Protein AF-A0A1E4R8M6-F1 (afdb_monomer_lite)

Organism: NCBI:txid28031

Secondary structure (DSSP, 8-state):
-EE-SS-SEEEEEEEEEE-TTT--EEEEEEEEE-SSSPEEEEEEEEEEE-TTSPBP-SS-SEEEEEEEEEEEEPTT-EEE--S-EE-TT-TT-SEEEEEEEEEEETTS-EEE--SPPPEE----B---HHHHHHHHHHH-TT--B--EE-SSEEE-TTS-EEETT-SB-TTT--BHHHHHHHSSSHHHHHHHHHHHHHHHHHHHHHHHHHHHHHHHHHHHHHHHHHTT-TTSGGGGGGGGGGGGTTHHHHHHHHHHHHHHHTHHHHHHHHHHTT-HHHHHHHHHTT--TT-B-TTS-BHHHHHHHSS-HHHHHHH--TTGGG-EETTTTEEHHHHHHHTT-HHHHHHHHHTT--TT---TTS--HHHHHHHHT-HHHHHIIIIIS----S---TT---HHHHHHHH-TT-HHHHHHHTTS---SS---TTS--HHHHHHHT--HHHHHHHHHTT--TTS-STT---HHHHHHHTT---HHHHHHHHHTT--TT---TTS--HHHHHHHHT-HHHHHHHHTT---TT---TTS--HHHHHHHH-GGGHHHHHTTS--EEEETTTTEEEETTEEEESSHHHHHHHH--GGG--B---TTS---EEEEEEE-TTSPEEEEEEE------S--S-------SS---TTHHHHBPPPB--TT--EEEETTTTEEEEPPPPS--------------SS--

Structure (mmCIF, N/CA/C/O backbone):
data_AF-A0A1E4R8M6-F1
#
_entry.id   AF-A0A1E4R8M6-F1
#
loop_
_atom_site.group_PDB
_atom_site.id
_atom_site.type_symbol
_atom_site.label_atom_id
_atom_site.label_alt_id
_atom_site.label_comp_id
_atom_site.label_asym_id
_atom_site.label_entity_id
_atom_site.label_seq_id
_atom_site.pdbx_PDB_ins_code
_atom_site.Cartn_x
_atom_site.Cartn_y
_atom_site.Cartn_z
_atom_site.occupancy
_atom_site.B_iso_or_equiv
_atom_site.auth_seq_id
_atom_site.auth_comp_id
_atom_site.auth_asym_id
_atom_site.auth_atom_id
_atom_site.pdbx_PDB_model_num
ATOM 1 N N . MET A 1 1 ? 13.749 30.055 -5.101 1.00 57.09 1 MET A N 1
ATOM 2 C CA . MET A 1 1 ? 12.741 30.406 -6.127 1.00 57.09 1 MET A CA 1
ATOM 3 C C . MET A 1 1 ? 13.149 31.745 -6.728 1.00 57.09 1 MET A C 1
ATOM 5 O O . MET A 1 1 ? 13.608 32.588 -5.964 1.00 57.09 1 MET A O 1
ATOM 9 N N . LEU A 1 2 ? 13.064 31.933 -8.049 1.00 61.66 2 LEU A N 1
ATOM 10 C CA . LEU A 1 2 ? 13.142 33.277 -8.635 1.00 61.66 2 LEU A CA 1
ATOM 11 C C . LEU A 1 2 ? 11.783 33.935 -8.415 1.00 61.66 2 LEU A C 1
ATOM 13 O O . LEU A 1 2 ? 10.764 33.372 -8.814 1.00 61.66 2 LEU A O 1
ATOM 17 N N . VAL A 1 3 ? 11.751 35.061 -7.708 1.00 66.06 3 VAL A N 1
ATOM 18 C CA . VAL A 1 3 ? 10.489 35.676 -7.288 1.00 66.06 3 VAL A CA 1
ATOM 19 C C . VAL A 1 3 ? 10.429 37.117 -7.759 1.00 66.06 3 VAL A C 1
ATOM 21 O O . VAL A 1 3 ? 11.184 37.964 -7.293 1.00 66.06 3 VAL A O 1
ATOM 24 N N . ASP A 1 4 ? 9.454 37.409 -8.613 1.00 75.94 4 ASP A N 1
ATOM 25 C CA . ASP A 1 4 ? 9.009 38.778 -8.839 1.00 75.94 4 ASP A CA 1
ATOM 26 C C . ASP A 1 4 ? 7.966 39.150 -7.765 1.00 75.94 4 ASP A C 1
ATOM 28 O O . ASP A 1 4 ? 6.906 38.531 -7.607 1.00 75.94 4 ASP A O 1
ATOM 32 N N . ILE A 1 5 ? 8.289 40.150 -6.949 1.00 76.44 5 ILE A N 1
ATOM 33 C CA . ILE A 1 5 ? 7.465 40.573 -5.804 1.00 76.44 5 ILE A CA 1
ATOM 34 C C . ILE A 1 5 ? 6.275 41.438 -6.258 1.00 76.44 5 ILE A C 1
ATOM 36 O O . ILE A 1 5 ? 5.252 41.550 -5.567 1.00 76.44 5 ILE A O 1
ATOM 40 N N . ASN A 1 6 ? 6.381 42.022 -7.450 1.00 80.81 6 ASN A N 1
ATOM 41 C CA . ASN A 1 6 ? 5.371 42.892 -8.031 1.00 80.81 6 ASN A CA 1
ATOM 42 C C . ASN A 1 6 ? 4.521 42.198 -9.091 1.00 80.81 6 ASN A C 1
ATOM 44 O O . ASN A 1 6 ? 3.450 42.717 -9.404 1.00 80.81 6 ASN A O 1
ATOM 48 N N . CYS A 1 7 ? 4.937 41.022 -9.568 1.00 86.44 7 CYS A N 1
ATOM 49 C CA . CYS A 1 7 ? 4.121 40.217 -10.463 1.00 86.44 7 CYS A CA 1
ATOM 50 C C . CYS A 1 7 ? 2.742 39.921 -9.836 1.00 86.44 7 CYS A C 1
ATOM 52 O O . CYS A 1 7 ? 2.673 39.439 -8.701 1.00 86.44 7 CYS A O 1
ATOM 54 N N . PRO A 1 8 ? 1.632 40.203 -10.545 1.00 89.25 8 PRO A N 1
ATOM 55 C CA . PRO A 1 8 ? 0.274 39.913 -10.085 1.00 89.25 8 PRO A CA 1
ATOM 56 C C . PRO A 1 8 ? -0.071 38.418 -10.150 1.00 89.25 8 PRO A C 1
ATOM 58 O O . PRO A 1 8 ? -1.136 38.018 -9.681 1.00 89.25 8 PRO A O 1
ATOM 61 N N . VAL A 1 9 ? 0.822 37.596 -10.708 1.00 89.31 9 VAL A N 1
ATOM 62 C CA . VAL A 1 9 ? 0.685 36.144 -10.824 1.00 89.31 9 VAL A CA 1
ATOM 63 C C . VAL A 1 9 ? 1.868 35.460 -10.149 1.00 89.31 9 VAL A C 1
ATOM 65 O O . VAL A 1 9 ? 3.023 35.801 -10.390 1.00 89.31 9 VAL A O 1
ATOM 68 N N . GLU A 1 10 ? 1.588 34.456 -9.327 1.00 86.75 10 GLU A N 1
ATOM 69 C CA . GLU A 1 10 ? 2.614 33.627 -8.696 1.00 86.75 10 GLU A CA 1
ATOM 70 C C . GLU A 1 10 ? 2.563 32.202 -9.254 1.00 86.75 10 GLU A C 1
ATOM 72 O O . GLU A 1 10 ? 1.533 31.539 -9.151 1.00 86.75 10 GLU A O 1
ATOM 77 N N . LEU A 1 11 ? 3.667 31.703 -9.818 1.00 85.75 11 LEU A N 1
ATOM 78 C CA . LEU A 1 11 ? 3.772 30.298 -10.218 1.00 85.75 11 LEU A CA 1
ATOM 79 C C . LEU A 1 11 ? 3.844 29.412 -8.966 1.00 85.75 11 LEU A C 1
ATOM 81 O O . LEU A 1 11 ? 4.762 29.546 -8.165 1.00 85.75 11 LEU A O 1
ATOM 85 N N . LEU A 1 12 ? 2.894 28.492 -8.805 1.00 82.69 12 LEU A N 1
ATOM 86 C CA . LEU A 1 12 ? 2.848 27.558 -7.677 1.00 82.69 12 LEU A CA 1
ATOM 87 C C . LEU A 1 12 ? 3.609 26.270 -7.975 1.00 82.69 12 LEU A C 1
ATOM 89 O O . LEU A 1 12 ? 4.331 25.753 -7.127 1.00 82.69 12 LEU A O 1
ATOM 93 N N . LYS A 1 13 ? 3.390 25.717 -9.168 1.00 85.38 13 LYS A N 1
ATOM 94 C CA . LYS A 1 13 ? 3.979 24.459 -9.620 1.00 85.38 13 LYS A CA 1
ATOM 95 C C . LYS A 1 13 ? 3.940 24.411 -11.142 1.00 85.38 13 LYS A C 1
ATOM 97 O O . LYS A 1 13 ? 3.004 24.923 -11.753 1.00 85.38 13 LYS A O 1
ATOM 102 N N . TYR A 1 14 ? 4.907 23.734 -11.741 1.00 88.69 14 TYR A N 1
ATOM 103 C CA . TYR A 1 14 ? 4.790 23.244 -13.107 1.00 88.69 14 TYR A CA 1
ATOM 104 C C . TYR A 1 14 ? 4.956 21.726 -13.132 1.00 88.69 14 TYR A C 1
ATOM 106 O O . TYR A 1 14 ? 5.516 21.129 -12.207 1.00 88.69 14 TYR A O 1
ATOM 114 N N . GLN A 1 15 ? 4.442 21.094 -14.179 1.00 89.12 15 GLN A N 1
ATOM 115 C CA . GLN A 1 15 ? 4.688 19.684 -14.458 1.00 89.12 15 GLN A CA 1
ATOM 116 C C . GLN A 1 15 ? 5.120 19.537 -15.909 1.00 89.12 15 GLN A C 1
ATOM 118 O O . GLN A 1 15 ? 4.542 20.167 -16.791 1.00 89.12 15 GLN A O 1
ATOM 123 N N . LEU A 1 16 ? 6.132 18.705 -16.149 1.00 89.12 16 LEU A N 1
ATOM 124 C CA . LEU A 1 16 ? 6.538 18.307 -17.489 1.00 89.12 16 LEU A CA 1
ATOM 125 C C . LEU A 1 16 ? 5.981 16.918 -17.782 1.00 89.12 16 LEU A C 1
ATOM 127 O O . LEU A 1 16 ? 6.143 15.987 -16.995 1.00 89.12 16 LEU A O 1
ATOM 131 N N . TYR A 1 17 ? 5.341 16.776 -18.932 1.00 86.88 17 TYR A N 1
ATOM 132 C CA . TYR A 1 17 ? 4.840 15.510 -19.441 1.00 86.88 17 TYR A CA 1
ATOM 133 C C . TYR A 1 17 ? 5.599 15.167 -20.704 1.00 86.88 17 TYR A C 1
ATOM 135 O O . TYR A 1 17 ? 5.802 16.020 -21.559 1.00 86.88 17 TYR A O 1
ATOM 143 N N . ARG A 1 18 ? 5.949 13.898 -20.879 1.00 83.75 18 ARG A N 1
ATOM 144 C CA . ARG A 1 18 ? 6.455 13.408 -22.157 1.00 83.75 18 ARG A CA 1
ATOM 145 C C . ARG A 1 18 ? 5.434 12.464 -22.763 1.00 83.75 18 ARG A C 1
ATOM 147 O O . ARG A 1 18 ? 5.027 11.494 -22.126 1.00 83.75 18 ARG A O 1
ATOM 154 N N . SER A 1 19 ? 4.995 12.756 -23.982 1.00 79.38 19 SER A N 1
ATOM 155 C CA . SER A 1 19 ? 4.140 11.845 -24.737 1.00 79.38 19 SER A CA 1
ATOM 156 C C . SER A 1 19 ? 4.926 10.580 -25.054 1.00 79.38 19 SER A C 1
ATOM 158 O O . SER A 1 19 ? 5.920 10.630 -25.778 1.00 79.38 19 SER A O 1
ATOM 160 N N . LYS A 1 20 ? 4.460 9.439 -24.540 1.00 68.75 20 LYS A N 1
ATOM 161 C CA . LYS A 1 20 ? 5.053 8.127 -24.835 1.00 68.75 20 LYS A CA 1
ATOM 162 C C . LYS A 1 20 ? 4.951 7.762 -26.323 1.00 68.75 20 LYS A C 1
ATOM 164 O O . LYS A 1 20 ? 5.792 7.032 -26.818 1.00 68.75 20 LYS A O 1
ATOM 169 N N . LYS A 1 21 ? 3.946 8.292 -27.035 1.00 73.00 21 LYS A N 1
ATOM 170 C CA . LYS A 1 21 ? 3.682 7.988 -28.452 1.00 73.00 21 LYS A CA 1
ATOM 171 C C . LYS A 1 21 ? 4.519 8.827 -29.420 1.00 73.00 21 LYS A C 1
ATOM 173 O O . LYS A 1 21 ? 4.878 8.347 -30.483 1.00 73.00 21 LYS A O 1
ATOM 178 N N . THR A 1 22 ? 4.770 10.093 -29.089 1.00 75.81 22 THR A N 1
ATOM 179 C CA . THR A 1 22 ? 5.405 11.054 -30.014 1.00 75.81 22 THR A CA 1
ATOM 180 C C . THR A 1 22 ? 6.753 11.571 -29.524 1.00 75.81 22 THR A C 1
ATOM 182 O O . THR A 1 22 ? 7.390 12.348 -30.223 1.00 75.81 22 THR A O 1
ATOM 185 N N . GLY A 1 23 ? 7.176 11.228 -28.302 1.00 73.44 23 GLY A N 1
ATOM 186 C CA . GLY A 1 23 ? 8.404 11.738 -27.684 1.00 73.44 23 GLY A CA 1
ATOM 187 C C . GLY A 1 23 ? 8.363 13.223 -27.300 1.00 73.44 23 GLY A C 1
ATOM 188 O O . GLY A 1 23 ? 9.256 13.670 -26.573 1.00 73.44 23 GLY A O 1
ATOM 189 N N . LYS A 1 24 ? 7.326 13.957 -27.735 1.00 81.06 24 LYS A N 1
ATOM 190 C CA . LYS A 1 24 ? 7.102 15.384 -27.477 1.00 81.06 24 LYS A CA 1
ATOM 191 C C . LYS A 1 24 ? 6.972 15.664 -25.986 1.00 81.06 24 LYS A C 1
ATOM 193 O O . LYS A 1 24 ? 6.302 14.920 -25.261 1.00 81.06 24 LYS A O 1
ATOM 198 N N . VAL A 1 25 ? 7.596 16.748 -25.548 1.00 86.00 25 VAL A N 1
ATOM 199 C CA . VAL A 1 25 ? 7.483 17.245 -24.178 1.00 86.00 25 VAL A CA 1
ATOM 200 C C . VAL A 1 25 ? 6.370 18.285 -24.134 1.00 86.00 25 VAL A C 1
ATOM 202 O O . VAL A 1 25 ? 6.163 19.033 -25.083 1.00 86.00 25 VAL A O 1
ATOM 205 N N . TYR A 1 26 ? 5.628 18.302 -23.040 1.00 89.00 26 TYR A N 1
ATOM 206 C CA . TYR A 1 26 ? 4.583 19.265 -22.750 1.00 89.00 26 TYR A CA 1
ATOM 207 C C . TYR A 1 26 ? 4.788 19.806 -21.342 1.00 89.00 26 TYR A C 1
ATOM 209 O O . TYR A 1 26 ? 5.302 19.083 -20.488 1.00 89.00 26 TYR A O 1
ATOM 217 N N . CYS A 1 27 ? 4.321 21.017 -21.060 1.00 89.81 27 CYS A N 1
ATOM 218 C CA . CYS A 1 27 ? 4.232 21.524 -19.697 1.00 89.81 27 CYS A CA 1
ATOM 219 C C . CYS A 1 27 ? 2.798 21.911 -19.317 1.00 89.81 27 CYS A C 1
ATOM 221 O O . CYS A 1 27 ? 1.995 22.301 -20.163 1.00 89.81 27 CYS A O 1
ATOM 223 N N . SER A 1 28 ? 2.466 21.780 -18.034 1.00 89.69 28 SER A N 1
ATOM 224 C CA . SER A 1 28 ? 1.321 22.458 -17.419 1.00 89.69 28 SER A CA 1
ATOM 225 C C . SER A 1 28 ? 1.825 23.405 -16.343 1.00 89.69 28 SER A C 1
ATOM 227 O O . SER A 1 28 ? 2.837 23.149 -15.682 1.00 89.69 28 SER A O 1
ATOM 229 N N . LEU A 1 29 ? 1.109 24.513 -16.180 1.00 89.50 29 LEU A N 1
ATOM 230 C CA . LEU A 1 29 ? 1.419 25.550 -15.209 1.00 89.50 29 LEU A CA 1
ATOM 231 C C . LEU A 1 29 ? 0.241 25.693 -14.252 1.00 89.50 29 LEU A C 1
ATOM 233 O O . LEU A 1 29 ? -0.906 25.849 -14.677 1.00 89.50 29 LEU A O 1
ATOM 237 N N . LYS A 1 30 ? 0.548 25.688 -12.957 1.00 89.88 30 LYS A N 1
ATOM 238 C CA . LYS A 1 30 ? -0.373 26.052 -11.889 1.00 89.88 30 LYS A CA 1
ATOM 239 C C . LYS A 1 30 ? 0.117 27.336 -11.253 1.00 89.88 30 LYS A C 1
ATOM 241 O O . LYS A 1 30 ? 1.240 27.389 -10.753 1.00 89.88 30 LYS A O 1
ATOM 246 N N . PHE A 1 31 ? -0.716 28.361 -11.254 1.00 89.31 31 PHE A N 1
ATOM 247 C CA . PHE A 1 31 ? -0.373 29.679 -10.736 1.00 89.31 31 PHE A CA 1
ATOM 248 C C . PHE A 1 31 ? -1.518 30.268 -9.914 1.00 89.31 31 PHE A C 1
ATOM 250 O O . PHE A 1 31 ? -2.616 29.725 -9.885 1.00 89.31 31 PHE A O 1
ATOM 257 N N . ASN A 1 32 ? -1.251 31.352 -9.197 1.00 88.50 32 ASN A N 1
ATOM 258 C CA . ASN A 1 32 ? -2.211 32.026 -8.332 1.00 88.50 32 ASN A CA 1
ATOM 259 C C . ASN A 1 32 ? -2.353 33.493 -8.735 1.00 88.50 32 ASN A C 1
ATOM 261 O O . ASN A 1 32 ? -1.341 34.158 -8.972 1.00 88.50 32 ASN A O 1
ATOM 265 N N . ASN A 1 33 ? -3.583 34.007 -8.772 1.00 91.62 33 ASN A N 1
ATOM 266 C CA . ASN A 1 33 ? -3.823 35.441 -8.901 1.00 91.62 33 ASN A CA 1
ATOM 267 C C . ASN A 1 33 ? -3.579 36.111 -7.546 1.00 91.62 33 ASN A C 1
ATOM 269 O O . ASN A 1 33 ? -4.397 36.001 -6.644 1.00 91.62 33 ASN A O 1
ATOM 273 N N . ILE A 1 34 ? -2.467 36.822 -7.388 1.00 89.12 34 ILE A N 1
ATOM 274 C CA . ILE A 1 34 ? -2.132 37.525 -6.136 1.00 89.12 34 ILE A CA 1
ATOM 275 C C . ILE A 1 34 ? -2.461 39.021 -6.194 1.00 89.12 34 ILE A C 1
ATOM 277 O O . ILE A 1 34 ? -2.091 39.783 -5.296 1.00 89.12 34 ILE A O 1
ATOM 281 N N . SER A 1 35 ? -3.129 39.456 -7.262 1.00 88.50 35 SER A N 1
ATOM 282 C CA . SER A 1 35 ? -3.624 40.818 -7.409 1.00 88.50 35 SER A CA 1
ATOM 283 C C . SER A 1 35 ? -5.018 40.975 -6.802 1.00 88.50 35 SER A C 1
ATOM 285 O O . SER A 1 35 ? -5.718 40.004 -6.532 1.00 88.50 35 SER A O 1
ATOM 287 N N . GLU A 1 36 ? -5.434 42.221 -6.596 1.00 87.00 36 GLU A N 1
ATOM 288 C CA . GLU A 1 36 ? -6.799 42.553 -6.162 1.00 87.00 36 GLU A CA 1
ATOM 289 C C . GLU A 1 36 ? -7.796 42.577 -7.329 1.00 87.00 36 GLU A C 1
ATOM 291 O O . GLU A 1 36 ? -9.002 42.682 -7.120 1.00 87.00 36 GLU A O 1
ATOM 296 N N . LYS A 1 37 ? -7.298 42.473 -8.566 1.00 91.81 37 LYS A N 1
ATOM 297 C CA . LYS A 1 37 ? -8.093 42.505 -9.791 1.00 91.81 37 LYS A CA 1
ATOM 298 C C . LYS A 1 37 ? -8.277 41.093 -10.333 1.00 91.81 37 LYS A C 1
ATOM 300 O O . LYS A 1 37 ? -7.460 40.206 -10.096 1.00 91.81 37 LYS A O 1
ATOM 305 N N . ARG A 1 38 ? -9.340 40.870 -11.105 1.00 93.12 38 ARG A N 1
ATOM 306 C CA . ARG A 1 38 ? -9.545 39.576 -11.769 1.00 93.12 38 ARG A CA 1
ATOM 307 C C . ARG A 1 38 ? -8.686 39.501 -13.021 1.00 93.12 38 ARG A C 1
ATOM 309 O O . ARG A 1 38 ? -8.623 40.471 -13.776 1.00 93.12 38 ARG A O 1
ATOM 316 N N . ILE A 1 39 ? -8.041 38.365 -13.260 1.00 94.19 39 ILE A N 1
ATOM 317 C CA . ILE A 1 39 ? -7.157 38.175 -14.419 1.00 94.19 39 ILE A CA 1
ATOM 318 C C . ILE A 1 39 ? -7.951 37.577 -15.579 1.00 94.19 39 ILE A C 1
ATOM 320 O O . ILE A 1 39 ? -8.587 36.542 -15.420 1.00 94.19 39 ILE A O 1
ATOM 324 N N . LYS A 1 40 ? -7.897 38.219 -16.749 1.00 92.12 40 LYS A N 1
ATOM 325 C CA . LYS A 1 40 ? -8.573 37.810 -17.995 1.00 92.12 40 LYS A CA 1
ATOM 326 C C . LYS A 1 40 ? -7.607 37.217 -19.029 1.00 92.12 40 LYS A C 1
ATOM 328 O O . LYS A 1 40 ? -8.024 36.555 -19.976 1.00 92.12 40 LYS A O 1
ATOM 333 N N . GLY A 1 41 ? -6.308 37.429 -18.853 1.00 91.12 41 GLY A N 1
ATOM 334 C CA . GLY A 1 41 ? -5.282 36.788 -19.665 1.00 91.12 41 GLY A CA 1
ATOM 335 C C . GLY A 1 41 ? -3.875 37.125 -19.196 1.00 91.12 41 GLY A C 1
ATOM 336 O O . GLY A 1 41 ? -3.677 38.025 -18.380 1.00 91.12 41 GLY A O 1
ATOM 337 N N . LEU A 1 42 ? -2.889 36.407 -19.717 1.00 92.56 42 LEU A N 1
ATOM 338 C CA . LEU A 1 42 ? -1.480 36.652 -19.435 1.00 92.56 42 LEU A CA 1
ATOM 339 C C . LEU A 1 42 ? -0.594 36.308 -20.631 1.00 92.56 42 LEU A C 1
ATOM 341 O O . LEU A 1 42 ? -0.967 35.529 -21.506 1.00 92.56 42 LEU A O 1
ATOM 345 N N . ASN A 1 43 ? 0.588 36.905 -20.650 1.00 92.38 43 ASN A N 1
ATOM 346 C CA . ASN A 1 43 ? 1.682 36.580 -21.547 1.00 92.38 43 ASN A CA 1
ATOM 347 C C . ASN A 1 43 ? 2.907 36.249 -20.697 1.00 92.38 43 ASN A C 1
ATOM 349 O O . ASN A 1 43 ? 3.263 37.036 -19.816 1.00 92.38 43 ASN A O 1
ATOM 353 N N . ALA A 1 44 ? 3.543 35.117 -20.961 1.00 90.06 44 ALA A N 1
ATOM 354 C CA . ALA A 1 44 ? 4.716 34.654 -20.240 1.00 90.06 44 ALA A CA 1
ATOM 355 C C . ALA A 1 44 ? 5.779 34.112 -21.197 1.00 90.06 44 ALA A C 1
ATOM 357 O O . ALA A 1 44 ? 5.451 33.454 -22.176 1.00 90.06 44 ALA A O 1
ATOM 358 N N . THR A 1 45 ? 7.045 34.338 -20.884 1.00 88.50 45 THR A N 1
ATOM 359 C CA . THR A 1 45 ? 8.190 33.713 -21.542 1.00 88.50 45 THR A CA 1
ATOM 360 C C . THR A 1 45 ? 8.556 32.444 -20.778 1.00 88.50 45 THR A C 1
ATOM 362 O O . THR A 1 45 ? 8.773 32.495 -19.566 1.00 88.50 45 THR A O 1
ATOM 365 N N . ILE A 1 46 ? 8.610 31.299 -21.458 1.00 89.19 46 ILE A N 1
ATOM 366 C CA . ILE A 1 46 ? 9.010 30.016 -20.867 1.00 89.19 46 ILE A CA 1
ATOM 367 C C . ILE A 1 46 ? 10.409 29.672 -21.369 1.00 89.19 46 ILE A C 1
ATOM 369 O O . ILE A 1 46 ? 10.593 29.400 -22.555 1.00 89.19 46 ILE A O 1
ATOM 373 N N . TYR A 1 47 ? 11.378 29.679 -20.460 1.00 87.25 47 TYR A N 1
ATOM 374 C CA . TYR A 1 47 ? 12.754 29.249 -20.687 1.00 87.25 47 TYR A CA 1
ATOM 375 C C . TYR A 1 47 ? 12.867 27.757 -20.419 1.00 87.25 47 TYR A C 1
ATOM 377 O O . TYR A 1 47 ? 12.313 27.249 -19.445 1.00 87.25 47 TYR A O 1
ATOM 385 N N . CYS A 1 48 ? 13.570 27.055 -21.295 1.00 86.62 48 CYS A N 1
ATOM 386 C CA . CYS A 1 48 ? 13.691 25.609 -21.256 1.00 86.62 48 CYS A CA 1
ATOM 387 C C . CYS A 1 48 ? 15.135 25.217 -20.967 1.00 86.62 48 CYS A C 1
ATOM 389 O O . CYS A 1 48 ? 16.033 25.686 -21.659 1.00 86.62 48 CYS A O 1
ATOM 391 N N . PHE A 1 49 ? 15.346 24.322 -20.004 1.00 83.56 49 PHE A N 1
ATOM 392 C CA . PHE A 1 49 ? 16.676 23.841 -19.634 1.00 83.56 49 PHE A CA 1
ATOM 393 C C . PHE A 1 49 ? 16.734 22.317 -19.633 1.00 83.56 49 PHE A C 1
ATOM 395 O O . PHE A 1 49 ? 15.715 21.644 -19.438 1.00 83.56 49 PHE A O 1
ATOM 402 N N . ASP A 1 50 ? 17.916 21.764 -19.875 1.00 84.12 50 ASP A N 1
ATOM 403 C CA . ASP A 1 50 ? 18.164 20.330 -19.844 1.00 84.12 50 ASP A CA 1
ATOM 404 C C . ASP A 1 50 ? 18.456 19.840 -18.414 1.00 84.12 50 ASP A C 1
ATOM 406 O O . ASP A 1 50 ? 18.268 20.550 -17.425 1.00 84.12 50 ASP A O 1
ATOM 410 N N . GLN A 1 51 ? 18.869 18.579 -18.277 1.00 77.94 51 GLN A N 1
ATOM 411 C CA . GLN A 1 51 ? 19.162 17.976 -16.969 1.00 77.94 51 GLN A CA 1
ATOM 412 C C . GLN A 1 51 ? 20.391 18.570 -16.267 1.00 77.94 51 GLN A C 1
ATOM 414 O O . GLN A 1 51 ? 20.565 18.333 -15.074 1.00 77.94 51 GLN A O 1
ATOM 419 N N . PHE A 1 52 ? 21.238 19.303 -16.988 1.00 74.88 52 PHE A N 1
ATOM 420 C CA . PHE A 1 52 ? 22.421 19.974 -16.457 1.00 74.88 52 PHE A CA 1
ATOM 421 C C . PHE A 1 52 ? 22.148 21.452 -16.145 1.00 74.88 52 PHE A C 1
ATOM 423 O O . PHE A 1 52 ? 23.005 22.121 -15.575 1.00 74.88 52 PHE A O 1
ATOM 430 N N . GLY A 1 53 ? 20.938 21.941 -16.447 1.00 75.00 53 GLY A N 1
ATOM 431 C CA . GLY A 1 53 ? 20.570 23.346 -16.302 1.00 75.00 53 GLY A CA 1
ATOM 432 C C . GLY A 1 53 ? 21.008 24.208 -17.485 1.00 75.00 53 GLY A C 1
ATOM 433 O O . GLY A 1 53 ? 20.916 25.430 -17.396 1.00 75.00 53 GLY A O 1
ATOM 434 N N . GLU A 1 54 ? 21.455 23.596 -18.585 1.00 77.62 54 GLU A N 1
ATOM 435 C CA . GLU A 1 54 ? 21.853 24.312 -19.793 1.00 77.62 54 GLU A CA 1
ATOM 436 C C . GLU A 1 54 ? 20.621 24.647 -20.648 1.00 77.62 54 GLU A C 1
ATOM 438 O O . GLU A 1 54 ? 19.688 23.836 -20.727 1.00 77.62 54 GLU A O 1
ATOM 443 N N . PRO A 1 55 ? 20.568 25.827 -21.290 1.00 83.00 55 PRO A N 1
ATOM 444 C CA . PRO A 1 55 ? 19.436 26.214 -22.122 1.00 83.00 55 PRO A CA 1
ATOM 445 C C . PRO A 1 55 ? 19.206 25.248 -23.296 1.00 83.00 55 PRO A C 1
ATOM 447 O O . PRO A 1 55 ? 20.131 24.873 -24.011 1.00 83.00 55 PRO A O 1
ATOM 450 N N . VAL A 1 56 ? 17.949 24.875 -23.534 1.00 78.69 56 VAL A N 1
ATOM 451 C CA . VAL A 1 56 ? 17.528 23.957 -24.603 1.00 78.69 56 VAL A CA 1
ATOM 452 C C . VAL A 1 56 ? 16.960 24.757 -25.767 1.00 78.69 56 VAL A C 1
ATOM 454 O O . VAL A 1 56 ? 16.162 25.661 -25.551 1.00 78.69 56 VAL A O 1
ATOM 457 N N . GLY A 1 57 ? 17.312 24.376 -26.996 1.00 68.06 57 GLY A N 1
ATOM 458 C CA . GLY A 1 57 ? 16.773 24.948 -28.234 1.00 68.06 57 GLY A CA 1
ATOM 459 C C . GLY A 1 57 ? 17.882 25.367 -29.199 1.00 68.06 57 GLY A C 1
ATOM 460 O O . GLY A 1 57 ? 18.956 25.778 -28.774 1.00 68.06 57 GLY A O 1
ATOM 461 N N . TRP A 1 58 ? 17.655 25.198 -30.505 1.00 55.03 58 TRP A N 1
ATOM 462 C CA . TRP A 1 58 ? 18.694 25.417 -31.526 1.00 55.03 58 TRP A CA 1
ATOM 463 C C . TRP A 1 58 ? 18.794 26.889 -31.968 1.00 55.03 58 TRP A C 1
ATOM 465 O O . TRP A 1 58 ? 19.889 27.361 -32.251 1.00 55.03 58 TRP A O 1
ATOM 475 N N . GLU A 1 59 ? 17.670 27.620 -31.993 1.00 63.31 59 GLU A N 1
ATOM 476 C CA . GLU A 1 59 ? 17.595 29.036 -32.420 1.00 63.31 59 GLU A CA 1
ATOM 477 C C . GLU A 1 59 ? 17.187 30.002 -31.293 1.00 63.31 59 GLU A C 1
ATOM 479 O O . GLU A 1 59 ? 17.567 31.170 -31.294 1.00 63.31 59 GLU A O 1
ATOM 484 N N . SER A 1 60 ? 16.408 29.526 -30.321 1.00 70.62 60 SER A N 1
ATOM 485 C CA . SER A 1 60 ? 15.979 30.276 -29.139 1.00 70.62 60 SER A CA 1
ATOM 486 C C . SER A 1 60 ? 15.917 29.325 -27.955 1.00 70.62 60 SER A C 1
ATOM 488 O O . SER A 1 60 ? 15.548 28.166 -28.122 1.00 70.62 60 SER A O 1
ATOM 490 N N . THR A 1 61 ? 16.234 29.826 -26.765 1.00 76.81 61 THR A N 1
ATOM 491 C CA . THR A 1 61 ? 16.198 29.080 -25.495 1.00 76.81 61 THR A CA 1
ATOM 492 C C . THR A 1 61 ? 14.865 29.210 -24.755 1.00 76.81 61 THR A C 1
ATOM 494 O O . THR A 1 61 ? 14.664 28.652 -23.673 1.00 76.81 61 THR A O 1
ATOM 497 N N . SER A 1 62 ? 13.940 29.981 -25.331 1.00 83.75 62 SER A N 1
ATOM 498 C CA . SER A 1 62 ? 12.635 30.275 -24.751 1.00 83.75 62 SER A CA 1
ATOM 499 C C . SER A 1 62 ? 11.564 30.510 -25.811 1.00 83.75 62 SER A C 1
ATOM 501 O O . SER A 1 62 ? 11.861 30.738 -26.989 1.00 83.75 62 SER A O 1
ATOM 503 N N . PHE A 1 63 ? 10.302 30.471 -25.394 1.00 84.06 63 PHE A N 1
ATOM 504 C CA . PHE A 1 63 ? 9.169 30.828 -26.243 1.00 84.06 63 PHE A CA 1
ATOM 505 C C . PHE A 1 63 ? 8.104 31.608 -25.470 1.00 84.06 63 PHE A C 1
ATOM 507 O O . PHE A 1 63 ? 7.989 31.509 -24.249 1.00 84.06 63 PHE A O 1
ATOM 514 N N . ASN A 1 64 ? 7.309 32.383 -26.209 1.00 87.88 64 ASN A N 1
ATOM 515 C CA . ASN A 1 64 ? 6.207 33.159 -25.653 1.00 87.88 64 ASN A CA 1
ATOM 516 C C . ASN A 1 64 ? 4.935 32.314 -25.561 1.00 87.88 64 ASN A C 1
ATOM 518 O O . ASN A 1 64 ? 4.466 31.758 -26.554 1.00 87.88 64 ASN A O 1
ATOM 522 N N . TYR A 1 65 ? 4.342 32.295 -24.378 1.00 88.12 65 TYR A N 1
ATOM 523 C CA . TYR A 1 65 ? 3.084 31.653 -24.055 1.00 88.12 65 TYR A CA 1
ATOM 524 C C . TYR A 1 65 ? 2.021 32.708 -23.738 1.00 88.12 65 TYR A C 1
ATOM 526 O O . TYR A 1 65 ? 2.157 33.488 -22.795 1.00 88.12 65 TYR A O 1
ATOM 534 N N . LYS A 1 66 ? 0.936 32.713 -24.518 1.00 90.19 66 LYS A N 1
ATOM 535 C CA . LYS A 1 66 ? -0.210 33.608 -24.328 1.00 90.19 66 LYS A CA 1
ATOM 536 C C . LYS A 1 66 ? -1.422 32.805 -23.893 1.00 90.19 66 LYS A C 1
ATOM 538 O O . LYS A 1 66 ? -1.791 31.841 -24.554 1.00 90.19 66 LYS A O 1
ATOM 543 N N . LEU A 1 67 ? -2.063 33.256 -22.825 1.00 88.12 67 LEU A N 1
ATOM 544 C CA . LEU A 1 67 ? -3.284 32.676 -22.292 1.00 88.12 67 LEU A CA 1
ATOM 545 C C . LEU A 1 67 ? -4.384 33.734 -22.284 1.00 88.12 67 LEU A C 1
ATOM 547 O O . LEU A 1 67 ? -4.229 34.794 -21.676 1.00 88.12 67 LEU A O 1
ATOM 551 N N . HIS A 1 68 ? -5.504 33.418 -22.926 1.00 86.44 68 HIS A N 1
ATOM 552 C CA . HIS A 1 68 ? -6.741 34.189 -22.858 1.00 86.44 68 HIS A CA 1
ATOM 553 C C . HIS A 1 68 ? -7.807 33.339 -22.179 1.00 86.44 68 HIS A C 1
ATOM 555 O O . HIS A 1 68 ? -8.010 32.188 -22.555 1.00 86.44 68 HIS A O 1
ATOM 561 N N . LEU A 1 69 ? -8.467 33.899 -21.170 1.00 85.25 69 LEU A N 1
ATOM 562 C CA . LEU A 1 69 ? -9.411 33.169 -20.335 1.00 85.25 69 LEU A CA 1
ATOM 563 C C . LEU A 1 69 ? -10.848 33.550 -20.694 1.00 85.25 69 LEU A C 1
ATOM 565 O O . LEU A 1 69 ? -11.169 34.735 -20.810 1.00 85.25 69 LEU A O 1
ATOM 569 N N . SER A 1 70 ? -11.713 32.545 -20.844 1.00 79.50 70 SER A N 1
ATOM 570 C CA . SER A 1 70 ? -13.161 32.739 -20.994 1.00 79.50 70 SER A CA 1
ATOM 571 C C . SER A 1 70 ? -13.799 33.241 -19.697 1.00 79.50 70 SER A C 1
ATOM 573 O O . SER A 1 70 ? -14.674 34.102 -19.735 1.00 79.50 70 SER A O 1
ATOM 575 N N . GLU A 1 71 ? -13.315 32.749 -18.554 1.00 84.69 71 GLU A N 1
ATOM 576 C CA . GLU A 1 71 ? -13.706 33.176 -17.211 1.00 84.69 71 GLU A CA 1
ATOM 577 C C . GLU A 1 71 ? -12.507 33.793 -16.491 1.00 84.69 71 GLU A C 1
ATOM 579 O O . GLU A 1 71 ? -11.401 33.257 -16.521 1.00 84.69 71 GLU A O 1
ATOM 584 N N . SER A 1 72 ? -12.706 34.943 -15.850 1.00 89.00 72 SER A N 1
ATOM 585 C CA . SER A 1 72 ? -11.617 35.621 -15.150 1.00 89.00 72 SER A CA 1
ATOM 586 C C . SER A 1 72 ? -11.227 34.889 -13.864 1.00 89.00 72 SER A C 1
ATOM 588 O O . SER A 1 72 ? -12.105 34.470 -13.118 1.00 89.00 72 SER A O 1
ATOM 590 N N . ILE A 1 73 ? -9.933 34.828 -13.550 1.00 90.94 73 ILE A N 1
ATOM 591 C CA . ILE A 1 73 ? -9.435 34.250 -12.292 1.00 90.94 73 ILE A CA 1
ATOM 592 C C . ILE A 1 73 ? -9.625 35.265 -11.164 1.00 90.94 73 ILE A C 1
ATOM 594 O O . ILE A 1 73 ? -9.107 36.384 -11.254 1.00 90.94 73 ILE A O 1
ATOM 598 N N . GLU A 1 74 ? -10.327 34.885 -10.097 1.00 90.62 74 GLU A N 1
ATOM 599 C CA . GLU A 1 74 ? -10.581 35.757 -8.946 1.00 90.62 74 GLU A CA 1
ATOM 600 C C . GLU A 1 74 ? -9.309 36.012 -8.111 1.00 90.62 74 GLU A C 1
ATOM 602 O O . GLU A 1 74 ? -8.352 35.232 -8.168 1.00 90.62 74 GLU A O 1
ATOM 607 N N . PRO A 1 75 ? -9.255 37.102 -7.325 1.00 88.62 75 PRO A N 1
ATOM 608 C CA . PRO A 1 75 ? -8.180 37.347 -6.367 1.00 88.62 75 PRO A CA 1
ATOM 609 C C . PRO A 1 75 ? -7.944 36.170 -5.407 1.00 88.62 75 PRO A C 1
ATOM 611 O O . PRO A 1 75 ? -8.875 35.617 -4.828 1.00 88.62 75 PRO A O 1
ATOM 614 N N . ASN A 1 76 ? -6.675 35.828 -5.195 1.00 84.62 76 ASN A N 1
ATOM 615 C CA . ASN A 1 76 ? -6.164 34.700 -4.402 1.00 84.62 76 ASN A CA 1
ATOM 616 C C . ASN A 1 76 ? -6.670 33.317 -4.837 1.00 84.62 76 ASN A C 1
ATOM 618 O O . ASN A 1 76 ? -6.611 32.365 -4.054 1.00 84.62 76 ASN A O 1
ATOM 622 N N . GLN A 1 77 ? -7.155 33.192 -6.072 1.00 86.38 77 GLN A N 1
ATOM 623 C CA . GLN A 1 77 ? -7.593 31.923 -6.627 1.00 86.38 77 GLN A CA 1
ATOM 624 C C . GLN A 1 77 ? -6.469 31.256 -7.426 1.00 86.38 77 GLN A C 1
ATOM 626 O O . GLN A 1 77 ? -5.898 31.834 -8.358 1.00 86.38 77 GLN A O 1
ATOM 631 N N . ALA A 1 78 ? -6.183 29.999 -7.075 1.00 85.94 78 ALA A N 1
ATOM 632 C CA . ALA A 1 78 ? -5.297 29.157 -7.860 1.00 85.94 78 ALA A CA 1
ATOM 633 C C . ALA A 1 78 ? -5.981 28.756 -9.173 1.00 85.94 78 ALA A C 1
ATOM 635 O O . ALA A 1 78 ? -7.128 28.313 -9.180 1.00 85.94 78 ALA A O 1
ATOM 636 N N . PHE A 1 79 ? -5.239 28.859 -10.266 1.00 88.69 79 PHE A N 1
ATOM 637 C CA . PHE A 1 79 ? -5.633 28.422 -11.591 1.00 88.69 79 PHE A CA 1
ATOM 638 C C . PHE A 1 79 ? -4.634 27.387 -12.098 1.00 88.69 79 PHE A C 1
ATOM 640 O O . PHE A 1 79 ? -3.417 27.544 -11.962 1.00 88.69 79 PHE A O 1
ATOM 647 N N . GLU A 1 80 ? -5.152 26.316 -12.682 1.00 85.12 80 GLU A N 1
ATOM 648 C CA . GLU A 1 80 ? -4.363 25.256 -13.292 1.00 85.12 80 GLU A CA 1
ATOM 649 C C . GLU A 1 80 ? -4.764 25.156 -14.755 1.00 85.12 80 GLU A C 1
ATOM 651 O O . GLU A 1 80 ? -5.934 24.940 -15.072 1.00 85.12 80 GLU A O 1
ATOM 656 N N . ASN A 1 81 ? -3.797 25.364 -15.650 1.00 74.00 81 ASN A N 1
ATOM 657 C CA . ASN A 1 81 ? -4.068 25.193 -17.064 1.00 74.00 81 ASN A CA 1
ATOM 658 C C . ASN A 1 81 ? -4.131 23.696 -17.386 1.00 74.00 81 ASN A C 1
ATOM 660 O O . ASN A 1 81 ? -3.101 23.018 -17.386 1.00 74.00 81 ASN A O 1
ATOM 664 N N . ASN A 1 82 ? -5.333 23.197 -17.671 1.00 68.81 82 ASN A N 1
ATOM 665 C CA . ASN A 1 82 ? -5.547 21.805 -18.073 1.00 68.81 82 ASN A CA 1
ATOM 666 C C . ASN A 1 82 ? -5.011 21.516 -19.487 1.00 68.81 82 ASN A C 1
ATOM 668 O O . ASN A 1 82 ? -4.812 20.353 -19.845 1.00 68.81 82 ASN A O 1
ATOM 672 N N . GLU A 1 83 ? -4.753 22.552 -20.291 1.00 73.25 83 GLU A N 1
ATOM 673 C CA . GLU A 1 83 ? -4.131 22.402 -21.601 1.00 73.25 83 GLU A CA 1
ATOM 674 C C . GLU A 1 83 ? -2.620 22.174 -21.466 1.00 73.25 83 GLU A C 1
ATOM 676 O O . GLU A 1 83 ? -1.878 22.967 -20.884 1.00 73.25 83 GLU A O 1
ATOM 681 N N . LYS A 1 84 ? -2.153 21.058 -22.030 1.00 81.94 84 LYS A N 1
ATOM 682 C CA . LYS A 1 84 ? -0.733 20.708 -22.098 1.00 81.94 84 LYS A CA 1
ATOM 683 C C . LYS A 1 84 ? -0.047 21.571 -23.158 1.00 81.94 84 LYS A C 1
ATOM 685 O O . LYS A 1 84 ? -0.247 21.355 -24.351 1.00 81.94 84 LYS A O 1
ATOM 690 N N . ILE A 1 85 ? 0.790 22.511 -22.726 1.00 88.25 85 ILE A N 1
ATOM 691 C CA . ILE A 1 85 ? 1.560 23.409 -23.595 1.00 88.25 85 ILE A CA 1
ATOM 692 C C . ILE A 1 85 ? 2.664 22.589 -24.268 1.00 88.25 85 ILE A C 1
ATOM 694 O O . ILE A 1 85 ? 3.536 22.065 -23.579 1.00 88.25 85 ILE A O 1
ATOM 698 N N . ALA A 1 86 ? 2.624 22.436 -25.592 1.00 86.25 86 ALA A N 1
ATOM 699 C CA . ALA A 1 86 ? 3.617 21.655 -26.330 1.00 86.25 86 ALA A CA 1
ATOM 700 C C . ALA A 1 86 ? 4.975 22.375 -26.396 1.00 86.25 86 ALA A C 1
ATOM 702 O O . ALA A 1 86 ? 5.051 23.545 -26.761 1.00 86.25 86 ALA A O 1
ATOM 703 N N . LEU A 1 87 ? 6.048 21.649 -26.083 1.00 84.69 87 LEU A N 1
ATOM 704 C CA . LEU A 1 87 ? 7.440 22.103 -26.123 1.00 84.69 87 LEU A CA 1
ATOM 705 C C . LEU A 1 87 ? 8.142 21.547 -27.373 1.00 84.69 87 LEU A C 1
ATOM 707 O O . LEU A 1 87 ? 9.167 20.873 -27.283 1.00 84.69 87 LEU A O 1
ATOM 711 N N . ASP A 1 88 ? 7.546 21.770 -28.546 1.00 77.44 88 ASP A N 1
ATOM 712 C CA . ASP A 1 88 ? 7.914 21.074 -29.789 1.00 77.44 88 ASP A CA 1
ATOM 713 C C . ASP A 1 88 ? 9.384 21.286 -30.200 1.00 77.44 88 ASP A C 1
ATOM 715 O O . ASP A 1 88 ? 10.061 20.319 -30.547 1.00 77.44 88 ASP A O 1
ATOM 719 N N . SER A 1 89 ? 9.905 22.511 -30.074 1.00 76.56 89 SER A N 1
ATOM 720 C CA . SER A 1 89 ? 11.315 22.845 -30.358 1.00 76.56 89 SER A CA 1
ATOM 721 C C . SER A 1 89 ? 12.260 22.618 -29.168 1.00 76.56 89 SER A C 1
ATOM 723 O O . SER A 1 89 ? 13.446 22.930 -29.248 1.00 76.56 89 SER A O 1
ATOM 725 N N . PHE A 1 90 ? 11.743 22.076 -28.060 1.00 81.31 90 PHE A N 1
ATOM 726 C CA . PHE A 1 90 ? 12.441 21.933 -26.782 1.00 81.31 90 PHE A CA 1
ATOM 727 C C . PHE A 1 90 ? 12.290 20.502 -26.224 1.00 81.31 90 PHE A C 1
ATOM 729 O O . PHE A 1 90 ? 11.990 20.265 -25.057 1.00 81.31 90 PHE A O 1
ATOM 736 N N . SER A 1 91 ? 12.492 19.491 -27.073 1.00 79.31 91 SER A N 1
ATOM 737 C CA . SER A 1 91 ? 12.287 18.069 -26.733 1.00 79.31 91 SER A CA 1
ATOM 738 C C . SER A 1 91 ? 13.215 17.532 -25.625 1.00 79.31 91 SER A C 1
ATOM 740 O O . SER A 1 91 ? 12.929 16.499 -25.006 1.00 79.31 91 SER A O 1
ATOM 742 N N . HIS A 1 92 ? 14.312 18.239 -25.341 1.00 83.56 92 HIS A N 1
ATOM 743 C CA . HIS A 1 92 ? 15.272 17.907 -24.286 1.00 83.56 92 HIS A CA 1
ATOM 744 C C . HIS A 1 92 ? 15.002 18.611 -22.951 1.00 83.56 92 HIS A C 1
ATOM 746 O O . HIS A 1 92 ? 15.749 18.382 -22.004 1.00 83.56 92 HIS A O 1
ATOM 752 N N . THR A 1 93 ? 13.923 19.389 -22.826 1.00 85.44 93 THR A N 1
ATOM 753 C CA . THR A 1 93 ? 13.587 20.083 -21.578 1.00 85.44 93 THR A CA 1
ATOM 754 C C . THR A 1 93 ? 13.418 19.112 -20.409 1.00 85.44 93 THR A C 1
ATOM 756 O O . THR A 1 93 ? 12.761 18.069 -20.509 1.00 85.44 93 THR A O 1
ATOM 759 N N . ARG A 1 94 ? 14.040 19.456 -19.284 1.00 86.44 94 ARG A N 1
ATOM 760 C CA . ARG A 1 94 ? 13.987 18.752 -17.995 1.00 86.44 94 ARG A CA 1
ATOM 761 C C . ARG A 1 94 ? 13.566 19.675 -16.860 1.00 86.44 94 ARG A C 1
ATOM 763 O O . ARG A 1 94 ? 12.986 19.195 -15.892 1.00 86.44 94 ARG A O 1
ATOM 770 N N . SER A 1 95 ? 13.763 20.977 -17.018 1.00 87.50 95 SER A N 1
ATOM 771 C CA . SER A 1 95 ? 13.200 22.014 -16.160 1.00 87.50 95 SER A CA 1
ATOM 772 C C . SER A 1 95 ? 12.812 23.231 -16.996 1.00 87.50 95 SER A C 1
ATOM 774 O O . SER A 1 95 ? 13.308 23.427 -18.108 1.00 87.50 95 SER A O 1
ATOM 776 N N . ILE A 1 96 ? 11.878 24.027 -16.479 1.00 86.81 96 ILE A N 1
ATOM 777 C CA . ILE A 1 96 ? 11.490 25.298 -17.092 1.00 86.81 96 ILE A CA 1
ATOM 778 C C . ILE A 1 96 ? 11.527 26.418 -16.065 1.00 86.81 96 ILE A C 1
ATOM 780 O O . ILE A 1 96 ? 11.172 26.198 -14.905 1.00 86.81 96 ILE A O 1
ATOM 784 N N . ASP A 1 97 ? 11.866 27.616 -16.534 1.00 85.06 97 ASP A N 1
ATOM 785 C CA . ASP A 1 97 ? 11.594 28.860 -15.822 1.00 85.06 97 ASP A CA 1
ATOM 786 C C . ASP A 1 97 ? 10.525 29.646 -16.572 1.00 85.06 97 ASP A C 1
ATOM 788 O O . ASP A 1 97 ? 10.520 29.715 -17.800 1.00 85.06 97 ASP A O 1
ATOM 792 N N . VAL A 1 98 ? 9.596 30.240 -15.828 1.00 86.25 98 VAL A N 1
ATOM 793 C CA . VAL A 1 98 ? 8.484 31.001 -16.399 1.00 86.25 98 VAL A CA 1
ATOM 794 C C . VAL A 1 98 ? 8.567 32.433 -15.915 1.00 86.25 98 VAL A C 1
ATOM 796 O O . VAL A 1 98 ? 8.569 32.698 -14.714 1.00 86.25 98 VAL A O 1
ATOM 799 N N . VAL A 1 99 ? 8.587 33.357 -16.865 1.00 85.69 99 VAL A N 1
ATOM 800 C CA . VAL A 1 99 ? 8.611 34.792 -16.615 1.00 85.69 99 VAL A CA 1
ATOM 801 C C . VAL A 1 99 ? 7.322 35.392 -17.148 1.00 85.69 99 VAL A C 1
ATOM 803 O O . VAL A 1 99 ? 7.083 35.385 -18.347 1.00 85.69 99 VAL A O 1
ATOM 806 N N . PHE A 1 100 ? 6.470 35.916 -16.270 1.00 88.19 100 PHE A N 1
ATOM 807 C CA . PHE A 1 100 ? 5.263 36.621 -16.699 1.00 88.19 100 PHE A CA 1
ATOM 808 C C . PHE A 1 100 ? 5.631 38.026 -17.174 1.00 88.19 100 PHE A C 1
ATOM 810 O O . PHE A 1 100 ? 6.150 38.825 -16.401 1.00 88.19 100 PHE A O 1
ATOM 817 N N . GLU A 1 101 ? 5.343 38.323 -18.437 1.00 88.75 101 GLU A N 1
ATOM 818 C CA . GLU A 1 101 ? 5.685 39.595 -19.079 1.00 88.75 101 GLU A CA 1
ATOM 819 C C . GLU A 1 101 ? 4.525 40.584 -19.031 1.00 88.75 101 GLU A C 1
ATOM 821 O O . GLU A 1 101 ? 4.726 41.781 -18.835 1.00 88.75 101 GLU A O 1
ATOM 826 N N . LYS A 1 102 ? 3.295 40.097 -19.242 1.00 92.38 102 LYS A N 1
ATOM 827 C CA . LYS A 1 102 ? 2.085 40.927 -19.228 1.00 92.38 102 LYS A CA 1
ATOM 828 C C . LYS A 1 102 ? 0.916 40.191 -18.599 1.00 92.38 102 LYS A C 1
ATOM 830 O O . LYS A 1 102 ? 0.742 39.000 -18.833 1.00 92.38 102 LYS A O 1
ATOM 835 N N . VAL A 1 103 ? 0.074 40.909 -17.866 1.00 92.88 103 VAL A N 1
ATOM 836 C CA . VAL A 1 103 ? -1.171 40.379 -17.297 1.00 92.88 103 VAL A CA 1
ATOM 837 C C . VAL A 1 103 ? -2.304 41.343 -17.611 1.00 92.88 103 VAL A C 1
ATOM 839 O O . VAL A 1 103 ? -2.217 42.524 -17.286 1.00 92.88 103 VAL A O 1
ATOM 842 N N . LEU A 1 104 ? -3.340 40.834 -18.275 1.00 93.81 104 LEU A N 1
ATOM 843 C CA . LEU A 1 104 ? -4.554 41.562 -18.626 1.00 93.81 104 LEU A CA 1
ATOM 844 C C . LEU A 1 104 ? -5.605 41.323 -17.545 1.00 93.81 104 LEU A C 1
ATOM 846 O O . LEU A 1 104 ? -5.972 40.177 -17.269 1.00 93.81 104 LEU A O 1
ATOM 850 N N . PHE A 1 105 ? -6.122 42.402 -16.974 1.00 94.94 105 PHE A N 1
ATOM 851 C CA . PHE A 1 105 ? -7.189 42.348 -15.986 1.00 94.94 105 PHE A CA 1
ATOM 852 C C . PHE A 1 105 ? -8.573 42.478 -16.632 1.00 94.94 105 PHE A C 1
ATOM 854 O O . PHE A 1 105 ? -8.721 42.892 -17.783 1.00 94.94 105 PHE A O 1
ATOM 861 N N . SER A 1 106 ? -9.613 42.104 -15.888 1.00 91.19 106 SER A N 1
ATOM 862 C CA . SER A 1 106 ? -11.006 42.192 -16.338 1.00 91.19 106 SER A CA 1
ATOM 863 C C . SER A 1 106 ? -11.482 43.625 -16.585 1.00 91.19 106 SER A C 1
ATOM 865 O O . SER A 1 106 ? -12.431 43.815 -17.335 1.00 91.19 106 SER A O 1
ATOM 867 N N . ASP A 1 107 ? -10.829 44.609 -15.963 1.00 90.69 107 ASP A N 1
ATOM 868 C CA . ASP A 1 107 ? -11.066 46.045 -16.146 1.00 90.69 107 ASP A CA 1
ATOM 869 C C . ASP A 1 107 ? -10.250 46.652 -17.304 1.00 90.69 107 ASP A C 1
ATOM 871 O O . ASP A 1 107 ? -10.100 47.867 -17.378 1.00 90.69 107 ASP A O 1
ATOM 875 N N . GLU A 1 108 ? -9.691 45.804 -18.175 1.00 89.31 108 GLU A N 1
ATOM 876 C CA . GLU A 1 108 ? -8.890 46.172 -19.353 1.00 89.31 108 GLU A CA 1
ATOM 877 C C . GLU A 1 108 ? -7.531 46.821 -19.043 1.00 89.31 108 GLU A C 1
ATOM 879 O O . GLU A 1 108 ? -6.768 47.135 -19.958 1.00 89.31 108 GLU A O 1
ATOM 884 N N . THR A 1 109 ? -7.159 46.952 -17.765 1.00 93.62 109 THR A N 1
ATOM 885 C CA . THR A 1 109 ? -5.810 47.393 -17.398 1.00 93.62 109 THR A CA 1
ATOM 886 C C . THR A 1 109 ? -4.781 46.280 -17.611 1.00 93.62 109 THR A C 1
ATOM 888 O O . THR A 1 109 ? -5.087 45.089 -17.510 1.00 93.62 109 THR A O 1
ATOM 891 N N . ILE A 1 110 ? -3.539 46.668 -17.916 1.00 92.19 110 ILE A N 1
ATOM 892 C CA . ILE A 1 110 ? -2.443 45.736 -18.200 1.00 92.19 110 ILE A CA 1
ATOM 893 C C . ILE A 1 110 ? -1.297 46.002 -17.231 1.00 92.19 110 ILE A C 1
ATOM 895 O O . ILE A 1 110 ? -0.759 47.107 -17.179 1.00 92.19 110 ILE A O 1
ATOM 899 N N . TRP A 1 111 ? -0.888 44.974 -16.495 1.00 92.69 111 TRP A N 1
ATOM 900 C CA . TRP A 1 111 ? 0.408 44.969 -15.826 1.00 92.69 111 TRP A CA 1
ATOM 901 C C . TRP A 1 111 ? 1.477 44.497 -16.811 1.00 92.69 111 TRP A C 1
ATOM 903 O O . TRP A 1 111 ? 1.253 43.524 -17.528 1.00 92.69 111 TRP A O 1
ATOM 913 N N . THR A 1 112 ? 2.621 45.178 -16.850 1.00 89.75 112 THR A N 1
ATOM 914 C CA . THR A 1 112 ? 3.797 44.776 -17.637 1.00 89.75 112 THR A CA 1
ATOM 915 C C . THR A 1 112 ? 4.980 44.634 -16.695 1.00 89.75 112 THR A C 1
ATOM 917 O O . THR A 1 112 ? 5.146 45.466 -15.799 1.00 89.75 112 THR A O 1
ATOM 920 N N . LYS A 1 113 ? 5.782 43.589 -16.896 1.00 84.31 113 LYS A N 1
ATOM 921 C CA . LYS A 1 113 ? 6.974 43.329 -16.100 1.00 84.31 113 LYS A CA 1
ATOM 922 C C . LYS A 1 113 ? 7.928 44.537 -16.164 1.00 84.31 113 LYS A C 1
ATOM 924 O O . LYS A 1 113 ? 8.297 44.946 -17.266 1.00 84.31 113 LYS A O 1
ATOM 929 N N . PRO A 1 114 ? 8.302 45.138 -15.020 1.00 76.88 114 PRO A N 1
ATOM 930 C CA . PRO A 1 114 ? 9.312 46.192 -14.983 1.00 76.88 114 PRO A CA 1
ATOM 931 C C . PRO A 1 114 ? 10.712 45.611 -15.251 1.00 76.88 114 PRO A C 1
ATOM 933 O O . PRO A 1 114 ? 10.952 44.439 -14.978 1.00 76.88 114 PRO A O 1
ATOM 936 N N . GLU A 1 115 ? 11.657 46.426 -15.732 1.00 66.88 115 GLU A N 1
ATOM 937 C CA . GLU A 1 115 ? 13.039 46.004 -16.064 1.00 66.88 115 GLU A CA 1
ATOM 938 C C . GLU A 1 115 ? 13.854 45.450 -14.873 1.00 66.88 115 GLU A C 1
ATOM 940 O O . GLU A 1 115 ? 14.961 44.955 -15.062 1.00 66.88 115 GLU A O 1
ATOM 945 N N . SER A 1 116 ? 13.334 45.512 -13.643 1.00 62.41 116 SER A N 1
ATOM 946 C CA . SER A 1 116 ? 14.042 45.069 -12.438 1.00 62.41 116 SER A CA 1
ATOM 947 C C . SER A 1 116 ? 14.326 43.560 -12.418 1.00 62.41 116 SER A C 1
ATOM 949 O O . SER A 1 116 ? 13.459 42.746 -12.744 1.00 62.41 116 SER A O 1
ATOM 951 N N . GLU A 1 117 ? 15.530 43.207 -11.960 1.00 56.78 117 GLU A N 1
ATOM 952 C CA . GLU A 1 117 ? 16.059 41.842 -11.888 1.00 56.78 117 GLU A CA 1
ATOM 953 C C . GLU A 1 117 ? 15.228 40.908 -10.988 1.00 56.78 117 GLU A C 1
ATOM 955 O O . GLU A 1 117 ? 14.710 41.291 -9.937 1.00 56.78 117 GLU A O 1
ATOM 960 N N . LEU A 1 118 ? 15.114 39.644 -11.409 1.00 65.38 118 LEU A N 1
ATOM 961 C CA . LEU A 1 118 ? 14.560 38.565 -10.593 1.00 65.38 118 LEU A CA 1
ATOM 962 C C . LEU A 1 118 ? 15.529 38.249 -9.453 1.00 65.38 118 LEU A C 1
ATOM 964 O O . LEU A 1 118 ? 16.688 37.923 -9.697 1.00 65.38 118 LEU A O 1
ATOM 968 N N . GLU A 1 119 ? 15.047 38.252 -8.214 1.00 66.94 119 GLU A N 1
ATOM 969 C CA . GLU A 1 119 ? 15.878 37.862 -7.077 1.00 66.94 119 GLU A CA 1
ATOM 970 C C . GLU A 1 119 ? 15.704 36.385 -6.726 1.00 66.94 119 GLU A C 1
ATOM 972 O O . GLU A 1 119 ? 14.586 35.866 -6.603 1.00 66.94 119 GLU A O 1
ATOM 977 N N . LYS A 1 120 ? 16.836 35.703 -6.526 1.00 68.88 120 LYS A N 1
ATOM 978 C CA . LYS A 1 120 ? 16.872 34.331 -6.023 1.00 68.88 120 LYS A CA 1
ATOM 979 C C . LYS A 1 120 ? 16.810 34.361 -4.501 1.00 68.88 120 LYS A C 1
ATOM 981 O O . LYS A 1 120 ? 17.776 34.729 -3.843 1.00 68.88 120 LYS A O 1
ATOM 986 N N . VAL A 1 121 ? 15.682 33.921 -3.951 1.00 72.44 121 VAL A N 1
ATOM 987 C CA . VAL A 1 121 ? 15.490 33.803 -2.500 1.00 72.44 121 VAL A CA 1
ATOM 988 C C . VAL A 1 121 ? 15.222 32.348 -2.129 1.00 72.44 121 VAL A C 1
ATOM 990 O O . VAL A 1 121 ? 14.460 31.641 -2.804 1.00 72.44 121 VAL A O 1
ATOM 993 N N . GLU A 1 122 ? 15.878 31.893 -1.064 1.00 76.94 122 GLU A N 1
ATOM 994 C CA . GLU A 1 122 ? 15.679 30.576 -0.466 1.00 76.94 122 GLU A CA 1
ATOM 995 C C . GLU A 1 122 ? 14.725 30.693 0.728 1.00 76.94 122 GLU A C 1
ATOM 997 O O . GLU A 1 122 ? 14.964 31.438 1.680 1.00 76.94 122 GLU A O 1
ATOM 1002 N N . LEU A 1 123 ? 13.598 29.989 0.645 1.00 84.00 123 LEU A N 1
ATOM 1003 C CA . LEU A 1 123 ? 12.567 29.988 1.677 1.00 84.00 123 LEU A CA 1
ATOM 1004 C C . LEU A 1 123 ? 12.792 28.792 2.597 1.00 84.00 123 LEU A C 1
ATOM 1006 O O . LEU A 1 123 ? 12.928 27.668 2.117 1.00 84.00 123 LEU A O 1
ATOM 1010 N N . LYS A 1 124 ? 12.795 29.022 3.912 1.00 88.00 124 LYS A N 1
ATOM 1011 C CA . LYS A 1 124 ? 13.000 27.959 4.901 1.00 88.00 124 LYS A CA 1
ATOM 1012 C C . LYS A 1 124 ? 11.681 27.268 5.221 1.00 88.00 124 LYS A C 1
ATOM 1014 O O . LYS A 1 124 ? 10.766 27.891 5.759 1.00 88.00 124 LYS A O 1
ATOM 1019 N N . GLN A 1 125 ? 11.585 25.992 4.873 1.00 91.31 125 GLN A N 1
ATOM 1020 C CA . GLN A 1 125 ? 10.425 25.161 5.180 1.00 91.31 125 GLN A CA 1
ATOM 1021 C C . GLN A 1 125 ? 10.464 24.695 6.642 1.00 91.31 125 GLN A C 1
ATOM 1023 O O . GLN A 1 125 ? 11.537 24.407 7.169 1.00 91.31 125 GLN A O 1
ATOM 1028 N N . ILE A 1 126 ? 9.295 24.616 7.280 1.00 93.81 126 ILE A N 1
ATOM 1029 C CA . ILE A 1 126 ? 9.144 24.029 8.615 1.00 93.81 126 ILE A CA 1
ATOM 1030 C C . ILE A 1 126 ? 9.161 22.511 8.455 1.00 93.81 126 ILE A C 1
ATOM 1032 O O . ILE A 1 126 ? 8.252 21.939 7.851 1.00 93.81 126 ILE A O 1
ATOM 1036 N N . ASN A 1 127 ? 10.212 21.873 8.967 1.00 91.50 127 ASN A N 1
ATOM 1037 C CA . ASN A 1 127 ? 10.409 20.428 8.843 1.00 91.50 127 ASN A CA 1
ATOM 1038 C C . ASN A 1 127 ? 10.071 19.667 10.131 1.00 91.50 127 ASN A C 1
ATOM 1040 O O . ASN A 1 127 ? 9.792 18.473 10.060 1.00 91.50 127 ASN A O 1
ATOM 1044 N N . ASP A 1 128 ? 10.084 20.335 11.290 1.00 94.62 128 ASP A N 1
ATOM 1045 C CA . ASP A 1 128 ? 9.658 19.721 12.547 1.00 94.62 128 ASP A CA 1
ATOM 1046 C C . ASP A 1 128 ? 8.141 19.443 12.511 1.00 94.62 128 ASP A C 1
ATOM 1048 O O . ASP A 1 128 ? 7.359 20.386 12.336 1.00 94.62 128 ASP A O 1
ATOM 1052 N N . PRO A 1 129 ? 7.692 18.181 12.662 1.00 92.31 129 PRO A N 1
ATOM 1053 C CA . PRO A 1 129 ? 6.278 17.835 12.536 1.00 92.31 129 PRO A CA 1
ATOM 1054 C C . PRO A 1 129 ? 5.379 18.522 13.570 1.00 92.31 129 PRO A C 1
ATOM 1056 O O . PRO A 1 129 ? 4.237 18.854 13.248 1.00 92.31 129 PRO A O 1
ATOM 1059 N N . GLY A 1 130 ? 5.874 18.753 14.791 1.00 90.94 130 GLY A N 1
ATOM 1060 C CA . GLY A 1 130 ? 5.116 19.404 15.861 1.00 90.94 130 GLY A CA 1
ATOM 1061 C C . GLY A 1 130 ? 4.891 20.884 15.569 1.00 90.94 130 GLY A C 1
ATOM 1062 O O . GLY A 1 130 ? 3.754 21.358 15.578 1.00 90.94 130 GLY A O 1
ATOM 1063 N N . GLN A 1 131 ? 5.960 21.596 15.204 1.00 93.81 131 GLN A N 1
ATOM 1064 C CA . GLN A 1 131 ? 5.888 22.992 14.772 1.00 93.81 131 GLN A CA 1
ATOM 1065 C C . GLN A 1 131 ? 5.025 23.145 13.519 1.00 93.81 131 GLN A C 1
ATOM 1067 O O . GLN A 1 131 ? 4.167 24.022 13.472 1.00 93.81 131 GLN A O 1
ATOM 1072 N N . LEU A 1 132 ? 5.204 22.279 12.518 1.00 94.25 132 LEU A N 1
ATOM 1073 C CA . LEU A 1 132 ? 4.417 22.329 11.288 1.00 94.25 132 LEU A CA 1
ATOM 1074 C C . LEU A 1 132 ? 2.926 22.117 11.577 1.00 94.25 132 LEU A C 1
ATOM 1076 O O . LEU A 1 132 ? 2.100 22.882 11.087 1.00 94.25 132 LEU A O 1
ATOM 1080 N N . THR A 1 133 ? 2.579 21.130 12.407 1.00 94.06 133 THR A N 1
ATOM 1081 C CA . THR A 1 133 ? 1.185 20.860 12.802 1.00 94.06 133 THR A CA 1
ATOM 1082 C C . THR A 1 133 ? 0.573 22.050 13.534 1.00 94.06 133 THR A C 1
ATOM 1084 O O . THR A 1 133 ? -0.551 22.451 13.226 1.00 94.06 133 THR A O 1
ATOM 1087 N N . PHE A 1 134 ? 1.316 22.661 14.459 1.00 94.12 134 PHE A N 1
ATOM 1088 C CA . PHE A 1 134 ? 0.873 23.858 15.165 1.00 94.12 134 PHE A CA 1
ATOM 1089 C C . PHE A 1 134 ? 0.594 25.017 14.198 1.00 94.12 134 PHE A C 1
ATOM 1091 O O . PHE A 1 134 ? -0.502 25.580 14.226 1.00 94.12 134 PHE A O 1
ATOM 1098 N N . VAL A 1 135 ? 1.531 25.331 13.295 1.00 93.81 135 VAL A N 1
ATOM 1099 C CA . VAL A 1 135 ? 1.362 26.421 12.319 1.00 93.81 135 VAL A CA 1
ATOM 1100 C C . VAL A 1 135 ? 0.197 26.142 11.364 1.00 93.81 135 VAL A C 1
ATOM 1102 O O . VAL A 1 135 ? -0.613 27.033 11.129 1.00 93.81 135 VAL A O 1
ATOM 1105 N N . LEU A 1 136 ? 0.049 24.912 10.859 1.00 93.69 136 LEU A N 1
ATOM 1106 C CA . LEU A 1 136 ? -1.073 24.532 9.990 1.00 93.69 136 LEU A CA 1
ATOM 1107 C C . LEU A 1 136 ? -2.430 24.671 10.693 1.00 93.69 136 LEU A C 1
ATOM 1109 O O . LEU A 1 136 ? -3.398 25.094 10.066 1.00 93.69 136 LEU A O 1
ATOM 1113 N N . THR A 1 137 ? -2.498 24.340 11.985 1.00 91.69 137 THR A N 1
ATOM 1114 C CA . THR A 1 137 ? -3.737 24.405 12.776 1.00 91.69 137 THR A CA 1
ATOM 1115 C C . THR A 1 137 ? -4.201 25.847 12.998 1.00 91.69 137 THR A C 1
ATOM 1117 O O . THR A 1 137 ? -5.400 26.109 12.965 1.00 91.69 137 THR A O 1
ATOM 1120 N N . HIS A 1 138 ? -3.268 26.783 13.192 1.00 91.12 138 HIS A N 1
ATOM 1121 C CA . HIS A 1 138 ? -3.587 28.184 13.498 1.00 91.12 138 HIS A CA 1
ATOM 1122 C C . HIS A 1 138 ? -3.713 29.047 12.244 1.00 91.12 138 HIS A C 1
ATOM 1124 O O . HIS A 1 138 ? -4.603 29.888 12.149 1.00 91.12 138 HIS A O 1
ATOM 1130 N N . GLU A 1 139 ? -2.843 28.824 11.262 1.00 92.25 139 GLU A N 1
ATOM 1131 C CA . GLU A 1 139 ? -2.803 29.645 10.059 1.00 92.25 139 GLU A CA 1
ATOM 1132 C C . GLU A 1 139 ? -3.614 29.034 8.923 1.00 92.25 139 GLU A C 1
ATOM 1134 O O . GLU A 1 139 ? -4.215 29.770 8.147 1.00 92.25 139 GLU A O 1
ATOM 1139 N N . GLY A 1 140 ? -3.663 27.710 8.811 1.00 89.56 140 GLY A N 1
ATOM 1140 C CA . GLY A 1 140 ? -4.319 26.993 7.722 1.00 89.56 140 GLY A CA 1
ATOM 1141 C C . GLY A 1 140 ? -3.349 26.207 6.838 1.00 89.56 140 GLY A C 1
ATOM 1142 O O . GLY A 1 140 ? -2.129 26.340 6.910 1.00 89.56 140 GLY A O 1
ATOM 1143 N N . ASN A 1 141 ? -3.915 25.376 5.960 1.00 88.12 141 ASN A N 1
ATOM 1144 C CA . ASN A 1 141 ? -3.188 24.317 5.245 1.00 88.12 141 ASN A CA 1
ATOM 1145 C C . ASN A 1 141 ? -2.114 24.798 4.242 1.00 88.12 141 ASN A C 1
ATOM 1147 O O . ASN A 1 141 ? -1.300 24.003 3.761 1.00 88.12 141 ASN A O 1
ATOM 1151 N N . ASP A 1 142 ? -2.120 26.079 3.871 1.00 86.38 142 ASP A N 1
ATOM 1152 C CA . ASP A 1 142 ? -1.110 26.689 3.002 1.00 86.38 142 ASP A CA 1
ATOM 1153 C C . ASP A 1 142 ? 0.162 27.108 3.760 1.00 86.38 142 ASP A C 1
ATOM 1155 O O . ASP A 1 142 ? 1.172 27.388 3.112 1.00 86.38 142 ASP A O 1
ATOM 1159 N N . ALA A 1 143 ? 0.143 27.128 5.097 1.00 92.12 143 ALA A N 1
ATOM 1160 C CA . ALA A 1 143 ? 1.251 27.569 5.935 1.00 92.12 143 ALA A CA 1
ATOM 1161 C C . ALA A 1 143 ? 2.313 26.467 6.120 1.00 92.12 143 ALA A C 1
ATOM 1163 O O . ALA A 1 143 ? 2.096 25.476 6.807 1.00 92.12 143 ALA A O 1
ATOM 1164 N N . LYS A 1 144 ? 3.474 26.623 5.472 1.00 92.50 144 LYS A N 1
ATOM 1165 C CA . LYS A 1 144 ? 4.530 25.589 5.400 1.00 92.50 144 LYS A CA 1
ATOM 1166 C C . LYS A 1 144 ? 5.943 26.113 5.663 1.00 92.50 144 LYS A C 1
ATOM 1168 O O . LYS A 1 144 ? 6.888 25.330 5.707 1.00 92.50 144 LYS A O 1
ATOM 1173 N N . TYR A 1 145 ? 6.107 27.424 5.801 1.00 93.50 145 TYR A N 1
ATOM 1174 C CA . TYR A 1 145 ? 7.410 28.083 5.864 1.00 93.50 145 TYR A CA 1
ATOM 1175 C C . TYR A 1 145 ? 7.551 28.907 7.138 1.00 93.50 145 TYR A C 1
ATOM 1177 O O . TYR A 1 145 ? 6.560 29.419 7.660 1.00 93.50 145 TYR A O 1
ATOM 1185 N N . TYR A 1 146 ? 8.787 29.080 7.604 1.00 93.75 146 TYR A N 1
ATOM 1186 C CA . TYR A 1 146 ? 9.079 30.087 8.618 1.00 93.75 146 TYR A CA 1
ATOM 1187 C C . TYR A 1 146 ? 8.887 31.472 8.007 1.00 93.75 146 TYR A C 1
ATOM 1189 O O . TYR A 1 146 ? 9.312 31.736 6.879 1.00 93.75 146 TYR A O 1
ATOM 1197 N N . SER A 1 147 ? 8.259 32.365 8.763 1.00 93.25 147 SER A N 1
ATOM 1198 C CA . SER A 1 147 ? 8.277 33.782 8.424 1.00 93.25 147 SER A CA 1
ATOM 1199 C C . SER A 1 147 ? 9.652 34.355 8.756 1.00 93.25 147 SER A C 1
ATOM 1201 O O . SER A 1 147 ? 10.260 34.003 9.756 1.00 93.25 147 SER A O 1
ATOM 1203 N N . GLN A 1 148 ? 10.190 35.210 7.905 1.00 90.56 148 GLN A N 1
ATOM 1204 C CA . GLN A 1 148 ? 11.509 35.804 8.124 1.00 90.56 148 GLN A CA 1
ATOM 1205 C C . GLN A 1 148 ? 11.617 37.126 7.384 1.00 90.56 148 GLN A C 1
ATOM 1207 O O . GLN A 1 148 ? 11.055 37.280 6.293 1.00 90.56 148 GLN A O 1
ATOM 1212 N N . LEU A 1 149 ? 12.369 38.051 7.977 1.00 89.81 149 LEU A N 1
ATOM 1213 C CA . LEU A 1 149 ? 12.842 39.259 7.319 1.00 89.81 149 LEU A CA 1
ATOM 1214 C C . LEU A 1 149 ? 14.104 38.916 6.523 1.00 89.81 149 LEU A C 1
ATOM 1216 O O . LEU A 1 149 ? 15.045 38.341 7.068 1.00 89.81 149 LEU A O 1
ATOM 1220 N N . ILE A 1 150 ? 14.121 39.245 5.239 1.00 85.19 150 ILE A N 1
ATOM 1221 C CA . ILE A 1 150 ? 15.260 39.027 4.349 1.00 85.19 150 ILE A CA 1
ATOM 1222 C C . ILE A 1 150 ? 15.510 40.354 3.639 1.00 85.19 150 ILE A C 1
ATOM 1224 O O . ILE A 1 150 ? 14.817 40.677 2.677 1.00 85.19 150 ILE A O 1
ATOM 1228 N N . ASN A 1 151 ? 16.487 41.129 4.115 1.00 82.81 151 ASN A N 1
ATOM 1229 C CA . ASN A 1 151 ? 16.724 42.510 3.667 1.00 82.81 151 ASN A CA 1
ATOM 1230 C C . ASN A 1 151 ? 15.448 43.374 3.838 1.00 82.81 151 ASN A C 1
ATOM 1232 O O . ASN A 1 151 ? 14.748 43.227 4.837 1.00 82.81 151 ASN A O 1
ATOM 1236 N N . ASP A 1 152 ? 15.104 44.228 2.863 1.00 82.94 152 ASP A N 1
ATOM 1237 C CA . ASP A 1 152 ? 13.879 45.054 2.838 1.00 82.94 152 ASP A CA 1
ATOM 1238 C C . ASP A 1 152 ? 12.621 44.264 2.408 1.00 82.94 152 ASP A C 1
ATOM 1240 O O . ASP A 1 152 ? 11.775 44.745 1.635 1.00 82.94 152 ASP A O 1
ATOM 1244 N N . LYS A 1 153 ? 12.503 43.004 2.842 1.00 89.62 153 LYS A N 1
ATOM 1245 C CA . LYS A 1 153 ? 11.439 42.077 2.430 1.00 89.62 153 LYS A CA 1
ATOM 1246 C C . LYS A 1 153 ? 11.094 41.122 3.557 1.00 89.62 153 LYS A C 1
ATOM 1248 O O . LYS A 1 153 ? 11.930 40.791 4.392 1.00 89.62 153 LYS A O 1
ATOM 1253 N N . TRP A 1 154 ? 9.879 40.592 3.527 1.00 91.69 154 TRP A N 1
ATOM 1254 C CA . TRP A 1 154 ? 9.435 39.596 4.494 1.00 91.69 154 TRP A CA 1
ATOM 1255 C C . TRP A 1 154 ? 8.734 38.424 3.825 1.00 91.69 154 TRP A C 1
ATOM 1257 O O . TRP A 1 154 ? 7.993 38.566 2.850 1.00 91.69 154 TRP A O 1
ATOM 1267 N N . THR A 1 155 ? 8.960 37.237 4.365 1.00 91.88 155 THR A N 1
ATOM 1268 C CA . THR A 1 155 ? 8.300 36.010 3.922 1.00 91.88 155 THR A CA 1
ATOM 1269 C C . THR A 1 155 ? 7.131 35.695 4.840 1.00 91.88 155 THR A C 1
ATOM 1271 O O . THR A 1 155 ? 7.225 35.791 6.062 1.00 91.88 155 THR A O 1
ATOM 1274 N N . CYS A 1 156 ? 6.002 35.347 4.238 1.00 93.00 156 CYS A N 1
ATOM 1275 C CA . CYS A 1 156 ? 4.837 34.870 4.961 1.00 93.00 156 CYS A CA 1
ATOM 1276 C C . CYS A 1 156 ? 4.908 33.347 5.128 1.00 93.00 156 CYS A C 1
ATOM 1278 O O . CYS A 1 156 ? 5.510 32.663 4.303 1.00 93.00 156 CYS A O 1
ATOM 1280 N N . VAL A 1 157 ? 4.206 32.8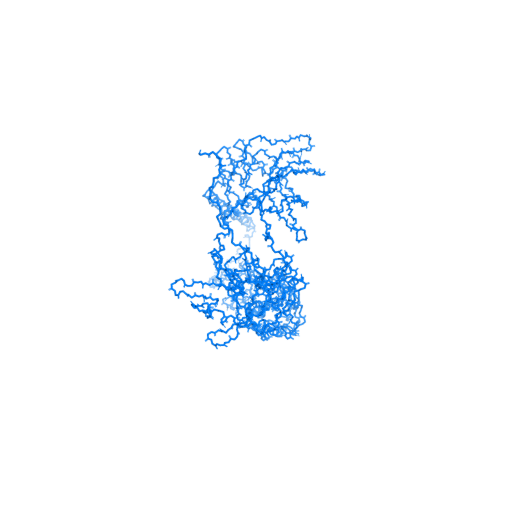05 6.124 1.00 94.19 157 VAL A N 1
ATOM 1281 C CA . VAL A 1 157 ? 4.115 31.357 6.375 1.00 94.19 157 VAL A CA 1
ATOM 1282 C C . VAL A 1 157 ? 3.567 30.554 5.187 1.00 94.19 157 VAL A C 1
ATOM 1284 O O . VAL A 1 157 ? 3.903 29.384 5.028 1.00 94.19 157 VAL A O 1
ATOM 1287 N N . CYS A 1 158 ? 2.804 31.185 4.284 1.00 90.94 158 CYS A N 1
ATOM 1288 C CA . CYS A 1 158 ? 2.365 30.576 3.018 1.00 90.94 158 CYS A CA 1
ATOM 1289 C C . CYS A 1 158 ? 3.479 30.410 1.963 1.00 90.94 158 CYS A C 1
ATOM 1291 O O . CYS A 1 158 ? 3.230 29.899 0.872 1.00 90.94 158 CYS A O 1
ATOM 1293 N N . GLY A 1 159 ? 4.689 30.899 2.252 1.00 88.50 159 GLY A N 1
ATOM 1294 C CA . GLY A 1 159 ? 5.845 30.894 1.355 1.00 88.50 159 GLY A CA 1
ATOM 1295 C C . GLY A 1 159 ? 5.989 32.148 0.487 1.00 88.50 159 GLY A C 1
ATOM 1296 O O . GLY A 1 159 ? 7.015 32.327 -0.160 1.00 88.50 159 GLY A O 1
ATOM 1297 N N . ARG A 1 160 ? 5.017 33.069 0.468 1.00 87.50 160 ARG A N 1
ATOM 1298 C CA . ARG A 1 160 ? 5.125 34.289 -0.353 1.00 87.50 160 ARG A CA 1
ATOM 1299 C C . ARG A 1 160 ? 6.137 35.273 0.238 1.00 87.50 160 ARG A C 1
ATOM 1301 O O . ARG A 1 160 ? 5.986 35.697 1.382 1.00 87.50 160 ARG A O 1
ATOM 1308 N N . LEU A 1 161 ? 7.083 35.723 -0.585 1.00 88.94 161 LEU A N 1
ATOM 1309 C CA . LEU A 1 161 ? 7.932 36.891 -0.319 1.00 88.94 161 LEU A CA 1
ATOM 1310 C C . LEU A 1 161 ? 7.179 38.198 -0.633 1.00 88.94 161 LEU A C 1
ATOM 1312 O O . LEU A 1 161 ? 6.598 38.323 -1.707 1.00 88.94 161 LEU A O 1
ATOM 1316 N N . ASN A 1 162 ? 7.195 39.169 0.275 1.00 88.56 162 ASN A N 1
ATOM 1317 C CA . ASN A 1 162 ? 6.512 40.461 0.169 1.00 88.56 162 ASN A CA 1
ATOM 1318 C C . ASN A 1 162 ? 7.514 41.599 0.427 1.00 88.56 162 ASN A C 1
ATOM 1320 O O . ASN A 1 162 ? 8.525 41.392 1.096 1.00 88.56 162 ASN A O 1
ATOM 1324 N N . LEU A 1 163 ? 7.234 42.803 -0.082 1.00 87.75 163 LEU A N 1
ATOM 1325 C CA . LEU A 1 163 ? 8.052 43.983 0.227 1.00 87.75 163 LEU A CA 1
ATOM 1326 C C . LEU A 1 163 ? 7.843 44.417 1.679 1.00 87.75 163 LEU A C 1
ATOM 1328 O O . LEU A 1 163 ? 6.748 44.269 2.225 1.00 87.75 163 LEU A O 1
ATOM 1332 N N . GLU A 1 164 ? 8.870 45.012 2.280 1.00 84.94 164 GLU A N 1
ATOM 1333 C CA . GLU A 1 164 ? 8.853 45.445 3.681 1.00 84.94 164 GLU A CA 1
ATOM 1334 C C . GLU A 1 164 ? 7.686 46.366 4.036 1.00 84.94 164 GLU A C 1
ATOM 1336 O O . GLU A 1 164 ? 7.106 46.254 5.119 1.00 84.94 164 GLU A O 1
ATOM 1341 N N . ASN A 1 165 ? 7.314 47.247 3.107 1.00 86.56 165 ASN A N 1
ATOM 1342 C CA . ASN A 1 165 ? 6.225 48.208 3.263 1.00 86.56 165 ASN A CA 1
ATOM 1343 C C . ASN A 1 165 ? 4.822 47.573 3.211 1.00 86.56 165 ASN A C 1
ATOM 1345 O O . ASN A 1 165 ? 3.839 48.226 3.569 1.00 86.56 165 ASN A O 1
ATOM 1349 N N . MET A 1 166 ? 4.700 46.314 2.783 1.00 89.25 166 MET A N 1
ATOM 1350 C CA . MET A 1 166 ? 3.420 45.615 2.732 1.00 89.25 166 MET A CA 1
ATOM 1351 C C . MET A 1 166 ? 3.046 45.123 4.127 1.00 89.25 166 MET A C 1
ATOM 1353 O O . MET A 1 166 ? 3.655 44.193 4.652 1.00 89.25 166 MET A O 1
ATOM 1357 N N . LYS A 1 167 ? 1.999 45.719 4.707 1.00 93.50 167 LYS A N 1
ATOM 1358 C CA . LYS A 1 167 ? 1.456 45.321 6.020 1.00 93.50 167 LYS A CA 1
ATOM 1359 C C . LYS A 1 167 ? 0.810 43.937 6.012 1.00 93.50 167 LYS A C 1
ATOM 1361 O O . LYS A 1 167 ? 0.689 43.312 7.058 1.00 93.50 167 LYS A O 1
ATOM 1366 N N . ILE A 1 168 ? 0.381 43.479 4.842 1.00 92.94 168 ILE A N 1
ATOM 1367 C CA . ILE A 1 168 ? -0.392 42.258 4.650 1.00 92.94 168 ILE A CA 1
ATOM 1368 C C . ILE A 1 168 ? 0.235 41.450 3.512 1.00 92.94 168 ILE A C 1
ATOM 1370 O O . ILE A 1 168 ? 0.674 42.017 2.509 1.00 92.94 168 ILE A O 1
ATOM 1374 N N . CYS A 1 169 ? 0.271 40.123 3.649 1.00 91.06 169 CYS A N 1
ATOM 1375 C CA . CYS A 1 169 ? 0.747 39.240 2.594 1.00 91.06 169 CYS A CA 1
ATOM 1376 C C . CYS A 1 169 ? -0.171 39.339 1.374 1.00 91.06 169 CYS A C 1
ATOM 1378 O O . CYS A 1 169 ? -1.374 39.101 1.479 1.00 91.06 169 CYS A O 1
ATOM 1380 N N . LYS A 1 170 ? 0.394 39.594 0.188 1.00 86.44 170 LYS A N 1
ATOM 1381 C CA . LYS A 1 170 ? -0.399 39.716 -1.046 1.00 86.44 170 LYS A CA 1
ATOM 1382 C C . LYS A 1 170 ? -1.237 38.475 -1.357 1.00 86.44 170 LYS A C 1
ATOM 1384 O O . LYS A 1 170 ? -2.343 38.637 -1.860 1.00 86.44 170 LYS A O 1
ATOM 1389 N N . ARG A 1 171 ? -0.726 37.283 -1.027 1.00 87.38 171 ARG A N 1
ATOM 1390 C CA . ARG A 1 171 ? -1.337 35.985 -1.345 1.00 87.38 171 ARG A CA 1
ATOM 1391 C C . ARG A 1 171 ? -2.403 35.545 -0.344 1.00 87.38 171 ARG A C 1
ATOM 1393 O O . ARG A 1 171 ? -3.521 35.245 -0.728 1.00 87.38 171 ARG A O 1
ATOM 1400 N N . CYS A 1 172 ? -2.038 35.436 0.930 1.00 89.50 172 CYS A N 1
ATOM 1401 C CA . CYS A 1 172 ? -2.911 34.839 1.949 1.00 89.50 172 CYS A CA 1
ATOM 1402 C C . CYS A 1 172 ? -3.570 35.869 2.869 1.00 89.50 172 CYS A C 1
ATOM 1404 O O . CYS A 1 172 ? -4.293 35.502 3.784 1.00 89.50 172 CYS A O 1
ATOM 1406 N N . LYS A 1 173 ? -3.285 37.157 2.658 1.00 91.50 173 LYS A N 1
ATOM 1407 C CA . LYS A 1 173 ? -3.835 38.278 3.424 1.00 91.50 173 LYS A CA 1
ATOM 1408 C C . LYS A 1 173 ? -3.539 38.269 4.937 1.00 91.50 173 LYS A C 1
ATOM 1410 O O . LYS A 1 173 ? -4.123 39.060 5.668 1.00 91.50 173 LYS A O 1
ATOM 1415 N N . ARG A 1 174 ? -2.571 37.468 5.399 1.00 93.94 174 ARG A N 1
ATOM 1416 C CA . ARG A 1 174 ? -2.061 37.503 6.783 1.00 93.94 174 ARG A CA 1
ATOM 1417 C C . ARG A 1 174 ? -1.262 38.772 7.066 1.00 93.94 174 ARG A C 1
ATOM 1419 O O . ARG A 1 174 ? -0.498 39.222 6.207 1.00 93.94 174 ARG A O 1
ATOM 1426 N N . GLU A 1 175 ? -1.401 39.320 8.269 1.00 95.75 175 GLU A N 1
ATOM 1427 C CA . GLU A 1 175 ? -0.651 40.501 8.704 1.00 95.75 175 GLU A CA 1
ATOM 1428 C C . GLU A 1 175 ? 0.824 40.190 8.959 1.00 95.75 175 GLU A C 1
ATOM 1430 O O . GLU A 1 175 ? 1.170 39.223 9.636 1.00 95.75 175 GLU A O 1
ATOM 1435 N N . LYS A 1 176 ? 1.696 41.068 8.455 1.00 94.62 176 LYS A N 1
ATOM 1436 C CA . LYS A 1 176 ? 3.154 40.978 8.570 1.00 94.62 176 LYS A CA 1
ATOM 1437 C C . LYS A 1 176 ? 3.609 40.838 10.020 1.00 94.62 176 LYS A C 1
ATOM 1439 O O . LYS A 1 176 ? 4.364 39.927 10.342 1.00 94.62 176 LYS A O 1
ATOM 1444 N N . ASN A 1 177 ? 3.166 41.758 10.877 1.00 94.69 177 ASN A N 1
ATOM 1445 C CA . ASN A 1 177 ? 3.644 41.832 12.257 1.00 94.69 177 ASN A CA 1
ATOM 1446 C C . ASN A 1 177 ? 3.231 40.593 13.049 1.00 94.69 177 ASN A C 1
ATOM 1448 O O . ASN A 1 177 ? 4.050 40.048 13.776 1.00 94.69 177 ASN A O 1
ATOM 1452 N N . TYR A 1 178 ? 1.998 40.129 12.845 1.00 94.25 178 TYR A N 1
ATOM 1453 C CA . TYR A 1 178 ? 1.466 38.936 13.488 1.00 94.25 178 TYR A CA 1
ATOM 1454 C C . TYR A 1 178 ? 2.267 37.684 13.113 1.00 94.25 178 TYR A C 1
ATOM 1456 O O . TYR A 1 178 ? 2.755 36.969 13.991 1.00 94.25 178 TYR A O 1
ATOM 1464 N N . VAL A 1 179 ? 2.488 37.450 11.812 1.00 94.00 179 VAL A N 1
ATOM 1465 C CA . VAL A 1 179 ? 3.217 36.243 11.404 1.00 94.00 179 VAL A CA 1
ATOM 1466 C C . VAL A 1 179 ? 4.682 36.293 11.826 1.00 94.00 179 VAL A C 1
ATOM 1468 O O . VAL A 1 179 ? 5.187 35.298 12.337 1.00 94.00 179 VAL A O 1
ATOM 1471 N N . LEU A 1 180 ? 5.339 37.453 11.699 1.00 93.19 180 LEU A N 1
ATOM 1472 C CA . LEU A 1 180 ? 6.730 37.631 12.118 1.00 93.19 180 LEU A CA 1
ATOM 1473 C C . LEU A 1 180 ? 6.905 37.599 13.639 1.00 93.19 180 LEU A C 1
ATOM 1475 O O . LEU A 1 180 ? 8.013 37.354 14.094 1.00 93.19 180 LEU A O 1
ATOM 1479 N N . SER A 1 181 ? 5.867 37.836 14.445 1.00 91.88 181 SER A N 1
ATOM 1480 C CA . SER A 1 181 ? 5.990 37.712 15.902 1.00 91.88 181 SER A CA 1
ATOM 1481 C C . SER A 1 181 ? 5.863 36.277 16.400 1.00 91.88 181 SER A C 1
ATOM 1483 O O . SER A 1 181 ? 6.424 35.955 17.441 1.00 91.88 181 SER A O 1
ATOM 1485 N N . ILE A 1 182 ? 5.134 35.418 15.682 1.00 92.81 182 ILE A N 1
ATOM 1486 C CA . ILE A 1 182 ? 4.776 34.075 16.167 1.00 92.81 182 ILE A CA 1
ATOM 1487 C C . ILE A 1 182 ? 5.573 32.990 15.437 1.00 92.81 182 ILE A C 1
ATOM 1489 O O . ILE A 1 182 ? 6.019 32.021 16.048 1.00 92.81 182 ILE A O 1
ATOM 1493 N N . TYR A 1 183 ? 5.819 33.172 14.139 1.00 94.81 183 TYR A N 1
ATOM 1494 C CA . TYR A 1 183 ? 6.336 32.125 13.257 1.00 94.81 183 TYR A CA 1
ATOM 1495 C C . TYR A 1 183 ? 7.724 32.442 12.694 1.00 94.81 183 TYR A C 1
ATOM 1497 O O . TYR A 1 183 ? 8.066 31.996 11.597 1.00 94.81 183 TYR A O 1
ATOM 1505 N N . MET A 1 184 ? 8.513 33.272 13.385 1.00 90.69 184 MET A N 1
ATOM 1506 C CA . MET A 1 184 ? 9.782 33.796 12.856 1.00 90.69 184 MET A CA 1
ATOM 1507 C C . MET A 1 184 ? 10.891 32.744 12.756 1.00 90.69 184 MET A C 1
ATOM 1509 O O . MET A 1 184 ? 11.776 32.796 11.907 1.00 90.69 184 MET A O 1
ATOM 1513 N N . ASN A 1 185 ? 10.907 31.831 13.720 1.00 90.94 185 ASN A N 1
ATOM 1514 C CA . ASN A 1 185 ? 11.928 30.808 13.871 1.00 90.94 185 ASN A CA 1
ATOM 1515 C C . ASN A 1 185 ? 11.408 29.700 14.798 1.00 90.94 185 ASN A C 1
ATOM 1517 O O . ASN A 1 185 ? 10.386 29.855 15.469 1.00 90.94 185 ASN A O 1
ATOM 1521 N N . GLU A 1 186 ? 12.153 28.600 14.856 1.00 90.31 186 GLU A N 1
ATOM 1522 C CA . GLU A 1 186 ? 11.844 27.420 15.671 1.00 90.31 186 GLU A CA 1
ATOM 1523 C C . GLU A 1 186 ? 11.619 27.733 17.152 1.00 90.31 186 GLU A C 1
ATOM 1525 O O . GLU A 1 186 ? 10.674 27.227 17.760 1.00 90.31 186 GLU A O 1
ATOM 1530 N N . LYS A 1 187 ? 12.473 28.579 17.740 1.00 92.56 187 LYS A N 1
ATOM 1531 C CA . LYS A 1 187 ? 12.390 28.936 19.158 1.00 92.56 187 LYS A CA 1
ATOM 1532 C C . LYS A 1 187 ? 11.084 29.668 19.456 1.00 92.56 187 LYS A C 1
ATOM 1534 O O . LYS A 1 187 ? 10.360 29.259 20.355 1.00 92.56 187 LYS A O 1
ATOM 1539 N N . THR A 1 188 ? 10.757 30.690 18.669 1.00 91.44 188 THR A N 1
ATOM 1540 C CA . THR A 1 188 ? 9.533 31.479 18.840 1.00 91.44 188 THR A CA 1
ATOM 1541 C C . THR A 1 188 ? 8.277 30.626 18.649 1.00 91.44 188 THR A C 1
ATOM 1543 O O . THR A 1 188 ? 7.339 30.743 19.432 1.00 91.44 188 THR A O 1
ATOM 1546 N N . ILE A 1 189 ? 8.261 29.714 17.672 1.00 92.50 189 ILE A N 1
ATOM 1547 C CA . ILE A 1 189 ? 7.124 28.798 17.480 1.00 92.50 189 ILE A CA 1
ATOM 1548 C C . ILE A 1 189 ? 6.979 27.865 18.683 1.00 92.50 189 ILE A C 1
ATOM 1550 O O . ILE A 1 189 ? 5.880 27.689 19.198 1.00 92.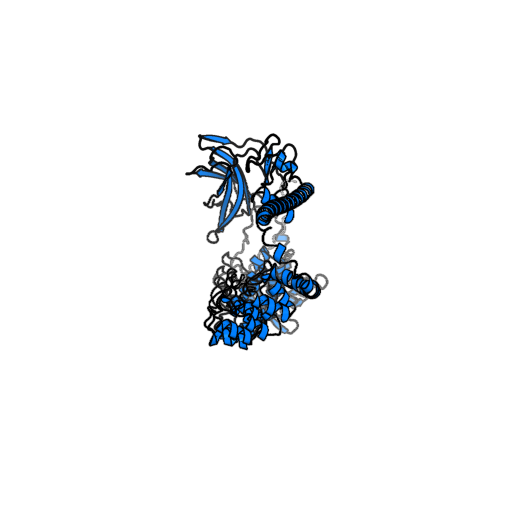50 189 ILE A O 1
ATOM 1554 N N . SER A 1 190 ? 8.089 27.314 19.172 1.00 92.31 190 SER A N 1
ATOM 1555 C CA . SER A 1 190 ? 8.085 26.385 20.309 1.00 92.31 190 SER A CA 1
ATOM 1556 C C . SER A 1 190 ? 7.666 27.060 21.621 1.00 92.31 190 SER A C 1
ATOM 1558 O O . SER A 1 190 ? 7.020 26.436 22.457 1.00 92.31 190 SER A O 1
ATOM 1560 N N . GLU A 1 191 ? 8.020 28.332 21.814 1.00 93.06 191 GLU A N 1
ATOM 1561 C CA . GLU A 1 191 ? 7.560 29.147 22.946 1.00 93.06 191 GLU A CA 1
ATOM 1562 C C . GLU A 1 191 ? 6.052 29.417 22.871 1.00 93.06 191 GLU A C 1
ATOM 1564 O O . GLU A 1 191 ? 5.360 29.281 23.878 1.00 93.06 191 GLU A O 1
ATOM 1569 N N . ASN A 1 192 ? 5.526 29.726 21.682 1.00 90.19 192 ASN A N 1
ATOM 1570 C CA . ASN A 1 192 ? 4.089 29.925 21.501 1.00 90.19 192 ASN A CA 1
ATOM 1571 C C . ASN A 1 192 ? 3.297 28.628 21.703 1.00 90.19 192 ASN A C 1
ATOM 1573 O O . ASN A 1 192 ? 2.269 28.675 22.367 1.00 90.19 192 ASN A O 1
ATOM 1577 N N . ILE A 1 193 ? 3.785 27.479 21.218 1.00 92.38 193 ILE A N 1
ATOM 1578 C CA . ILE A 1 193 ? 3.153 26.169 21.472 1.00 92.38 193 ILE A CA 1
ATOM 1579 C C . ILE A 1 193 ? 2.909 25.973 22.971 1.00 92.38 193 ILE A C 1
ATOM 1581 O O . ILE A 1 193 ? 1.779 25.710 23.374 1.00 92.38 193 ILE A O 1
ATOM 1585 N N . LYS A 1 194 ? 3.938 26.194 23.797 1.00 92.12 194 LYS A N 1
ATOM 1586 C CA . LYS A 1 194 ? 3.826 26.061 25.257 1.00 92.12 194 LYS A CA 1
ATOM 1587 C C . LYS A 1 194 ? 2.798 27.019 25.850 1.00 92.12 194 LYS A C 1
ATOM 1589 O O . LYS A 1 194 ? 1.988 26.608 26.669 1.00 92.12 194 LYS A O 1
ATOM 1594 N N . LEU A 1 195 ? 2.803 28.278 25.412 1.00 90.50 195 LEU A N 1
ATOM 1595 C CA . LEU A 1 195 ? 1.857 29.280 25.902 1.00 90.50 195 LEU A CA 1
ATOM 1596 C C . LEU A 1 195 ? 0.400 28.902 25.579 1.00 90.50 195 LEU A C 1
ATOM 1598 O O . LEU A 1 195 ? -0.480 29.076 26.418 1.00 90.50 195 LEU A O 1
ATOM 1602 N N . TYR A 1 196 ? 0.142 28.361 24.383 1.00 87.31 196 TYR A N 1
ATOM 1603 C CA . TYR A 1 196 ? -1.190 27.878 24.003 1.00 87.31 196 TYR A CA 1
ATOM 1604 C C . TYR A 1 196 ? -1.603 26.632 24.796 1.00 87.31 196 TYR A C 1
ATOM 1606 O O . TYR A 1 196 ? -2.757 26.527 25.208 1.00 87.31 196 TYR A O 1
ATOM 1614 N N . GLU A 1 197 ? -0.680 25.702 25.044 1.00 88.44 197 GLU A N 1
ATOM 1615 C CA . GLU A 1 197 ? -0.942 24.527 25.885 1.00 88.44 197 GLU A CA 1
ATOM 1616 C C . GLU A 1 197 ? -1.307 24.933 27.322 1.00 88.44 197 GLU A C 1
ATOM 1618 O O . GLU A 1 197 ? -2.305 24.447 27.859 1.00 88.44 197 GLU A O 1
ATOM 1623 N N . GLU A 1 198 ? -0.573 25.884 27.909 1.00 90.69 198 GLU A N 1
ATOM 1624 C CA . GLU A 1 198 ? -0.854 26.439 29.240 1.00 90.69 198 GLU A CA 1
ATOM 1625 C C . GLU A 1 198 ? -2.233 27.121 29.301 1.00 90.69 198 GLU A C 1
ATOM 1627 O O . GLU A 1 198 ? -3.000 26.889 30.238 1.00 90.69 198 GLU A O 1
ATOM 1632 N N . GLN A 1 199 ? -2.601 27.905 28.281 1.00 88.06 199 GLN A N 1
ATOM 1633 C CA . GLN A 1 199 ? -3.923 28.543 28.204 1.00 88.06 199 GLN A CA 1
ATOM 1634 C C . GLN A 1 199 ? -5.063 27.522 28.135 1.00 88.06 199 GLN A C 1
ATOM 1636 O O . GLN A 1 199 ? -6.065 27.666 28.835 1.00 88.06 199 GLN A O 1
ATOM 1641 N N . ILE A 1 200 ? -4.906 26.460 27.341 1.00 84.44 200 ILE A N 1
ATOM 1642 C CA . ILE A 1 200 ? -5.904 25.387 27.238 1.00 84.44 200 ILE A CA 1
ATOM 1643 C C . ILE A 1 200 ? -6.077 24.670 28.587 1.00 84.44 200 ILE A C 1
ATOM 1645 O O . ILE A 1 200 ? -7.194 24.289 28.953 1.00 84.44 200 ILE A O 1
ATOM 1649 N N . GLU A 1 201 ? -4.997 24.462 29.343 1.00 87.25 201 GLU A N 1
ATOM 1650 C CA . GLU A 1 201 ? -5.080 23.894 30.692 1.00 87.25 201 GLU A CA 1
ATOM 1651 C C . GLU A 1 201 ? -5.802 24.824 31.676 1.00 87.25 201 GLU A C 1
ATOM 1653 O O . GLU A 1 201 ? -6.648 24.361 32.452 1.00 87.25 201 GLU A O 1
ATOM 1658 N N . GLU A 1 202 ? -5.531 26.130 31.626 1.00 89.12 202 GLU A N 1
ATOM 1659 C CA . GLU A 1 202 ? -6.233 27.116 32.448 1.00 89.12 202 GLU A CA 1
ATOM 1660 C C . GLU A 1 202 ? -7.729 27.192 32.116 1.00 89.12 202 GLU A C 1
ATOM 1662 O O . GLU A 1 202 ? -8.555 27.178 33.032 1.00 89.12 202 GLU A O 1
ATOM 1667 N N . GLU A 1 203 ? -8.104 27.198 30.835 1.00 85.50 203 GLU A N 1
ATOM 1668 C CA . GLU A 1 203 ? -9.505 27.191 30.399 1.00 85.50 203 GLU A CA 1
ATOM 1669 C C . GLU A 1 203 ? -10.249 25.947 30.896 1.00 85.50 203 GLU A C 1
ATOM 1671 O O . GLU A 1 203 ? -11.339 26.058 31.465 1.00 85.50 203 GLU A O 1
ATOM 1676 N N . LYS A 1 204 ? -9.633 24.760 30.790 1.00 85.19 204 LYS A N 1
ATOM 1677 C CA . LYS A 1 204 ? -10.193 23.514 31.345 1.00 85.19 204 LYS A CA 1
ATOM 1678 C C . LYS A 1 204 ? -10.386 23.599 32.858 1.00 85.19 204 LYS A C 1
ATOM 1680 O O . LYS A 1 204 ? -11.392 23.115 33.383 1.00 85.19 204 LYS A O 1
ATOM 1685 N N . LYS A 1 205 ? -9.442 24.217 33.574 1.00 87.12 205 LYS A N 1
ATOM 1686 C CA . LYS A 1 205 ? -9.531 24.417 35.026 1.00 87.12 205 LYS A CA 1
ATOM 1687 C C . LYS A 1 205 ? -10.666 25.375 35.393 1.00 87.12 205 LYS A C 1
ATOM 1689 O O . LYS A 1 205 ? -11.395 25.106 36.347 1.00 87.12 205 LYS A O 1
ATOM 1694 N N . GLN A 1 206 ? -10.851 26.452 34.632 1.00 84.25 206 GLN A N 1
ATOM 1695 C CA . GLN A 1 206 ? -11.965 27.388 34.812 1.00 84.25 206 GLN A CA 1
ATOM 1696 C C . GLN A 1 206 ? -13.318 26.732 34.510 1.00 84.25 206 GLN A C 1
ATOM 1698 O O . GLN A 1 206 ? -14.273 26.913 35.265 1.00 84.25 206 GLN A O 1
ATOM 1703 N N . GLU A 1 207 ? -13.406 25.907 33.463 1.00 85.31 207 GLU A N 1
ATOM 1704 C CA . GLU A 1 207 ? -14.624 25.156 33.144 1.00 85.31 207 GLU A CA 1
ATOM 1705 C C . GLU A 1 207 ? -14.983 24.157 34.259 1.00 85.31 207 GLU A C 1
ATOM 1707 O O . GLU A 1 207 ? -16.154 24.003 34.619 1.00 85.31 207 GLU A O 1
ATOM 1712 N N . LEU A 1 208 ? -13.977 23.503 34.852 1.00 83.56 208 LEU A N 1
ATOM 1713 C CA . LEU A 1 208 ? -14.157 22.616 36.001 1.00 83.56 208 LEU A CA 1
ATOM 1714 C C . LEU A 1 208 ? -14.658 23.382 37.237 1.00 83.56 208 LEU A C 1
ATOM 1716 O O . LEU A 1 208 ? -15.629 22.956 37.862 1.00 83.56 208 LEU A O 1
ATOM 1720 N N . LEU A 1 209 ? -14.057 24.536 37.541 1.00 86.12 209 LEU A N 1
ATOM 1721 C CA . LEU A 1 209 ? -14.484 25.427 38.626 1.00 86.12 209 LEU A CA 1
ATOM 1722 C C . LEU A 1 209 ? -15.928 25.921 38.438 1.00 86.12 209 LEU A C 1
ATOM 1724 O O . LEU A 1 209 ? -16.700 25.953 39.398 1.00 86.12 209 LEU A O 1
ATOM 1728 N N . GLU A 1 210 ? -16.341 26.263 37.214 1.00 83.00 210 GLU A N 1
ATOM 1729 C CA . GLU A 1 210 ? -17.729 26.664 36.956 1.00 83.00 210 GLU A CA 1
ATOM 1730 C C . GLU A 1 210 ? -18.694 25.480 37.117 1.00 83.00 210 GLU A C 1
ATOM 1732 O O . GLU A 1 210 ? -19.771 25.649 37.693 1.00 83.00 210 GLU A O 1
ATOM 1737 N N . LYS A 1 211 ? -18.311 24.261 36.709 1.00 82.19 211 LYS A N 1
ATOM 1738 C CA . LYS A 1 211 ? -19.102 23.044 36.977 1.00 82.19 211 LYS A CA 1
ATOM 1739 C C . LYS A 1 211 ? -19.269 22.793 38.479 1.00 82.19 211 LYS A C 1
ATOM 1741 O O . LYS A 1 211 ? -20.380 22.482 38.918 1.00 82.19 211 LYS A O 1
ATOM 1746 N N . GLU A 1 212 ? -18.219 22.982 39.276 1.00 84.12 212 GLU A N 1
ATOM 1747 C CA . GLU A 1 212 ? -18.287 22.897 40.742 1.00 84.12 212 GLU A CA 1
ATOM 1748 C C . GLU A 1 212 ? -19.212 23.971 41.331 1.00 84.12 212 GLU A C 1
ATOM 1750 O O . GLU A 1 212 ? -20.069 23.671 42.167 1.00 84.12 212 GLU A O 1
ATOM 1755 N N . ARG A 1 213 ? -19.135 25.211 40.836 1.00 80.19 213 ARG A N 1
ATOM 1756 C CA . ARG A 1 213 ? -20.021 26.303 41.262 1.00 80.19 213 ARG A CA 1
ATOM 1757 C C . ARG A 1 213 ? -21.490 26.013 40.945 1.00 80.19 213 ARG A C 1
ATOM 1759 O O . ARG A 1 213 ? -22.364 26.240 41.786 1.00 80.19 213 ARG A O 1
ATOM 1766 N N . GLN A 1 214 ? -21.781 25.472 39.762 1.00 75.69 214 GLN A N 1
ATOM 1767 C CA . GLN A 1 214 ? -23.131 25.033 39.387 1.00 75.69 214 GLN A CA 1
ATOM 1768 C C . GLN A 1 214 ? -23.621 23.890 40.287 1.00 75.69 214 GLN A C 1
ATOM 1770 O O . GLN A 1 214 ? -24.783 23.889 40.712 1.00 75.69 214 GLN A O 1
ATOM 1775 N N . HIS A 1 215 ? -22.730 22.965 40.654 1.00 75.38 215 HIS A N 1
ATOM 1776 C CA . HIS A 1 215 ? -23.027 21.912 41.620 1.00 75.38 215 HIS A CA 1
ATOM 1777 C C . HIS A 1 215 ? -23.363 22.484 43.009 1.00 75.38 215 HIS A C 1
ATOM 1779 O O . HIS A 1 215 ? -24.360 22.087 43.613 1.00 75.38 215 HIS A O 1
ATOM 1785 N N . GLU A 1 216 ? -22.622 23.478 43.507 1.00 78.38 216 GLU A N 1
ATOM 1786 C CA . GLU A 1 216 ? -22.941 24.140 44.779 1.00 78.38 216 GLU A CA 1
ATOM 1787 C C . GLU A 1 216 ? -24.286 24.885 44.754 1.00 78.38 216 GLU A C 1
ATOM 1789 O O . GLU A 1 216 ? -25.053 24.840 45.724 1.00 78.38 216 GLU A O 1
ATOM 1794 N N . ILE A 1 217 ? -24.602 25.571 43.650 1.00 75.69 217 ILE A N 1
ATOM 1795 C CA . ILE A 1 217 ? -25.895 26.246 43.457 1.00 75.69 217 ILE A CA 1
ATOM 1796 C C . ILE A 1 217 ? -27.036 25.219 43.493 1.00 75.69 217 ILE A C 1
ATOM 1798 O O . ILE A 1 217 ? -28.066 25.453 44.137 1.00 75.69 217 ILE A O 1
ATOM 1802 N N . PHE A 1 218 ? -26.845 24.064 42.854 1.00 70.38 218 PHE A N 1
ATOM 1803 C CA . PHE A 1 218 ? -27.780 22.943 42.902 1.00 70.38 218 PHE A CA 1
ATOM 1804 C C . PHE A 1 218 ? -27.952 22.402 44.334 1.00 70.38 218 PHE A C 1
ATOM 1806 O O . PHE A 1 218 ? -29.081 22.301 44.818 1.00 70.38 218 PHE A O 1
ATOM 1813 N N . GLN A 1 219 ? -26.860 22.179 45.073 1.00 66.12 219 GLN A N 1
ATOM 1814 C CA . GLN A 1 219 ? -26.890 21.747 46.481 1.00 66.12 219 GLN A CA 1
ATOM 1815 C C . GLN A 1 219 ? -27.631 22.742 47.395 1.00 66.12 219 GLN A C 1
ATOM 1817 O O . GLN A 1 219 ? -28.404 22.347 48.273 1.00 66.12 219 GLN A O 1
ATOM 1822 N N . LYS A 1 220 ? -27.466 24.055 47.179 1.00 69.31 220 LYS A N 1
ATOM 1823 C CA . LYS A 1 220 ? -28.211 25.094 47.917 1.00 69.31 220 LYS A CA 1
ATOM 1824 C C . LYS A 1 220 ? -29.716 25.057 47.619 1.00 69.31 220 LYS A C 1
ATOM 1826 O O . LYS A 1 220 ? -30.513 25.253 48.540 1.00 69.31 220 LYS A O 1
ATOM 1831 N N . LYS A 1 221 ? -30.125 24.764 46.375 1.00 63.00 221 LYS A N 1
ATOM 1832 C CA . LYS A 1 221 ? -31.542 24.547 46.013 1.00 63.00 221 LYS A CA 1
ATOM 1833 C C . LYS A 1 221 ? -32.118 23.313 46.717 1.00 63.00 221 LYS A C 1
ATOM 1835 O O . LYS A 1 221 ? -33.209 23.402 47.277 1.00 63.00 221 LYS A O 1
ATOM 1840 N N . VAL A 1 222 ? -31.358 22.217 46.784 1.00 59.72 222 VAL A N 1
ATOM 1841 C CA . VAL A 1 222 ? -31.737 20.990 47.509 1.00 59.72 222 VAL A CA 1
ATOM 1842 C C . VAL A 1 222 ? -31.896 21.251 49.014 1.00 59.72 222 VAL A C 1
ATOM 1844 O O . VAL A 1 222 ? -32.914 20.882 49.597 1.00 59.72 222 VAL A O 1
ATOM 1847 N N . LYS A 1 223 ? -30.981 21.997 49.653 1.00 55.22 223 LYS A N 1
ATOM 1848 C CA . LYS A 1 223 ? -31.108 22.393 51.075 1.00 55.22 223 LYS A CA 1
ATOM 1849 C C . LYS A 1 223 ? -32.383 23.195 51.384 1.00 55.22 223 LYS A C 1
ATOM 1851 O O . LYS A 1 223 ? -32.920 23.087 52.486 1.00 55.22 223 LYS A O 1
ATOM 1856 N N . LYS A 1 224 ? -32.895 23.983 50.430 1.00 55.16 224 LYS A N 1
ATOM 1857 C CA . LYS A 1 224 ? -34.146 24.754 50.576 1.00 55.16 224 LYS A CA 1
ATOM 1858 C C . LYS A 1 224 ? -35.390 23.852 50.557 1.00 55.16 224 LYS A C 1
ATOM 1860 O O . LYS A 1 224 ? -36.358 24.154 51.248 1.00 55.16 224 LYS A O 1
ATOM 1865 N N . ILE A 1 225 ? -35.329 22.736 49.826 1.00 55.22 225 ILE A N 1
ATOM 1866 C CA . ILE A 1 225 ? -36.367 21.693 49.763 1.00 55.22 225 ILE A CA 1
ATOM 1867 C C . ILE A 1 225 ? -36.393 20.881 51.071 1.00 55.22 225 ILE A C 1
ATOM 1869 O O . ILE A 1 225 ? -37.460 20.631 51.625 1.00 55.22 225 ILE A O 1
ATOM 1873 N N . VAL A 1 226 ? -35.221 20.572 51.638 1.00 51.25 226 VAL A N 1
ATOM 1874 C CA . VAL A 1 226 ? -35.072 19.814 52.899 1.00 51.25 226 VAL A CA 1
ATOM 1875 C C . VAL A 1 226 ? -35.595 20.576 54.133 1.00 51.25 226 VAL A C 1
ATOM 1877 O O . VAL A 1 226 ? -36.006 19.973 55.119 1.00 51.25 226 VAL A O 1
ATOM 1880 N N . LYS A 1 227 ? -35.674 21.912 54.098 1.00 50.12 227 LYS A N 1
ATOM 1881 C CA . LYS A 1 227 ? -36.204 22.705 55.227 1.00 50.12 227 LYS A CA 1
ATOM 1882 C C . LYS A 1 227 ? -37.704 22.463 55.495 1.00 50.12 227 LYS A C 1
ATOM 1884 O O . LYS A 1 227 ? -38.162 22.696 56.609 1.00 50.12 227 LYS A O 1
ATOM 1889 N N . TYR A 1 228 ? -38.446 21.959 54.505 1.00 52.19 228 TYR A N 1
ATOM 1890 C CA . TYR A 1 228 ? -39.872 21.626 54.614 1.00 52.19 228 TYR A CA 1
ATOM 1891 C C . TYR A 1 228 ? -40.143 20.198 55.118 1.00 52.19 228 TYR A C 1
ATOM 1893 O O . TYR A 1 228 ? -41.272 19.892 55.489 1.00 52.19 228 TYR A O 1
ATOM 1901 N N . SER A 1 229 ? -39.130 19.328 55.198 1.00 55.06 229 SER A N 1
ATOM 1902 C CA . SER A 1 229 ? -39.293 17.933 55.640 1.00 55.06 229 SER A CA 1
ATOM 1903 C C . SER A 1 229 ? -39.093 17.723 57.151 1.00 55.06 229 SER A C 1
ATOM 1905 O O . SER A 1 229 ? -39.145 16.594 57.635 1.00 55.06 229 SER A O 1
ATOM 1907 N N . ALA A 1 230 ? -38.877 18.801 57.916 1.00 47.94 230 ALA A N 1
ATOM 1908 C CA . ALA A 1 230 ? -38.496 18.781 59.334 1.00 47.94 230 ALA A CA 1
ATOM 1909 C C . ALA A 1 230 ? -39.576 18.267 60.314 1.00 47.94 230 ALA A C 1
ATOM 1911 O O . ALA A 1 230 ? -39.262 17.993 61.467 1.00 47.94 230 ALA A O 1
ATOM 1912 N N . VAL A 1 231 ? -40.825 18.076 59.876 1.00 54.03 231 VAL A N 1
ATOM 1913 C CA . VAL A 1 231 ? -41.909 17.514 60.712 1.00 54.03 231 VAL A CA 1
ATOM 1914 C C . VAL A 1 231 ? -41.808 15.980 60.837 1.00 54.03 231 VAL A C 1
ATOM 1916 O O . VAL A 1 231 ? -42.345 15.398 61.772 1.00 54.03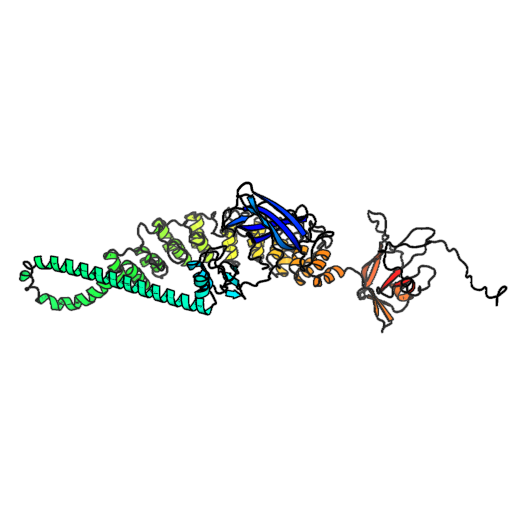 231 VAL A O 1
ATOM 1919 N N . LEU A 1 232 ? -41.067 15.310 59.943 1.00 51.53 232 LEU A N 1
ATOM 1920 C CA . LEU A 1 232 ? -41.015 13.842 59.862 1.00 51.53 232 LEU A CA 1
ATOM 1921 C C . LEU A 1 232 ? -39.922 13.193 60.744 1.00 51.53 232 LEU A C 1
ATOM 1923 O O . LEU A 1 232 ? -39.924 11.984 60.959 1.00 51.53 232 LEU A O 1
ATOM 1927 N N . ILE A 1 233 ? -38.956 13.977 61.235 1.00 49.78 233 ILE A N 1
ATOM 1928 C CA . ILE A 1 233 ? -37.660 13.460 61.720 1.00 49.78 233 ILE A CA 1
ATOM 1929 C C . ILE A 1 233 ? -37.653 13.145 63.225 1.00 49.78 233 ILE A C 1
ATOM 1931 O O . ILE A 1 233 ? -36.861 12.313 63.670 1.00 49.78 233 ILE A O 1
ATOM 1935 N N . SER A 1 234 ? -38.593 13.686 64.008 1.00 50.34 234 SER A N 1
ATOM 1936 C CA . SER A 1 234 ? -38.775 13.316 65.425 1.00 50.34 234 SER A CA 1
ATOM 1937 C C . SER A 1 234 ? -39.024 11.811 65.633 1.00 50.34 234 SER A C 1
ATOM 1939 O O . SER A 1 234 ? -38.799 11.299 66.724 1.00 50.34 234 SER A O 1
ATOM 1941 N N . PHE A 1 235 ? -39.432 11.090 64.582 1.00 51.28 235 PHE A N 1
ATOM 1942 C CA . PHE A 1 235 ? -39.742 9.659 64.599 1.00 51.28 235 PHE A CA 1
ATOM 1943 C C . PHE A 1 235 ? -38.507 8.738 64.527 1.00 51.28 235 PHE A C 1
ATOM 1945 O O . PHE A 1 235 ? -38.564 7.589 64.955 1.00 51.28 235 PHE A O 1
ATOM 1952 N N . LEU A 1 236 ? -37.367 9.211 64.012 1.00 50.50 236 LEU A N 1
ATOM 1953 C CA . LEU A 1 236 ? -36.218 8.339 63.706 1.00 50.50 236 LEU A CA 1
ATOM 1954 C C . LEU A 1 236 ? -35.154 8.291 64.814 1.00 50.50 236 LEU A C 1
ATOM 1956 O O . LEU A 1 236 ? -34.213 7.501 64.734 1.00 50.50 236 LEU A O 1
ATOM 1960 N N . PHE A 1 237 ? -35.349 9.066 65.887 1.00 46.25 237 PHE A N 1
ATOM 1961 C CA . PHE A 1 237 ? -34.499 9.101 67.086 1.00 46.25 237 PHE A CA 1
ATOM 1962 C C . PHE A 1 237 ? -34.408 7.741 67.819 1.00 46.25 237 PHE A C 1
ATOM 1964 O O . PHE A 1 237 ? -33.486 7.519 68.597 1.00 46.25 237 PHE A O 1
ATOM 1971 N N . LEU A 1 238 ? -35.316 6.797 67.534 1.00 51.53 238 LEU A N 1
ATOM 1972 C CA . LEU A 1 238 ? -35.327 5.439 68.100 1.00 51.53 238 LEU A CA 1
ATOM 1973 C C . LEU A 1 238 ? -34.386 4.437 67.403 1.00 51.53 238 LEU A C 1
ATOM 1975 O O . LEU A 1 238 ? -34.092 3.391 67.972 1.00 51.53 238 LEU A O 1
ATOM 1979 N N . ILE A 1 239 ? -33.856 4.732 66.211 1.00 51.28 239 ILE A N 1
ATOM 1980 C CA . ILE A 1 239 ? -33.010 3.780 65.453 1.00 51.28 239 ILE A CA 1
ATOM 1981 C C . ILE A 1 239 ? -31.507 4.028 65.718 1.00 51.28 239 ILE A C 1
ATOM 1983 O O . ILE A 1 239 ? -30.628 3.461 65.075 1.00 51.28 239 ILE A O 1
ATOM 1987 N N . GLY A 1 240 ? -31.177 4.833 66.734 1.00 48.44 240 GLY A N 1
ATOM 1988 C CA . GLY A 1 240 ? -29.801 5.073 67.187 1.00 48.44 240 GLY A CA 1
ATOM 1989 C C . GLY A 1 240 ? -29.041 3.807 67.612 1.00 48.44 240 GLY A C 1
ATOM 1990 O O . GLY A 1 240 ? -27.815 3.789 67.572 1.00 48.44 240 GLY A O 1
ATOM 1991 N N . ILE A 1 241 ? -29.739 2.714 67.928 1.00 52.50 241 ILE A N 1
ATOM 1992 C CA . ILE A 1 241 ? -29.138 1.447 68.380 1.00 52.50 241 ILE A CA 1
ATOM 1993 C C . ILE A 1 241 ? -28.621 0.586 67.204 1.00 52.50 241 ILE A C 1
ATOM 1995 O O . ILE A 1 241 ? -27.741 -0.251 67.387 1.00 52.50 241 ILE A O 1
ATOM 1999 N N . ALA A 1 242 ? -29.064 0.836 65.965 1.00 48.97 242 ALA A N 1
ATOM 2000 C CA . ALA A 1 242 ? -28.600 0.102 64.778 1.00 48.97 242 ALA A CA 1
ATOM 2001 C C . ALA A 1 242 ? -27.224 0.570 64.250 1.00 48.97 242 ALA A C 1
ATOM 2003 O O . ALA A 1 242 ? -26.622 -0.079 63.393 1.00 48.97 242 ALA A O 1
ATOM 2004 N N . THR A 1 243 ? -26.711 1.692 64.760 1.00 50.91 243 THR A N 1
ATOM 2005 C CA . THR A 1 243 ? -25.527 2.391 64.231 1.00 50.91 243 THR A CA 1
ATOM 2006 C C . THR A 1 243 ? -24.209 1.647 64.461 1.00 50.91 243 THR A C 1
ATOM 2008 O O . THR A 1 243 ? -23.282 1.790 63.667 1.00 50.91 243 THR A O 1
ATOM 2011 N N . TYR A 1 244 ? -24.137 0.763 65.459 1.00 46.09 244 TYR A N 1
ATOM 2012 C CA . TYR A 1 244 ? -22.945 -0.059 65.687 1.00 46.09 244 TYR A CA 1
ATOM 2013 C C . TYR A 1 244 ? -22.821 -1.222 64.682 1.00 46.09 244 TYR A C 1
ATOM 2015 O O . TYR A 1 244 ? -21.718 -1.604 64.307 1.00 46.09 244 TYR A O 1
ATOM 2023 N N . GLY A 1 245 ? -23.944 -1.714 64.142 1.00 46.38 245 GLY A N 1
ATOM 2024 C CA . GLY A 1 245 ? -23.954 -2.630 62.991 1.00 46.38 245 GLY A CA 1
ATOM 2025 C C . GLY A 1 245 ? -23.772 -1.924 61.638 1.00 46.38 245 GLY A C 1
ATOM 2026 O O . GLY A 1 245 ? -23.591 -2.579 60.615 1.00 46.38 245 GLY A O 1
ATOM 2027 N N . PHE A 1 246 ? -23.828 -0.589 61.615 1.00 45.25 246 PHE A N 1
ATOM 2028 C CA . PHE A 1 246 ? -23.769 0.217 60.395 1.00 45.25 246 PHE A CA 1
ATOM 2029 C C . PHE A 1 246 ? -22.329 0.496 59.949 1.00 45.25 246 PHE A C 1
ATOM 2031 O O . PHE A 1 246 ? -22.071 0.567 58.755 1.00 45.25 246 PHE A O 1
ATOM 2038 N N . ILE A 1 247 ? -21.370 0.577 60.877 1.00 46.00 247 ILE A N 1
ATOM 2039 C CA . ILE A 1 247 ? -19.968 0.909 60.563 1.00 46.00 247 ILE A CA 1
ATOM 2040 C C . ILE A 1 247 ? -19.260 -0.242 59.827 1.00 46.00 247 ILE A C 1
ATOM 2042 O O . ILE A 1 247 ? -18.510 0.010 58.888 1.00 46.00 247 ILE A O 1
ATOM 2046 N N . THR A 1 248 ? -19.573 -1.502 60.143 1.00 44.88 248 THR A N 1
ATOM 2047 C CA . THR A 1 248 ? -19.080 -2.666 59.377 1.00 44.88 248 THR A CA 1
ATOM 2048 C C . THR A 1 248 ? -19.806 -2.857 58.040 1.00 44.88 248 THR A C 1
ATOM 2050 O O . THR A 1 248 ? -19.311 -3.564 57.166 1.00 44.88 248 THR A O 1
ATOM 2053 N N . LYS A 1 249 ? -20.952 -2.188 57.845 1.00 43.31 249 LYS A N 1
ATOM 2054 C CA . LYS A 1 249 ? -21.701 -2.152 56.580 1.00 43.31 249 LYS A CA 1
ATOM 2055 C C . LYS A 1 249 ? -21.302 -0.964 55.695 1.00 43.31 249 LYS A C 1
ATOM 2057 O O . LYS A 1 249 ? -21.450 -1.051 54.482 1.00 43.31 249 LYS A O 1
ATOM 2062 N N . PHE A 1 250 ? -20.784 0.126 56.270 1.00 41.06 250 PHE A N 1
ATOM 2063 C CA . PHE A 1 250 ? -20.448 1.355 55.543 1.00 41.06 250 PHE A CA 1
ATOM 2064 C C . PHE A 1 250 ? -19.100 1.286 54.820 1.00 41.06 250 PHE A C 1
ATOM 2066 O O . PHE A 1 250 ? -18.981 1.838 53.733 1.00 41.06 250 PHE A O 1
ATOM 2073 N N . THR A 1 251 ? -18.117 0.555 55.354 1.00 45.59 251 THR A N 1
ATOM 2074 C CA . THR A 1 251 ? -16.885 0.239 54.608 1.00 45.59 251 THR A CA 1
ATOM 2075 C C . THR A 1 251 ? -17.204 -0.633 53.391 1.00 45.59 251 THR A C 1
ATOM 2077 O O . THR A 1 251 ? -16.808 -0.302 52.281 1.00 45.59 251 THR A O 1
ATOM 2080 N N . PHE A 1 252 ? -18.069 -1.639 53.565 1.00 47.09 252 PHE A N 1
ATOM 2081 C CA . PHE A 1 252 ? -18.625 -2.442 52.469 1.00 47.09 252 PHE A CA 1
ATOM 2082 C C . PHE A 1 252 ? -19.495 -1.630 51.489 1.00 47.09 252 PHE A C 1
ATOM 2084 O O . PHE A 1 252 ? -19.530 -1.919 50.297 1.00 47.09 252 PHE A O 1
ATOM 2091 N N . SER A 1 253 ? -20.208 -0.610 51.976 1.00 60.59 253 SER A N 1
ATOM 2092 C CA . SER A 1 253 ? -21.042 0.270 51.153 1.00 60.59 253 SER A CA 1
ATOM 2093 C C . SER A 1 253 ? -20.226 1.278 50.355 1.00 60.59 253 SER A C 1
ATOM 2095 O O . SER A 1 253 ? -20.709 1.702 49.311 1.00 60.59 253 SER A O 1
ATOM 2097 N N . TRP A 1 254 ? -19.061 1.711 50.841 1.00 68.31 254 TRP A N 1
ATOM 2098 C CA . TRP A 1 254 ? -18.246 2.701 50.142 1.00 68.31 254 TRP A CA 1
ATOM 2099 C C . TRP A 1 254 ? -17.522 2.083 48.947 1.00 68.31 254 TRP A C 1
ATOM 2101 O O . TRP A 1 254 ? -17.579 2.654 47.863 1.00 68.31 254 TRP A O 1
ATOM 2111 N N . ASP A 1 255 ? -16.949 0.886 49.102 1.00 71.38 255 ASP A N 1
ATOM 2112 C CA . ASP A 1 255 ? -16.340 0.148 47.987 1.00 71.38 255 ASP A CA 1
ATOM 2113 C C . ASP A 1 255 ? -17.392 -0.198 46.923 1.00 71.38 255 ASP A C 1
ATOM 2115 O O . ASP A 1 255 ? -17.208 0.083 45.740 1.00 71.38 255 ASP A O 1
ATOM 2119 N N . ASN A 1 256 ? -18.567 -0.675 47.351 1.00 80.62 256 ASN A N 1
ATOM 2120 C CA . ASN A 1 256 ? -19.706 -0.891 46.458 1.00 80.62 256 ASN A CA 1
ATOM 2121 C C . ASN A 1 256 ? -20.207 0.412 45.811 1.00 80.62 256 ASN A C 1
ATOM 2123 O O . ASN A 1 256 ? -20.604 0.411 44.651 1.00 80.62 256 ASN A O 1
ATOM 2127 N N . TYR A 1 257 ? -20.192 1.535 46.531 1.00 82.12 257 TYR A N 1
ATOM 2128 C CA . TYR A 1 257 ? -20.557 2.843 45.983 1.00 82.12 257 TYR A CA 1
ATOM 2129 C C . TYR A 1 257 ? -19.546 3.323 44.933 1.00 82.12 257 TYR A C 1
ATOM 2131 O O . TYR A 1 257 ? -19.958 3.846 43.899 1.00 82.12 257 TYR A O 1
ATOM 2139 N N . LEU A 1 258 ? -18.243 3.120 45.157 1.00 82.62 258 LEU A N 1
ATOM 2140 C CA . LEU A 1 258 ? -17.192 3.428 44.185 1.00 82.62 258 LEU A CA 1
ATOM 2141 C C . LEU A 1 258 ? -17.329 2.564 42.930 1.00 82.62 258 LEU A C 1
ATOM 2143 O O . LEU A 1 258 ? -17.292 3.112 41.829 1.00 82.62 258 LEU A O 1
ATOM 2147 N N . LEU A 1 259 ? -17.567 1.259 43.100 1.00 84.88 259 LEU A N 1
ATOM 2148 C CA . LEU A 1 259 ? -17.879 0.341 42.004 1.00 84.88 259 LEU A CA 1
ATOM 2149 C C . LEU A 1 259 ? -19.098 0.827 41.213 1.00 84.88 259 LEU A C 1
ATOM 2151 O O . LEU A 1 259 ? -19.062 0.848 39.991 1.00 84.88 259 LEU A O 1
ATOM 2155 N N . LEU A 1 260 ? -20.161 1.284 41.882 1.00 88.50 260 LEU A N 1
ATOM 2156 C CA . LEU A 1 260 ? -21.383 1.734 41.208 1.00 88.50 260 LEU A CA 1
ATOM 2157 C C . LEU A 1 260 ? -21.292 3.132 40.576 1.00 88.50 260 LEU A C 1
ATOM 2159 O O . LEU A 1 260 ? -22.085 3.434 39.683 1.00 88.50 260 LEU A O 1
ATOM 2163 N N . LYS A 1 261 ? -20.347 3.980 41.008 1.00 87.81 261 LYS A N 1
ATOM 2164 C CA . LYS A 1 261 ? -20.151 5.342 40.480 1.00 87.81 261 LYS A CA 1
ATOM 2165 C C . LYS A 1 261 ? -19.819 5.336 38.985 1.00 87.81 261 LYS A C 1
ATOM 2167 O O . LYS A 1 261 ? -20.281 6.217 38.264 1.00 87.81 261 LYS A O 1
ATOM 2172 N N . ASP A 1 262 ? -19.040 4.350 38.549 1.00 91.00 262 ASP A N 1
ATOM 2173 C CA . ASP A 1 262 ? -18.707 4.086 37.147 1.00 91.00 262 ASP A CA 1
ATOM 2174 C C . ASP A 1 262 ? -18.772 2.576 36.878 1.00 91.00 262 ASP A C 1
ATOM 2176 O O . ASP A 1 262 ? -17.781 1.917 36.563 1.00 91.00 262 ASP A O 1
ATOM 2180 N N . LYS A 1 263 ? -19.965 2.011 37.095 1.00 93.50 263 LYS A N 1
ATOM 2181 C CA . LYS A 1 263 ? -20.207 0.559 37.100 1.00 93.50 263 LYS A CA 1
ATOM 2182 C C . LYS A 1 263 ? -19.780 -0.168 35.830 1.00 93.50 263 LYS A C 1
ATOM 2184 O O . LYS A 1 263 ? -19.419 -1.338 35.905 1.00 93.50 263 LYS A O 1
ATOM 2189 N N . ASP A 1 264 ? -19.813 0.507 34.686 1.00 95.44 264 ASP A N 1
ATOM 2190 C CA . ASP A 1 264 ? -19.494 -0.115 33.407 1.00 95.44 264 ASP A CA 1
ATOM 2191 C C . ASP A 1 264 ? -17.971 -0.255 33.231 1.00 95.44 264 ASP A C 1
ATOM 2193 O O . ASP A 1 264 ? -17.494 -1.334 32.881 1.00 95.44 264 ASP A O 1
ATOM 2197 N N . ASN A 1 265 ? -17.188 0.776 33.582 1.00 95.56 265 ASN A N 1
ATOM 2198 C CA . ASN A 1 265 ? -15.725 0.661 33.662 1.00 95.56 265 ASN A CA 1
ATOM 2199 C C . ASN A 1 265 ? -15.279 -0.259 34.803 1.00 95.56 265 ASN A C 1
ATOM 2201 O O . ASN A 1 265 ? -14.353 -1.053 34.637 1.00 95.56 265 ASN A O 1
ATOM 2205 N N . ALA A 1 266 ? -15.954 -0.193 35.953 1.00 95.25 266 ALA A N 1
ATOM 2206 C CA . ALA A 1 266 ? -15.673 -1.069 37.083 1.00 95.25 266 ALA A CA 1
ATOM 2207 C C . ALA A 1 266 ? -15.874 -2.548 36.721 1.00 95.25 266 ALA A C 1
ATOM 2209 O O . ALA A 1 266 ? -15.133 -3.396 37.211 1.00 95.25 266 ALA A O 1
ATOM 2210 N N . LEU A 1 267 ? -16.827 -2.865 35.834 1.00 96.44 267 LEU A N 1
ATOM 2211 C CA . LEU A 1 267 ? -17.036 -4.232 35.352 1.00 96.44 267 LEU A CA 1
ATOM 2212 C C . LEU A 1 267 ? -15.864 -4.709 34.490 1.00 96.44 267 LEU A C 1
ATOM 2214 O O . LEU A 1 267 ? -15.407 -5.835 34.680 1.00 96.44 267 LEU A O 1
ATOM 2218 N N . ILE A 1 268 ? -15.333 -3.852 33.611 1.00 95.94 268 ILE A N 1
ATOM 2219 C CA . ILE A 1 268 ? -14.141 -4.164 32.804 1.00 95.94 268 ILE A CA 1
ATOM 2220 C C . ILE A 1 268 ? -12.965 -4.507 33.728 1.00 95.94 268 ILE A C 1
ATOM 2222 O O . ILE A 1 268 ? -12.302 -5.529 33.544 1.00 95.94 268 ILE A O 1
ATOM 2226 N N . GLU A 1 269 ? -12.736 -3.688 34.754 1.00 95.00 269 GLU A N 1
ATOM 2227 C CA . GLU A 1 269 ? -11.637 -3.881 35.702 1.00 95.00 269 GLU A CA 1
ATOM 2228 C C . GLU A 1 269 ? -11.840 -5.118 36.593 1.00 95.00 269 GLU A C 1
ATOM 2230 O O . GLU A 1 269 ? -10.912 -5.897 36.818 1.00 95.00 269 GLU A O 1
ATOM 2235 N N . ALA A 1 270 ? -13.069 -5.365 37.050 1.00 94.81 270 ALA A N 1
ATOM 2236 C CA . ALA A 1 270 ? -13.403 -6.561 37.818 1.00 94.81 270 ALA A CA 1
ATOM 2237 C C . ALA A 1 270 ? -13.182 -7.848 37.002 1.00 94.81 270 ALA A C 1
ATOM 2239 O O . ALA A 1 270 ? -12.686 -8.838 37.547 1.00 94.81 270 ALA A O 1
ATOM 2240 N N . VAL A 1 271 ? -13.492 -7.828 35.697 1.00 96.00 271 VAL A N 1
ATOM 2241 C CA . VAL A 1 271 ? -13.216 -8.937 34.769 1.00 96.00 271 VAL A CA 1
ATOM 2242 C C . VAL A 1 271 ? -11.717 -9.160 34.598 1.00 96.00 271 VAL A C 1
ATOM 2244 O O . VAL A 1 271 ? -11.273 -10.295 34.763 1.00 96.00 271 VAL A O 1
ATOM 2247 N N . LYS A 1 272 ? -10.931 -8.107 34.332 1.00 94.12 272 LYS A N 1
ATOM 2248 C CA . LYS A 1 272 ? -9.461 -8.195 34.211 1.00 94.12 272 LYS A CA 1
ATOM 2249 C C . LYS A 1 272 ? -8.828 -8.849 35.442 1.00 94.12 272 LYS A C 1
ATOM 2251 O O . LYS A 1 272 ? -7.986 -9.735 35.316 1.00 94.12 272 LYS A O 1
ATOM 2256 N N . ASN A 1 273 ? -9.307 -8.470 36.626 1.00 92.56 273 ASN A N 1
ATOM 2257 C CA . ASN A 1 273 ? -8.844 -9.004 37.906 1.00 92.56 273 ASN A CA 1
ATOM 2258 C C . ASN A 1 273 ? -9.485 -10.352 38.290 1.00 92.56 273 ASN A C 1
ATOM 2260 O O . ASN A 1 273 ? -9.163 -10.906 39.341 1.00 92.56 273 ASN A O 1
ATOM 2264 N N . GLN A 1 274 ? -10.391 -10.892 37.466 1.00 92.00 274 GLN A N 1
ATOM 2265 C CA . GLN A 1 274 ? -11.138 -12.133 37.713 1.00 92.00 274 GLN A CA 1
ATOM 2266 C C . GLN A 1 274 ? -11.866 -12.156 39.074 1.00 92.00 274 GLN A C 1
ATOM 2268 O O . GLN A 1 274 ? -12.075 -13.219 39.670 1.00 92.00 274 GLN A O 1
ATOM 2273 N N . ASN A 1 275 ? -12.296 -10.991 39.573 1.00 91.62 275 ASN A N 1
ATOM 2274 C CA . ASN A 1 275 ? -12.981 -10.884 40.858 1.00 91.62 275 ASN A CA 1
ATOM 2275 C C . ASN A 1 275 ? -14.472 -11.225 40.717 1.00 91.62 275 ASN A C 1
ATOM 2277 O O . ASN A 1 275 ? -15.322 -10.353 40.549 1.00 91.62 275 ASN A O 1
ATOM 2281 N N . SER A 1 276 ? -14.797 -12.516 40.822 1.00 90.94 276 SER A N 1
ATOM 2282 C CA . SER A 1 276 ? -16.172 -13.032 40.694 1.00 90.94 276 SER A CA 1
ATOM 2283 C C . SER A 1 276 ? -17.210 -12.330 41.580 1.00 90.94 276 SER A C 1
ATOM 2285 O O . SER A 1 276 ? -18.363 -12.198 41.172 1.00 90.94 276 SER A O 1
ATOM 2287 N N . LYS A 1 277 ? -16.820 -11.854 42.770 1.00 91.94 277 LYS A N 1
ATOM 2288 C CA . LYS A 1 277 ? -17.729 -11.159 43.687 1.00 91.94 277 LYS A CA 1
ATOM 2289 C C . LYS A 1 277 ? -18.146 -9.800 43.131 1.00 91.94 277 LYS A C 1
ATOM 2291 O O . LYS A 1 277 ? -19.339 -9.508 43.101 1.00 91.94 277 LYS A O 1
ATOM 2296 N N . ASP A 1 278 ? -17.179 -9.014 42.667 1.00 92.88 278 ASP A N 1
ATOM 2297 C CA . ASP A 1 278 ? -17.427 -7.682 42.112 1.00 92.88 278 ASP A CA 1
ATOM 2298 C C . ASP A 1 278 ? -18.136 -7.784 40.760 1.00 92.88 278 ASP A C 1
ATOM 2300 O O . ASP A 1 278 ? -19.074 -7.034 40.511 1.00 92.88 278 ASP A O 1
ATOM 2304 N N . ILE A 1 279 ? -17.766 -8.768 39.928 1.00 94.12 279 ILE A N 1
ATOM 2305 C CA . ILE A 1 279 ? -18.443 -9.057 38.655 1.00 94.12 279 ILE A CA 1
ATOM 2306 C C . ILE A 1 279 ? -19.934 -9.332 38.893 1.00 94.12 279 ILE A C 1
ATOM 2308 O O . ILE A 1 279 ? -20.782 -8.662 38.305 1.00 94.12 279 ILE A O 1
ATOM 2312 N N . ASN A 1 280 ? -20.269 -10.277 39.782 1.00 92.81 280 ASN A N 1
ATOM 2313 C CA . ASN A 1 280 ? -21.664 -10.614 40.075 1.00 92.81 280 ASN A CA 1
ATOM 2314 C C . ASN A 1 280 ? -22.417 -9.415 40.662 1.00 92.81 280 ASN A C 1
ATOM 2316 O O . ASN A 1 280 ? -23.514 -9.101 40.208 1.00 92.81 280 ASN A O 1
ATOM 2320 N N . PHE A 1 281 ? -21.805 -8.704 41.616 1.00 92.88 281 PHE A N 1
ATOM 2321 C CA . PHE A 1 281 ? -22.401 -7.518 42.226 1.00 92.88 281 PHE A CA 1
ATOM 2322 C C . PHE A 1 281 ? -22.706 -6.424 41.190 1.00 92.88 281 PHE A C 1
ATOM 2324 O O . PHE A 1 281 ? -23.797 -5.854 41.195 1.00 92.88 281 PHE A O 1
ATOM 2331 N N . LEU A 1 282 ? -21.778 -6.139 40.276 1.00 94.50 282 LEU A N 1
ATOM 2332 C CA . LEU A 1 282 ? -21.951 -5.134 39.227 1.00 94.50 282 LEU A CA 1
ATOM 2333 C C . LEU A 1 282 ? -23.042 -5.531 38.223 1.00 94.50 282 LEU A C 1
ATOM 2335 O O . LEU A 1 282 ? -23.884 -4.697 37.886 1.00 94.50 282 LEU A O 1
ATOM 2339 N N . ILE A 1 283 ? -23.078 -6.797 37.790 1.00 91.94 283 ILE A N 1
ATOM 2340 C CA . ILE A 1 283 ? -24.118 -7.314 36.882 1.00 91.94 283 ILE A CA 1
ATOM 2341 C C . ILE A 1 283 ? -25.502 -7.241 37.538 1.00 91.94 283 ILE A C 1
ATOM 2343 O O . ILE A 1 283 ? -26.441 -6.735 36.924 1.00 91.94 283 ILE A O 1
ATOM 2347 N N . GLU A 1 284 ? -25.637 -7.683 38.792 1.00 92.88 284 GLU A N 1
ATOM 2348 C CA . GLU A 1 284 ? -26.897 -7.622 39.552 1.00 92.88 284 GLU A CA 1
ATOM 2349 C C . GLU A 1 284 ? -27.410 -6.184 39.721 1.00 92.88 284 GLU A C 1
ATOM 2351 O O . GLU A 1 284 ? -28.617 -5.951 39.779 1.00 92.88 284 GLU A O 1
ATOM 2356 N N . ASN A 1 285 ? -26.500 -5.206 39.741 1.00 93.25 285 ASN A N 1
ATOM 2357 C CA . ASN A 1 285 ? -26.815 -3.778 39.811 1.00 93.25 285 ASN A CA 1
ATOM 2358 C C . ASN A 1 285 ? -26.828 -3.089 38.427 1.00 93.25 285 ASN A C 1
ATOM 2360 O O . ASN A 1 285 ? -26.775 -1.857 38.311 1.00 93.25 285 ASN A O 1
ATOM 2364 N N . GLY A 1 286 ? -26.952 -3.882 37.360 1.00 90.56 286 GLY A N 1
ATOM 2365 C CA . GLY A 1 286 ? -27.226 -3.421 36.004 1.00 90.56 286 GLY A CA 1
ATOM 2366 C C . GLY A 1 286 ? -26.044 -2.750 35.312 1.00 90.56 286 GLY A C 1
ATOM 2367 O O . GLY A 1 286 ? -26.270 -1.807 34.551 1.00 90.56 286 GLY A O 1
ATOM 2368 N N . ALA A 1 287 ? -24.805 -3.149 35.607 1.00 94.06 287 ALA A N 1
ATOM 2369 C CA . ALA A 1 287 ? -23.657 -2.800 34.772 1.00 94.06 287 ALA A CA 1
ATOM 2370 C C . ALA A 1 287 ? -23.853 -3.356 33.352 1.00 94.06 287 ALA A C 1
ATOM 2372 O O . ALA A 1 287 ? -24.290 -4.493 33.161 1.00 94.06 287 ALA A O 1
ATOM 2373 N N . ASN A 1 288 ? -23.559 -2.541 32.346 1.00 93.44 288 ASN A N 1
ATOM 2374 C CA . ASN A 1 288 ? -23.739 -2.885 30.948 1.00 93.44 288 ASN A CA 1
ATOM 2375 C C . ASN A 1 288 ? -22.499 -3.614 30.415 1.00 93.44 288 ASN A C 1
ATOM 2377 O O . ASN A 1 288 ? -21.504 -2.989 30.058 1.00 93.44 288 ASN A O 1
ATOM 2381 N N . ALA A 1 289 ? -22.579 -4.939 30.277 1.00 93.00 289 ALA A N 1
ATOM 2382 C CA . ALA A 1 289 ? -21.497 -5.742 29.702 1.00 93.00 289 ALA A CA 1
ATOM 2383 C C . ALA A 1 289 ? -21.160 -5.375 28.241 1.00 93.00 289 ALA A C 1
ATOM 2385 O O . ALA A 1 289 ? -20.067 -5.696 27.779 1.00 93.00 289 ALA A O 1
ATOM 2386 N N . ASN A 1 290 ? -22.051 -4.676 27.525 1.00 94.12 290 ASN A N 1
ATOM 2387 C CA . ASN A 1 290 ? -21.832 -4.226 26.146 1.00 94.12 290 ASN A CA 1
ATOM 2388 C C . ASN A 1 290 ? -21.171 -2.838 26.068 1.00 94.12 290 ASN A C 1
ATOM 2390 O O . ASN A 1 290 ? -20.915 -2.346 24.971 1.00 94.12 290 ASN A O 1
ATOM 2394 N N . PHE A 1 291 ? -20.914 -2.189 27.207 1.00 94.31 291 PHE A N 1
ATOM 2395 C CA . PHE A 1 291 ? -20.225 -0.903 27.256 1.00 94.31 291 PHE A CA 1
ATOM 2396 C C . PHE A 1 291 ? -18.787 -1.024 26.743 1.00 94.31 291 PHE A C 1
ATOM 2398 O O . PHE A 1 291 ? -18.076 -1.975 27.077 1.00 94.31 291 PHE A O 1
ATOM 2405 N N . VAL A 1 292 ? -18.370 -0.042 25.946 1.00 95.12 292 VAL A N 1
ATOM 2406 C CA . VAL A 1 292 ? -16.998 0.104 25.460 1.00 95.12 292 VAL A CA 1
ATOM 2407 C C . VAL A 1 292 ? -16.452 1.411 26.020 1.00 95.12 292 VAL A C 1
ATOM 2409 O O . VAL A 1 292 ? -17.076 2.462 25.849 1.00 95.12 292 VAL A O 1
ATOM 2412 N N . ASN A 1 293 ? -15.324 1.350 26.723 1.00 93.38 293 ASN A N 1
ATOM 2413 C CA . ASN A 1 293 ? -14.709 2.541 27.300 1.00 93.38 293 ASN A CA 1
ATOM 2414 C C . ASN A 1 293 ? -13.915 3.342 26.250 1.00 93.38 293 ASN A C 1
ATOM 2416 O O . ASN A 1 293 ? -13.810 2.961 25.086 1.00 93.38 293 ASN A O 1
ATOM 2420 N N . ARG A 1 294 ? -13.345 4.483 26.659 1.00 91.06 294 ARG A N 1
ATOM 2421 C CA . ARG A 1 294 ? -12.578 5.368 25.757 1.00 91.06 294 ARG A CA 1
ATOM 2422 C C . ARG A 1 294 ? -11.291 4.740 25.224 1.00 91.06 294 ARG A C 1
ATOM 2424 O O . ARG A 1 294 ? -10.802 5.183 24.192 1.00 91.06 294 ARG A O 1
ATOM 2431 N N . ASP A 1 295 ? -10.780 3.722 25.905 1.00 88.12 295 ASP A N 1
ATOM 2432 C CA . ASP A 1 295 ? -9.605 2.960 25.488 1.00 88.12 295 ASP A CA 1
ATOM 2433 C C . ASP A 1 295 ? -9.975 1.815 24.522 1.00 88.12 295 ASP A C 1
ATOM 2435 O O . ASP A 1 295 ? -9.111 1.046 24.098 1.00 88.12 295 ASP A O 1
ATOM 2439 N N . GLY A 1 296 ? -11.259 1.696 24.156 1.00 92.25 296 GLY A N 1
ATOM 2440 C CA . GLY A 1 296 ? -11.776 0.640 23.289 1.00 92.25 296 GLY A CA 1
ATOM 2441 C C . GLY A 1 296 ? -11.959 -0.697 24.008 1.00 92.25 296 GLY A C 1
ATOM 2442 O O . GLY A 1 296 ? -12.044 -1.736 23.361 1.00 92.25 296 GLY A O 1
ATOM 2443 N N . GLU A 1 297 ? -11.986 -0.729 25.337 1.00 93.75 297 GLU A N 1
ATOM 2444 C CA . GLU A 1 297 ? -12.108 -1.970 26.100 1.00 93.75 297 GLU A CA 1
ATOM 2445 C C . GLU A 1 297 ? -13.562 -2.309 26.412 1.00 93.75 297 GLU A C 1
ATOM 2447 O O . GLU A 1 297 ? -14.375 -1.433 26.703 1.00 93.75 297 GLU A O 1
ATOM 2452 N N . ASN A 1 298 ? -13.871 -3.605 26.424 1.00 96.12 298 ASN A N 1
ATOM 2453 C CA . ASN A 1 298 ? -15.181 -4.137 26.766 1.00 96.12 298 ASN A CA 1
ATOM 2454 C C . ASN A 1 298 ? -15.048 -5.321 27.735 1.00 96.12 298 ASN A C 1
ATOM 2456 O O . ASN A 1 298 ? -14.104 -6.107 27.658 1.00 96.12 298 ASN A O 1
ATOM 2460 N N . SER A 1 299 ? -16.028 -5.483 28.624 1.00 95.69 299 SER A N 1
ATOM 2461 C CA . SER A 1 299 ? -16.008 -6.546 29.639 1.00 95.69 299 SER A CA 1
ATOM 2462 C C . SER A 1 299 ? -16.016 -7.948 29.019 1.00 95.69 299 SER A C 1
ATOM 2464 O O . SER A 1 299 ? -15.306 -8.835 29.486 1.00 95.69 299 SER A O 1
ATOM 2466 N N . ILE A 1 300 ? -16.779 -8.158 27.940 1.00 95.75 300 ILE A N 1
ATOM 2467 C CA . ILE A 1 300 ? -16.848 -9.446 27.237 1.00 95.75 300 ILE A CA 1
ATOM 2468 C C . ILE A 1 300 ? -15.532 -9.707 26.499 1.00 95.75 300 ILE A C 1
ATOM 2470 O O . ILE A 1 300 ? -14.991 -10.802 26.623 1.00 95.75 300 ILE A O 1
ATOM 2474 N N . SER A 1 301 ? -14.970 -8.718 25.790 1.00 94.88 301 SER A N 1
ATOM 2475 C CA . SER A 1 301 ? -13.691 -8.907 25.083 1.00 94.88 301 SER A CA 1
ATOM 2476 C C . SER A 1 301 ? -12.545 -9.238 26.042 1.00 94.88 301 SER A C 1
ATOM 2478 O O . SER A 1 301 ? -11.775 -10.157 25.773 1.00 94.88 301 SER A O 1
ATOM 2480 N N . LYS A 1 302 ? -12.483 -8.584 27.211 1.00 95.06 302 LYS A N 1
ATOM 2481 C CA . LYS A 1 302 ? -11.502 -8.920 28.254 1.00 95.06 302 LYS A CA 1
ATOM 2482 C C . LYS A 1 302 ? -11.729 -10.292 28.862 1.00 95.06 302 LYS A C 1
ATOM 2484 O O . LYS A 1 302 ? -10.760 -10.989 29.131 1.00 95.06 302 LYS A O 1
ATOM 2489 N N . ALA A 1 303 ? -12.975 -10.730 29.013 1.00 94.94 303 ALA A N 1
ATOM 2490 C CA . ALA A 1 303 ? -13.247 -12.094 29.446 1.00 94.94 303 ALA A CA 1
ATOM 2491 C C . ALA A 1 303 ? -12.805 -13.145 28.410 1.00 94.94 303 ALA A C 1
ATOM 2493 O O . ALA A 1 303 ? -12.373 -14.223 28.809 1.00 94.94 303 ALA A O 1
ATOM 2494 N N . ILE A 1 304 ? -12.888 -12.839 27.108 1.00 94.62 304 ILE A N 1
ATOM 2495 C CA . ILE A 1 304 ? -12.393 -13.707 26.024 1.00 94.62 304 ILE A CA 1
ATOM 2496 C C . ILE A 1 304 ? -10.864 -13.816 26.071 1.00 94.62 304 ILE A C 1
ATOM 2498 O O . ILE A 1 304 ? -10.336 -14.902 25.905 1.00 94.62 304 ILE A O 1
ATOM 2502 N N . GLU A 1 305 ? -10.129 -12.742 26.353 1.00 91.81 305 GLU A N 1
ATOM 2503 C CA . GLU A 1 305 ? -8.657 -12.794 26.474 1.00 91.81 305 GLU A CA 1
ATOM 2504 C C . GLU A 1 305 ? -8.174 -13.660 27.664 1.00 91.81 305 GLU A C 1
ATOM 2506 O O . GLU A 1 305 ? -7.009 -14.055 27.729 1.00 91.81 305 GLU A O 1
ATOM 2511 N N . LEU A 1 306 ? -9.058 -13.983 28.615 1.00 90.44 306 LEU A N 1
ATOM 2512 C CA . LEU A 1 306 ? -8.728 -14.768 29.802 1.00 90.44 306 LEU A CA 1
ATOM 2513 C C . LEU A 1 306 ? -8.922 -16.283 29.581 1.00 90.44 306 LEU A C 1
ATOM 2515 O O . LEU A 1 306 ? -9.796 -16.707 28.825 1.00 90.44 306 LEU A O 1
ATOM 2519 N N . PRO A 1 307 ? -8.198 -17.148 30.323 1.00 84.69 307 PRO A N 1
ATOM 2520 C CA . PRO A 1 307 ? -8.367 -18.604 30.224 1.00 84.69 307 PRO A CA 1
ATOM 2521 C C . PRO A 1 307 ? -9.771 -19.113 30.600 1.00 84.69 307 PRO A C 1
ATOM 2523 O O . PRO A 1 307 ? -10.176 -20.214 30.215 1.00 84.69 307 PRO A O 1
ATOM 2526 N N . ASN A 1 308 ? -10.524 -18.344 31.391 1.00 85.12 308 ASN A N 1
ATOM 2527 C CA . ASN A 1 308 ? -11.827 -18.750 31.904 1.00 85.12 308 ASN A CA 1
ATOM 2528 C C . ASN A 1 308 ? -12.962 -18.497 30.895 1.00 85.12 308 ASN A C 1
ATOM 2530 O O . ASN A 1 308 ? -13.722 -17.535 31.001 1.00 85.12 308 ASN A O 1
ATOM 2534 N N . LYS A 1 309 ? -13.151 -19.453 29.983 1.00 87.81 309 LYS A N 1
ATOM 2535 C CA . LYS A 1 309 ? -14.210 -19.430 28.956 1.00 87.81 309 LYS A CA 1
ATOM 2536 C C . LYS A 1 309 ? -15.629 -19.290 29.528 1.00 87.81 309 LYS A C 1
ATOM 2538 O O . LYS A 1 309 ? -16.487 -18.671 28.908 1.00 87.81 309 LYS A O 1
ATOM 2543 N N . LYS A 1 310 ? -15.897 -19.846 30.719 1.00 90.62 310 LYS A N 1
ATOM 2544 C CA . LYS A 1 310 ? -17.236 -19.785 31.336 1.00 90.62 310 LYS A CA 1
ATOM 2545 C C . LYS A 1 310 ? -17.622 -18.359 31.707 1.00 90.62 310 LYS A C 1
ATOM 2547 O O . LYS A 1 310 ? -18.784 -17.999 31.553 1.00 90.62 310 LYS A O 1
ATOM 2552 N N . LEU A 1 311 ? -16.656 -17.563 32.172 1.00 91.81 311 LEU A N 1
ATOM 2553 C CA . LEU A 1 311 ? -16.890 -16.158 32.488 1.00 91.81 311 LEU A CA 1
ATOM 2554 C C . LEU A 1 311 ? -17.307 -15.387 31.232 1.00 91.81 311 LEU A C 1
ATOM 2556 O O . LEU A 1 311 ? -18.343 -14.727 31.257 1.00 91.81 311 LEU A O 1
ATOM 2560 N N . ALA A 1 312 ? -16.564 -15.539 30.130 1.00 93.12 312 ALA A N 1
ATOM 2561 C CA . ALA A 1 312 ? -16.911 -14.914 28.855 1.00 93.12 312 ALA A CA 1
ATOM 2562 C C . ALA A 1 312 ? -18.348 -15.255 28.439 1.00 93.12 312 ALA A C 1
ATOM 2564 O O . ALA A 1 312 ? -19.146 -14.345 28.244 1.00 93.12 312 ALA A O 1
ATOM 2565 N N . ILE A 1 313 ? -18.705 -16.545 28.418 1.00 92.25 313 ILE A N 1
ATOM 2566 C CA . ILE A 1 313 ? -20.056 -17.014 28.063 1.00 92.25 313 ILE A CA 1
ATOM 2567 C C . ILE A 1 313 ? -21.122 -16.444 29.011 1.00 92.25 313 ILE A C 1
ATOM 2569 O O . ILE A 1 313 ? -22.199 -16.074 28.564 1.00 92.25 313 ILE A O 1
ATOM 2573 N N . SER A 1 314 ? -20.842 -16.330 30.312 1.00 91.56 314 SER A N 1
ATOM 2574 C CA . SER A 1 314 ? -21.816 -15.793 31.277 1.00 91.56 314 SER A CA 1
ATOM 2575 C C . SER A 1 314 ? -22.135 -14.306 31.077 1.00 91.56 314 SER A C 1
ATOM 2577 O O . SER A 1 314 ? -23.236 -13.872 31.403 1.00 91.56 314 SER A O 1
ATOM 2579 N N . LEU A 1 315 ? -21.196 -13.535 30.518 1.00 91.50 315 LEU A N 1
ATOM 2580 C CA . LEU A 1 315 ? -21.384 -12.117 30.193 1.00 91.50 315 LEU A CA 1
ATOM 2581 C C . LEU A 1 315 ? -22.099 -11.911 28.849 1.00 91.50 315 LEU A C 1
ATOM 2583 O O . LEU A 1 315 ? -22.575 -10.809 28.554 1.00 91.50 315 LEU A O 1
ATOM 2587 N N . MET A 1 316 ? -22.182 -12.962 28.029 1.00 92.69 316 MET A N 1
ATOM 2588 C CA . MET A 1 316 ? -22.793 -12.897 26.713 1.00 92.69 316 MET A CA 1
ATOM 2589 C C . MET A 1 316 ? -24.311 -12.688 26.790 1.00 92.69 316 MET A C 1
ATOM 2591 O O . MET A 1 316 ? -25.027 -13.380 27.508 1.00 92.69 316 MET A O 1
ATOM 2595 N N . ASN A 1 317 ? -24.824 -11.727 26.020 1.00 87.56 317 ASN A N 1
ATOM 2596 C CA . ASN A 1 317 ? -26.237 -11.363 25.984 1.00 87.56 317 ASN A CA 1
ATOM 2597 C C . ASN A 1 317 ? -26.695 -10.907 24.580 1.00 87.56 317 ASN A C 1
ATOM 2599 O O . ASN A 1 317 ? -25.896 -10.722 23.659 1.00 87.56 317 ASN A O 1
ATOM 2603 N N . LYS A 1 318 ? -28.010 -10.713 24.408 1.00 76.50 318 LYS A N 1
ATOM 2604 C CA . LYS A 1 318 ? -28.571 -10.156 23.167 1.00 76.50 318 LYS A CA 1
ATOM 2605 C C . LYS A 1 318 ? -28.090 -8.713 22.976 1.00 76.50 318 LYS A C 1
ATOM 2607 O O . LYS A 1 318 ? -28.308 -7.879 23.845 1.00 76.50 318 LYS A O 1
ATOM 2612 N N . GLY A 1 319 ? -27.519 -8.410 21.810 1.00 79.50 319 GLY A N 1
ATOM 2613 C CA . GLY A 1 319 ? -27.057 -7.060 21.453 1.00 79.50 319 GLY A CA 1
ATOM 2614 C C . GLY A 1 319 ? -25.538 -6.895 21.391 1.00 79.50 319 GLY A C 1
ATOM 2615 O O . GLY A 1 319 ? -25.063 -5.829 21.019 1.00 79.50 319 GLY A O 1
ATOM 2616 N N . MET A 1 320 ? -24.765 -7.946 21.670 1.00 88.00 320 MET A N 1
ATOM 2617 C CA . MET A 1 320 ? -23.302 -7.891 21.573 1.00 88.00 320 MET A CA 1
ATOM 2618 C C . MET A 1 320 ? -22.741 -7.812 20.142 1.00 88.00 320 MET A C 1
ATOM 2620 O O . MET A 1 320 ? -21.563 -7.521 19.963 1.00 88.00 320 MET A O 1
ATOM 2624 N N . GLY A 1 321 ? -23.546 -8.102 19.112 1.00 84.00 321 GLY A N 1
ATOM 2625 C CA . GLY A 1 321 ? -23.072 -8.168 17.721 1.00 84.00 321 GLY A CA 1
ATOM 2626 C C . GLY A 1 321 ? -22.545 -6.834 17.177 1.00 84.00 321 GLY A C 1
ATOM 2627 O O . GLY A 1 321 ? -21.701 -6.817 16.279 1.00 84.00 321 GLY A O 1
ATOM 2628 N N . SER A 1 322 ? -22.995 -5.716 17.753 1.00 87.56 322 SER A N 1
ATOM 2629 C CA . SER A 1 322 ? -22.537 -4.367 17.407 1.00 87.56 322 SER A CA 1
ATOM 2630 C C . SER A 1 322 ? -21.320 -3.905 18.209 1.00 87.56 322 SER A C 1
ATOM 2632 O O . SER A 1 322 ? -20.878 -2.778 18.016 1.00 87.56 322 SER A O 1
ATOM 2634 N N . ILE A 1 323 ? -20.792 -4.724 19.124 1.00 93.31 323 ILE A N 1
ATOM 2635 C CA . ILE A 1 323 ? -19.623 -4.349 19.921 1.00 93.31 323 ILE A CA 1
ATOM 2636 C C . ILE A 1 323 ? -18.391 -4.309 19.014 1.00 93.31 323 ILE A C 1
ATOM 2638 O O . ILE A 1 323 ? -18.132 -5.240 18.238 1.00 93.31 323 ILE A O 1
ATOM 2642 N N . ARG A 1 324 ? -17.640 -3.217 19.143 1.00 94.19 324 ARG A N 1
ATOM 2643 C CA . ARG A 1 324 ? -16.335 -3.005 18.528 1.00 94.19 324 ARG A CA 1
ATOM 2644 C C . ARG A 1 324 ? -15.335 -2.591 19.595 1.00 94.19 324 ARG A C 1
ATOM 2646 O O . ARG A 1 324 ? -15.697 -1.839 20.499 1.00 94.19 324 ARG A O 1
ATOM 2653 N N . VAL A 1 325 ? -14.130 -3.147 19.543 1.00 94.00 325 VAL A N 1
ATOM 2654 C CA . VAL A 1 325 ? -13.125 -3.021 20.603 1.00 94.00 325 VAL A CA 1
ATOM 2655 C C . VAL A 1 325 ? -11.720 -2.825 20.052 1.00 94.00 325 VAL A C 1
ATOM 2657 O O . VAL A 1 325 ? -11.398 -3.214 18.932 1.00 94.00 325 VAL A O 1
ATOM 2660 N N . GLY A 1 326 ? -10.854 -2.270 20.894 1.00 90.94 326 GLY A N 1
ATOM 2661 C CA . GLY A 1 326 ? -9.462 -1.994 20.580 1.00 90.94 326 GLY A CA 1
ATOM 2662 C C . GLY A 1 326 ? -9.291 -0.886 19.543 1.00 90.94 326 GLY A C 1
ATOM 2663 O O . GLY A 1 326 ? -10.238 -0.238 19.110 1.00 90.94 326 GLY A O 1
ATOM 2664 N N . LYS A 1 327 ? -8.036 -0.663 19.149 1.00 87.56 327 LYS A N 1
ATOM 2665 C CA . LYS A 1 327 ? -7.672 0.362 18.158 1.00 87.56 327 LYS A CA 1
ATOM 2666 C C . LYS A 1 327 ? -7.989 -0.040 16.720 1.00 87.56 327 LYS A C 1
ATOM 2668 O O . LYS A 1 327 ? -8.040 0.825 15.861 1.00 87.56 327 LYS A O 1
ATOM 2673 N N . GLU A 1 328 ? -8.149 -1.336 16.470 1.00 87.69 328 GLU A N 1
ATOM 2674 C CA . GLU A 1 328 ? -8.442 -1.883 15.142 1.00 87.69 328 GLU A CA 1
ATOM 2675 C C . GLU A 1 328 ? -9.950 -2.010 14.885 1.00 87.69 328 GLU A C 1
ATOM 2677 O O . GLU A 1 328 ? -10.325 -2.543 13.852 1.00 87.69 328 GLU A O 1
ATOM 2682 N N . ASP A 1 329 ? -10.814 -1.551 15.801 1.00 93.31 329 ASP A N 1
ATOM 2683 C CA . ASP A 1 329 ? -12.278 -1.702 15.713 1.00 93.31 329 ASP A CA 1
ATOM 2684 C C . ASP A 1 329 ? -12.717 -3.172 15.528 1.00 93.31 329 ASP A C 1
ATOM 2686 O O . ASP A 1 329 ? -13.607 -3.520 14.752 1.00 93.31 329 ASP A O 1
ATOM 2690 N N . ASP A 1 330 ? -12.063 -4.083 16.249 1.00 95.38 330 ASP A N 1
ATOM 2691 C CA . ASP A 1 330 ? -12.326 -5.516 16.173 1.00 95.38 330 ASP A CA 1
ATOM 2692 C C . ASP A 1 330 ? -13.714 -5.855 16.735 1.00 95.38 330 ASP A C 1
ATOM 2694 O O . ASP A 1 330 ? -14.120 -5.374 17.794 1.00 95.38 330 ASP A O 1
ATOM 2698 N N . SER A 1 331 ? -14.438 -6.771 16.088 1.00 95.56 331 SER A N 1
ATOM 2699 C CA . SER A 1 331 ? -15.610 -7.396 16.720 1.00 95.56 331 SER A CA 1
ATOM 2700 C C . SER A 1 331 ? -15.192 -8.422 17.784 1.00 95.56 331 SER A C 1
ATOM 2702 O O . SER A 1 331 ? -14.076 -8.942 17.762 1.00 95.56 331 SER A O 1
ATOM 2704 N N . LEU A 1 332 ? -16.111 -8.814 18.674 1.00 95.88 332 LEU A N 1
ATOM 2705 C CA . LEU A 1 332 ? -15.849 -9.894 19.643 1.00 95.88 332 LEU A CA 1
ATOM 2706 C C . LEU A 1 332 ? -15.413 -11.211 18.978 1.00 95.88 332 LEU A C 1
ATOM 2708 O O . LEU A 1 332 ? -14.648 -11.974 19.565 1.00 95.88 332 LEU A O 1
ATOM 2712 N N . ALA A 1 333 ? -15.869 -11.469 17.750 1.00 96.44 333 ALA A N 1
ATOM 2713 C CA . ALA A 1 333 ? -15.455 -12.642 16.993 1.00 96.44 333 ALA A CA 1
ATOM 2714 C C . ALA A 1 333 ? -14.002 -12.537 16.500 1.00 96.44 333 ALA A C 1
ATOM 2716 O O . ALA A 1 333 ? -13.290 -13.538 16.544 1.00 96.44 333 ALA A O 1
ATOM 2717 N N . HIS A 1 334 ? -13.519 -11.342 16.132 1.00 96.00 334 HIS A N 1
ATOM 2718 C CA . HIS A 1 334 ? -12.095 -11.135 15.832 1.00 96.00 334 HIS A CA 1
ATOM 2719 C C . HIS A 1 334 ? -11.239 -11.441 17.062 1.00 96.00 334 HIS A C 1
ATOM 2721 O O . HIS A 1 334 ? -10.273 -12.191 16.956 1.00 96.00 334 HIS A O 1
ATOM 2727 N N . VAL A 1 335 ? -11.634 -10.932 18.236 1.00 95.12 335 VAL A N 1
ATOM 2728 C CA . VAL A 1 335 ? -10.929 -11.193 19.502 1.00 95.12 335 VAL A CA 1
ATOM 2729 C C . VAL A 1 335 ? -10.901 -12.690 19.816 1.00 95.12 335 VAL A C 1
ATOM 2731 O O . VAL A 1 335 ? -9.844 -13.219 20.156 1.00 95.12 335 VAL A O 1
ATOM 2734 N N . ALA A 1 336 ? -12.024 -13.398 19.658 1.00 95.50 336 ALA A N 1
ATOM 2735 C CA . ALA A 1 336 ? -12.084 -14.843 19.881 1.00 95.50 336 ALA A CA 1
ATOM 2736 C C . ALA A 1 336 ? -11.159 -15.623 18.933 1.00 95.50 336 ALA A C 1
ATOM 2738 O O . ALA A 1 336 ? -10.469 -16.537 19.377 1.00 95.50 336 ALA A O 1
ATOM 2739 N N . VAL A 1 337 ? -11.108 -15.244 17.651 1.00 95.69 337 VAL A N 1
ATOM 2740 C CA . VAL A 1 337 ? -10.226 -15.873 16.657 1.00 95.69 337 VAL A CA 1
ATOM 2741 C C . VAL A 1 337 ? -8.755 -15.588 16.954 1.00 95.69 337 VAL A C 1
ATOM 2743 O O . VAL A 1 337 ? -7.966 -16.529 16.981 1.00 95.69 337 VAL A O 1
ATOM 2746 N N . LYS A 1 338 ? -8.389 -14.330 17.241 1.00 93.19 338 LYS A N 1
ATOM 2747 C CA . LYS A 1 338 ? -7.012 -13.923 17.583 1.00 93.19 338 LYS A CA 1
ATOM 2748 C C . LYS A 1 338 ? -6.484 -14.627 18.841 1.00 93.19 338 LYS A C 1
ATOM 2750 O O . LYS A 1 338 ? -5.288 -14.867 18.939 1.00 93.19 338 LYS A O 1
ATOM 2755 N N . ASN A 1 339 ? -7.370 -14.987 19.773 1.00 92.44 339 ASN A N 1
ATOM 2756 C CA . ASN A 1 339 ? -7.046 -15.759 20.980 1.00 92.44 339 ASN A CA 1
ATOM 2757 C C . ASN A 1 339 ? -7.263 -17.279 20.817 1.00 92.44 339 ASN A C 1
ATOM 2759 O O . ASN A 1 339 ? -7.261 -18.009 21.809 1.00 92.44 339 ASN A O 1
ATOM 2763 N N . GLU A 1 340 ? -7.499 -17.760 19.592 1.00 93.56 340 GLU A N 1
ATOM 2764 C CA . GLU A 1 340 ? -7.678 -19.181 19.261 1.00 93.56 340 GLU A CA 1
ATOM 2765 C C . GLU A 1 340 ? -8.805 -19.882 20.049 1.00 93.56 340 GLU A C 1
ATOM 2767 O O . GLU A 1 340 ? -8.753 -21.070 20.379 1.00 93.56 340 GLU A O 1
ATOM 2772 N N . GLN A 1 341 ? -9.875 -19.150 20.366 1.00 93.19 341 GLN A N 1
ATOM 2773 C CA . GLN A 1 341 ? -10.971 -19.639 21.200 1.00 93.19 341 GLN A CA 1
ATOM 2774 C C . GLN A 1 341 ? -12.145 -20.176 20.382 1.00 93.19 341 GLN A C 1
ATOM 2776 O O . GLN A 1 341 ? -13.224 -19.584 20.336 1.00 93.19 341 GLN A O 1
ATOM 2781 N N . TYR A 1 342 ? -11.956 -21.359 19.800 1.00 93.88 342 TYR A N 1
ATOM 2782 C CA . TYR A 1 342 ? -12.958 -22.044 18.976 1.00 93.88 342 TYR A CA 1
ATOM 2783 C C . TYR A 1 342 ? -14.346 -22.178 19.641 1.00 93.88 342 TYR A C 1
ATOM 2785 O O . TYR A 1 342 ? -15.364 -21.822 19.051 1.00 93.88 342 TYR A O 1
ATOM 2793 N N . GLU A 1 343 ? -14.404 -22.608 20.905 1.00 94.25 343 GLU A N 1
ATOM 2794 C CA . GLU A 1 343 ? -15.680 -22.758 21.629 1.00 94.25 343 GLU A CA 1
ATOM 2795 C C . GLU A 1 343 ? -16.398 -21.419 21.870 1.00 94.25 343 GLU A C 1
ATOM 2797 O O . GLU A 1 343 ? -17.618 -21.337 21.759 1.00 94.25 343 GLU A O 1
ATOM 2802 N N . ILE A 1 344 ? -15.652 -20.345 22.146 1.00 95.31 344 ILE A N 1
ATOM 2803 C CA . ILE A 1 344 ? -16.230 -19.002 22.297 1.00 95.31 344 ILE A CA 1
ATOM 2804 C C . ILE A 1 344 ? -16.765 -18.503 20.959 1.00 95.31 344 ILE A C 1
ATOM 2806 O O . ILE A 1 344 ? -17.858 -17.947 20.916 1.00 95.31 344 ILE A O 1
ATOM 2810 N N . LEU A 1 345 ? -16.046 -18.742 19.862 1.00 96.06 345 LEU A N 1
ATOM 2811 C CA . LEU A 1 345 ? -16.492 -18.382 18.520 1.00 96.06 345 LEU A CA 1
ATOM 2812 C C . LEU A 1 345 ? -17.833 -19.049 18.159 1.00 96.06 345 LEU A C 1
ATOM 2814 O O . LEU A 1 345 ? -18.713 -18.394 17.595 1.00 96.06 345 LEU A O 1
ATOM 2818 N N . LYS A 1 346 ? -18.026 -20.323 18.533 1.00 95.44 346 LYS A N 1
ATOM 2819 C CA . LYS A 1 346 ? -19.313 -21.025 18.376 1.00 95.44 346 LYS A CA 1
ATOM 2820 C C . LYS A 1 346 ? -20.432 -20.367 19.169 1.00 95.44 346 LYS A C 1
ATOM 2822 O O . LYS A 1 346 ? -21.523 -20.174 18.637 1.00 95.44 346 LYS A O 1
ATOM 2827 N N . GLU A 1 347 ? -20.179 -20.027 20.429 1.00 95.38 347 GLU A N 1
ATOM 2828 C CA . GLU A 1 347 ? -21.179 -19.355 21.261 1.00 95.38 347 GLU A CA 1
ATOM 2829 C C . GLU A 1 347 ? -21.519 -17.965 20.706 1.00 95.38 347 GLU A C 1
ATOM 2831 O O . GLU A 1 347 ? -22.696 -17.660 20.528 1.00 95.38 347 GLU A O 1
ATOM 2836 N N . LEU A 1 348 ? -20.526 -17.163 20.308 1.00 95.06 348 LEU A N 1
ATOM 2837 C CA . LEU A 1 348 ? -20.747 -15.861 19.665 1.00 95.06 348 LEU A CA 1
ATOM 2838 C C . LEU A 1 348 ? -21.640 -15.981 18.419 1.00 95.06 348 LEU A C 1
ATOM 2840 O O . LEU A 1 348 ? -22.559 -15.178 18.240 1.00 95.06 348 LEU A O 1
ATOM 2844 N N . HIS A 1 349 ? -21.433 -17.011 17.592 1.00 93.94 349 HIS A N 1
ATOM 2845 C CA . HIS A 1 349 ? -22.309 -17.288 16.454 1.00 93.94 349 HIS A CA 1
ATOM 2846 C C . HIS A 1 349 ? -23.755 -17.582 16.888 1.00 93.94 349 HIS A C 1
ATOM 2848 O O . HIS A 1 349 ? -24.690 -16.999 16.339 1.00 93.94 349 HIS A O 1
ATOM 2854 N N . LYS A 1 350 ? -23.958 -18.422 17.915 1.00 93.06 350 LYS A N 1
ATOM 2855 C CA . LYS A 1 350 ? -25.297 -18.716 18.470 1.00 93.06 350 LYS A CA 1
ATOM 2856 C C . LYS A 1 350 ? -25.993 -17.468 19.020 1.00 93.06 350 LYS A C 1
ATOM 2858 O O . LYS A 1 350 ? -27.215 -17.363 18.931 1.00 93.06 350 LYS A O 1
ATOM 2863 N N . PHE A 1 351 ? -25.230 -16.517 19.559 1.00 91.81 351 PHE A N 1
ATOM 2864 C CA . PHE A 1 351 ? -25.734 -15.215 20.009 1.00 91.81 351 PHE A CA 1
ATOM 2865 C C . PHE A 1 351 ? -25.985 -14.214 18.867 1.00 91.81 351 PHE A C 1
ATOM 2867 O O . PHE A 1 351 ? -26.444 -13.099 19.127 1.00 91.81 351 PHE A O 1
ATOM 2874 N N . GLY A 1 352 ? -25.750 -14.604 17.610 1.00 90.19 352 GLY A N 1
ATOM 2875 C CA . GLY A 1 352 ? -26.044 -13.798 16.427 1.00 90.19 352 GLY A CA 1
ATOM 2876 C C . GLY A 1 352 ? -24.984 -12.745 16.102 1.00 90.19 352 GLY A C 1
ATOM 2877 O O . GLY A 1 352 ? -25.310 -11.738 15.478 1.00 90.19 352 GLY A O 1
ATOM 2878 N N . VAL A 1 353 ? -23.733 -12.934 16.535 1.00 93.88 353 VAL A N 1
ATOM 2879 C CA . VAL A 1 353 ? -22.618 -12.074 16.107 1.00 93.88 353 VAL A CA 1
ATOM 2880 C C . VAL A 1 353 ? -22.326 -12.320 14.627 1.00 93.88 353 VAL A C 1
ATOM 2882 O O . VAL A 1 353 ? -22.095 -13.457 14.215 1.00 93.88 353 VAL A O 1
ATOM 2885 N N . ASP A 1 354 ? -22.330 -11.248 13.832 1.00 93.06 354 ASP A N 1
ATOM 2886 C CA . ASP A 1 354 ? -22.006 -11.313 12.408 1.00 93.06 354 ASP A CA 1
ATOM 2887 C C . ASP A 1 354 ? -20.492 -11.463 12.194 1.00 93.06 354 ASP A C 1
ATOM 2889 O O . ASP A 1 354 ? -19.690 -10.634 12.632 1.00 93.06 354 ASP A O 1
ATOM 2893 N N . MET A 1 355 ? -20.120 -12.537 11.501 1.00 95.06 355 MET A N 1
ATOM 2894 C CA . MET A 1 355 ? -18.739 -12.905 11.190 1.00 95.06 355 MET A CA 1
ATOM 2895 C C . MET A 1 355 ? -18.182 -12.159 9.967 1.00 95.06 355 MET A C 1
ATOM 2897 O O . MET A 1 355 ? -16.975 -12.165 9.746 1.00 95.06 355 MET A O 1
ATOM 2901 N N . ASN A 1 356 ? -19.035 -11.506 9.171 1.00 94.62 356 ASN A N 1
ATOM 2902 C CA . ASN A 1 356 ? -18.621 -10.777 7.964 1.00 94.62 356 ASN A CA 1
ATOM 2903 C C . ASN A 1 356 ? -18.247 -9.319 8.229 1.00 94.62 356 ASN A C 1
ATOM 2905 O O . ASN A 1 356 ? -17.767 -8.633 7.327 1.00 94.62 356 ASN A O 1
ATOM 2909 N N . VAL A 1 357 ? -18.475 -8.845 9.453 1.00 94.06 357 VAL A N 1
ATOM 2910 C CA . VAL A 1 357 ? -18.041 -7.526 9.902 1.00 94.06 357 VAL A CA 1
ATOM 2911 C C . VAL A 1 357 ? -16.558 -7.347 9.609 1.00 94.06 357 VAL A C 1
ATOM 2913 O O . VAL A 1 357 ? -15.764 -8.214 9.962 1.00 94.06 357 VAL A O 1
ATOM 2916 N N . LYS A 1 358 ? -16.203 -6.197 9.037 1.00 94.00 358 LYS A N 1
ATOM 2917 C CA . LYS A 1 358 ? -14.818 -5.775 8.846 1.00 94.00 358 LYS A CA 1
ATOM 2918 C C . LYS A 1 358 ? -14.369 -4.848 9.973 1.00 94.00 358 LYS A C 1
ATOM 2920 O O . LYS A 1 358 ? -15.170 -4.046 10.451 1.00 94.00 358 LYS A O 1
ATOM 2925 N N . ASN A 1 359 ? -13.111 -4.979 10.366 1.00 93.81 359 ASN A N 1
ATOM 2926 C CA . ASN A 1 359 ? -12.422 -4.084 11.290 1.00 93.81 359 ASN A CA 1
ATOM 2927 C C . ASN A 1 359 ? -11.808 -2.877 10.529 1.00 93.81 359 ASN A C 1
ATOM 2929 O O . ASN A 1 359 ? -11.990 -2.754 9.314 1.00 93.81 359 ASN A O 1
ATOM 2933 N N . GLU A 1 360 ? -11.063 -1.996 11.203 1.00 92.88 360 GLU A N 1
ATOM 2934 C CA . GLU A 1 360 ? -10.430 -0.794 10.614 1.00 92.88 360 GLU A CA 1
ATOM 2935 C C . GLU A 1 360 ? -9.455 -1.096 9.465 1.00 92.88 360 GLU A C 1
ATOM 2937 O O . GLU A 1 360 ? -9.204 -0.224 8.641 1.00 92.88 360 GLU A O 1
ATOM 2942 N N . MET A 1 361 ? -8.917 -2.317 9.365 1.00 89.00 361 MET A N 1
ATOM 2943 C CA . MET A 1 361 ? -8.051 -2.747 8.255 1.00 89.00 361 MET A CA 1
ATOM 2944 C C . MET A 1 361 ? -8.840 -3.334 7.074 1.00 89.00 361 MET A C 1
ATOM 2946 O O . MET A 1 361 ? -8.258 -3.730 6.066 1.00 89.00 361 MET A O 1
ATOM 2950 N N . GLY A 1 362 ? -10.168 -3.419 7.181 1.00 92.31 362 GLY A N 1
ATOM 2951 C CA . GLY A 1 362 ? -11.006 -4.104 6.199 1.00 92.31 362 GLY A CA 1
ATOM 2952 C C . GLY A 1 362 ? -11.007 -5.628 6.364 1.00 92.31 362 GLY A C 1
ATOM 2953 O O . GLY A 1 362 ? -11.565 -6.335 5.524 1.00 92.31 362 GLY A O 1
ATOM 2954 N N . HIS A 1 363 ? -10.409 -6.151 7.436 1.00 92.62 363 HIS A N 1
ATOM 2955 C CA . HIS A 1 363 ? -10.350 -7.580 7.720 1.00 92.62 363 HIS A CA 1
ATOM 2956 C C . HIS A 1 363 ? -11.636 -8.041 8.396 1.00 92.62 363 HIS A C 1
ATOM 2958 O O . HIS A 1 363 ? -12.053 -7.445 9.383 1.00 92.62 363 HIS A O 1
ATOM 2964 N N . ASN A 1 364 ? -12.248 -9.109 7.882 1.00 93.94 364 ASN A N 1
ATOM 2965 C CA . ASN A 1 364 ? -13.249 -9.871 8.629 1.00 93.94 364 ASN A CA 1
ATOM 2966 C C . ASN A 1 364 ? -12.584 -10.981 9.465 1.00 93.94 364 ASN A C 1
ATOM 2968 O O . ASN A 1 364 ? -11.367 -11.182 9.412 1.00 93.94 364 ASN A O 1
ATOM 2972 N N . VAL A 1 365 ? -13.377 -11.753 10.213 1.00 94.56 365 VAL A N 1
ATOM 2973 C CA . VAL A 1 365 ? -12.837 -12.762 11.145 1.00 94.56 365 VAL A CA 1
ATOM 2974 C C . VAL A 1 365 ? -12.015 -13.855 10.453 1.00 94.56 365 VAL A C 1
ATOM 2976 O O . VAL A 1 365 ? -11.152 -14.462 11.085 1.00 94.56 365 VAL A O 1
ATOM 2979 N N . LEU A 1 366 ? -12.254 -14.099 9.160 1.00 93.69 366 LEU A N 1
ATOM 2980 C CA . LEU A 1 366 ? -11.531 -15.097 8.380 1.00 93.69 366 LEU A CA 1
ATOM 2981 C C . LEU A 1 366 ? -10.085 -14.660 8.095 1.00 93.69 366 LEU A C 1
ATOM 2983 O O . LEU A 1 366 ? -9.179 -15.488 8.134 1.00 93.69 366 LEU A O 1
ATOM 2987 N N . TYR A 1 367 ? -9.844 -13.359 7.906 1.00 91.75 367 TYR A N 1
ATOM 2988 C CA . TYR A 1 367 ? -8.489 -12.807 7.794 1.00 91.75 367 TYR A CA 1
ATOM 2989 C C . TYR A 1 367 ? -7.702 -12.977 9.101 1.00 91.75 367 TYR A C 1
ATOM 2991 O O . TYR A 1 367 ? -6.546 -13.391 9.074 1.00 91.75 367 TYR A O 1
ATOM 2999 N N . SER A 1 368 ? -8.334 -12.753 10.258 1.00 89.81 368 SER A N 1
ATOM 3000 C CA . SER A 1 368 ? -7.704 -13.023 11.561 1.00 89.81 368 SER A CA 1
ATOM 3001 C C . SER A 1 368 ? -7.377 -14.508 11.759 1.00 89.81 368 SER A C 1
ATOM 3003 O O . SER A 1 368 ? -6.387 -14.838 12.407 1.00 89.81 368 SER A O 1
ATOM 3005 N N . ALA A 1 369 ? -8.176 -15.422 11.196 1.00 91.69 369 ALA A N 1
ATOM 3006 C CA . ALA A 1 369 ? -7.932 -16.864 11.310 1.00 91.69 369 ALA A CA 1
ATOM 3007 C C . ALA A 1 369 ? -6.686 -17.318 10.531 1.00 91.69 369 ALA A C 1
ATOM 3009 O O . ALA A 1 369 ? -6.022 -18.280 10.915 1.00 91.69 369 ALA A O 1
ATOM 3010 N N . ILE A 1 370 ? -6.327 -16.606 9.462 1.00 89.31 370 ILE A N 1
ATOM 3011 C CA . ILE A 1 370 ? -5.087 -16.852 8.712 1.00 89.31 370 ILE A CA 1
ATOM 3012 C C . ILE A 1 370 ? -3.865 -16.501 9.547 1.00 89.31 370 ILE A C 1
ATOM 3014 O O . ILE A 1 370 ? -2.904 -17.266 9.552 1.00 89.31 370 ILE A O 1
ATOM 3018 N N . GLN A 1 371 ? -3.917 -15.384 10.279 1.00 82.69 371 GLN A N 1
ATOM 3019 C CA . GLN A 1 371 ? -2.820 -14.934 11.140 1.00 82.69 371 GLN A CA 1
ATOM 3020 C C . GLN A 1 371 ? -2.485 -15.956 12.223 1.00 82.69 371 GLN A C 1
ATOM 3022 O O . GLN A 1 371 ? -1.312 -16.182 12.514 1.00 82.69 371 GLN A O 1
ATOM 3027 N N . THR A 1 372 ? -3.507 -16.581 12.811 1.00 85.00 372 THR A N 1
ATOM 3028 C CA . THR A 1 372 ? -3.305 -17.608 13.839 1.00 85.00 372 THR A CA 1
ATOM 3029 C C . THR A 1 372 ? -2.920 -18.960 13.245 1.00 85.00 372 THR A C 1
ATOM 3031 O O . THR A 1 372 ? -2.297 -19.774 13.918 1.00 85.00 372 THR A O 1
ATOM 3034 N N . GLY A 1 373 ? -3.274 -19.221 11.981 1.00 81.56 373 GLY A N 1
ATOM 3035 C CA . GLY A 1 373 ? -3.035 -20.506 11.324 1.00 81.56 373 GLY A CA 1
ATOM 3036 C C . GLY A 1 373 ? -3.839 -21.661 11.932 1.00 81.56 373 GLY A C 1
ATOM 3037 O O . GLY A 1 373 ? -3.546 -22.826 11.651 1.00 81.56 373 GLY A O 1
ATOM 3038 N N . ASN A 1 374 ? -4.840 -21.361 12.767 1.00 87.88 374 ASN A N 1
ATOM 3039 C CA . ASN A 1 374 ? -5.656 -22.363 13.437 1.00 87.88 374 ASN A CA 1
ATOM 3040 C C . ASN A 1 374 ? -6.659 -22.976 12.449 1.00 87.88 374 ASN A C 1
ATOM 3042 O O . ASN A 1 374 ? -7.701 -22.397 12.130 1.00 87.88 374 ASN A O 1
ATOM 3046 N N . ARG A 1 375 ? -6.324 -24.174 11.963 1.00 88.19 375 ARG A N 1
ATOM 3047 C CA . ARG A 1 375 ? -7.084 -24.880 10.928 1.00 88.19 375 ARG A CA 1
ATOM 3048 C C . ARG A 1 375 ? -8.519 -25.210 11.340 1.00 88.19 375 ARG A C 1
ATOM 3050 O O . ARG A 1 375 ? -9.412 -25.081 10.515 1.00 88.19 375 ARG A O 1
ATOM 3057 N N . GLU A 1 376 ? -8.752 -25.589 12.596 1.00 92.50 376 GLU A N 1
ATOM 3058 C CA . GLU A 1 376 ? -10.098 -25.927 13.087 1.00 92.50 376 GLU A CA 1
ATOM 3059 C C . GLU A 1 376 ? -11.032 -24.708 13.028 1.00 92.50 376 GLU A C 1
ATOM 3061 O O . GLU A 1 376 ? -12.166 -24.798 12.555 1.00 92.50 376 GLU A O 1
ATOM 3066 N N . ILE A 1 377 ? -10.533 -23.537 13.441 1.00 95.00 377 ILE A N 1
ATOM 3067 C CA . ILE A 1 377 ? -11.270 -22.274 13.323 1.00 95.00 377 ILE A CA 1
ATOM 3068 C C . ILE A 1 377 ? -11.504 -21.920 11.852 1.00 95.00 377 ILE A C 1
ATOM 3070 O O . ILE A 1 377 ? -12.612 -21.530 11.488 1.00 95.00 377 ILE A O 1
ATOM 3074 N N . LEU A 1 378 ? -10.484 -22.063 11.004 1.00 92.81 378 LEU A N 1
ATOM 3075 C CA . LEU A 1 378 ? -10.583 -21.738 9.584 1.00 92.81 378 LEU A CA 1
ATOM 3076 C C . LEU A 1 378 ? -11.638 -22.599 8.870 1.00 92.81 378 LEU A C 1
ATOM 3078 O O . LEU A 1 378 ? -12.517 -22.059 8.197 1.00 92.81 378 LEU A O 1
ATOM 3082 N N . GLU A 1 379 ? -11.592 -23.919 9.058 1.00 92.19 379 GLU A N 1
ATOM 3083 C CA . GLU A 1 379 ? -12.545 -24.862 8.465 1.00 92.19 379 GLU A CA 1
ATOM 3084 C C . GLU A 1 379 ? -13.979 -24.558 8.924 1.00 92.19 379 GLU A C 1
ATOM 3086 O O . GLU A 1 379 ? -14.902 -24.521 8.107 1.00 92.19 379 GLU A O 1
ATOM 3091 N N . TYR A 1 380 ? -14.165 -24.249 10.208 1.00 95.75 380 TYR A N 1
ATOM 3092 C CA . TYR A 1 380 ? -15.463 -23.854 10.749 1.00 95.75 380 TYR A CA 1
ATOM 3093 C C . TYR A 1 380 ? -15.997 -22.557 10.125 1.00 95.75 380 TYR A C 1
ATOM 3095 O O . TYR A 1 380 ? -17.159 -22.492 9.721 1.00 95.75 380 TYR A O 1
ATOM 3103 N N . LEU A 1 381 ? -15.159 -21.527 9.989 1.00 96.00 381 LEU A N 1
ATOM 3104 C CA . LEU A 1 381 ? -15.560 -20.258 9.375 1.00 96.00 381 LEU A CA 1
ATOM 3105 C C . LEU A 1 381 ? -15.927 -20.422 7.888 1.00 96.00 381 LEU A C 1
ATOM 3107 O O . LEU A 1 381 ? -16.908 -19.831 7.430 1.00 96.00 381 LEU A O 1
ATOM 3111 N N . ILE A 1 382 ? -15.173 -21.228 7.136 1.00 93.62 382 ILE A N 1
ATOM 3112 C CA . ILE A 1 382 ? -15.360 -21.402 5.686 1.00 93.62 382 ILE A CA 1
ATOM 3113 C C . ILE A 1 382 ? -16.522 -22.347 5.376 1.00 93.62 382 ILE A C 1
ATOM 3115 O O . ILE A 1 382 ? -17.417 -21.998 4.606 1.00 93.62 382 ILE A O 1
ATOM 3119 N N . TYR A 1 383 ? -16.508 -23.554 5.939 1.00 93.44 383 TYR A N 1
ATOM 3120 C CA . TYR A 1 383 ? -17.396 -24.630 5.498 1.00 93.44 383 TYR A CA 1
ATOM 3121 C C . TYR A 1 383 ? -18.700 -24.686 6.293 1.00 93.44 383 TYR A C 1
ATOM 3123 O O . TYR A 1 383 ? -19.749 -24.972 5.711 1.00 93.44 383 TYR A O 1
ATOM 3131 N N . GLU A 1 384 ? -18.660 -24.383 7.595 1.00 94.81 384 GLU A N 1
ATOM 3132 C CA . GLU A 1 384 ? -19.862 -24.386 8.435 1.00 94.81 384 GLU A CA 1
ATOM 3133 C C . GLU A 1 384 ? -20.571 -23.030 8.416 1.00 94.81 384 GLU A C 1
ATOM 3135 O O . GLU A 1 384 ? -21.757 -22.964 8.085 1.00 94.81 384 GLU A O 1
ATOM 3140 N N . LEU A 1 385 ? -19.854 -21.942 8.719 1.00 95.38 385 LEU A N 1
ATOM 3141 C CA . LEU A 1 385 ? -20.448 -20.603 8.797 1.00 95.38 385 LEU A CA 1
ATOM 3142 C C . LEU A 1 385 ? -20.565 -19.888 7.449 1.00 95.38 385 LEU A C 1
ATOM 3144 O O . LEU A 1 385 ? -21.337 -18.935 7.345 1.00 95.38 385 LEU A O 1
ATOM 3148 N N . LYS A 1 386 ? -19.835 -20.343 6.422 1.00 93.69 386 LYS A N 1
ATOM 3149 C CA . LYS A 1 386 ? -19.819 -19.742 5.077 1.00 93.69 386 LYS A CA 1
ATOM 3150 C C . LYS A 1 386 ? -19.527 -18.239 5.105 1.00 93.69 386 LYS A C 1
ATOM 3152 O O . LYS A 1 386 ? -20.190 -17.458 4.420 1.00 93.69 386 LYS A O 1
ATOM 3157 N N . VAL A 1 387 ? -18.548 -17.835 5.916 1.00 95.19 387 VAL A N 1
ATOM 3158 C CA . VAL A 1 387 ? -18.080 -16.444 5.969 1.00 95.19 387 VAL A CA 1
ATOM 3159 C C . VAL A 1 387 ? -17.578 -16.021 4.592 1.00 95.19 387 VAL A C 1
ATOM 3161 O O . VAL A 1 387 ? -16.925 -16.791 3.887 1.00 95.19 387 VAL A O 1
ATOM 3164 N N . ASN A 1 388 ? -17.899 -14.792 4.195 1.00 92.50 388 ASN A N 1
ATOM 3165 C CA . ASN A 1 388 ? -17.554 -14.268 2.887 1.00 92.50 388 ASN A CA 1
ATOM 3166 C C . ASN A 1 388 ? -16.028 -14.116 2.742 1.00 92.50 388 ASN A C 1
ATOM 3168 O O . ASN A 1 388 ? -15.409 -13.269 3.386 1.00 92.50 388 ASN A O 1
ATOM 3172 N N . PHE A 1 389 ? -15.440 -14.926 1.861 1.00 92.38 389 PHE A N 1
ATOM 3173 C CA . PHE A 1 389 ? -14.014 -14.917 1.518 1.00 92.38 389 PHE A CA 1
ATOM 3174 C C . PHE A 1 389 ? -13.700 -14.184 0.200 1.00 92.38 389 PHE A C 1
ATOM 3176 O O . PHE A 1 389 ? -12.548 -14.171 -0.224 1.00 92.38 389 PHE A O 1
ATOM 3183 N N . GLN A 1 390 ? -14.711 -13.595 -0.455 1.00 92.06 390 GLN A N 1
ATOM 3184 C CA . GLN A 1 390 ? -14.564 -12.819 -1.700 1.00 92.06 390 GLN A CA 1
ATOM 3185 C C . GLN A 1 390 ? -14.294 -11.334 -1.456 1.00 92.06 390 GLN A C 1
ATOM 3187 O O . GLN A 1 390 ? -13.928 -10.595 -2.373 1.00 92.06 390 GLN A O 1
ATOM 3192 N N . GLU A 1 391 ? -14.524 -10.879 -0.227 1.00 89.19 391 GLU A N 1
ATOM 3193 C CA . GLU A 1 391 ? -14.159 -9.533 0.182 1.00 89.19 391 GLU A CA 1
ATOM 3194 C C . GLU A 1 391 ? -12.647 -9.320 0.070 1.00 89.19 391 GLU A C 1
ATOM 3196 O O . GLU A 1 391 ? -11.864 -10.267 0.061 1.00 89.19 391 GLU A O 1
ATOM 3201 N N . VAL A 1 392 ? -12.258 -8.052 -0.029 1.00 92.62 392 VAL A N 1
ATOM 3202 C CA . VAL A 1 392 ? -10.862 -7.611 0.041 1.00 92.62 392 VAL A CA 1
ATOM 3203 C C . VAL A 1 392 ? -10.652 -6.734 1.274 1.00 92.62 392 VAL A C 1
ATOM 3205 O O . VAL A 1 392 ? -11.620 -6.146 1.782 1.00 92.62 392 VAL A O 1
ATOM 3208 N N . ASP A 1 393 ? -9.406 -6.664 1.743 1.00 92.25 393 ASP A N 1
ATOM 3209 C CA . ASP A 1 393 ? -8.983 -5.717 2.779 1.00 92.25 393 ASP A CA 1
ATOM 3210 C C . ASP A 1 393 ? -8.960 -4.270 2.240 1.00 92.25 393 ASP A C 1
ATOM 3212 O O . ASP A 1 393 ? -9.295 -4.011 1.076 1.00 92.25 393 ASP A O 1
ATOM 3216 N N . ASN A 1 394 ? -8.578 -3.307 3.081 1.00 93.75 394 ASN A N 1
ATOM 3217 C CA . ASN A 1 394 ? -8.524 -1.897 2.681 1.00 93.75 394 ASN A CA 1
ATOM 3218 C C . ASN A 1 394 ? -7.454 -1.585 1.624 1.00 93.75 394 ASN A C 1
ATOM 3220 O O . ASN A 1 394 ? -7.587 -0.586 0.917 1.00 93.75 394 ASN A O 1
ATOM 3224 N N . ASP A 1 395 ? -6.436 -2.434 1.480 1.00 93.38 395 ASP A N 1
ATOM 3225 C CA . ASP A 1 395 ? -5.416 -2.328 0.435 1.00 93.38 395 ASP A CA 1
ATOM 3226 C C . ASP A 1 395 ? -5.860 -3.002 -0.875 1.00 93.38 395 ASP A C 1
ATOM 3228 O O . ASP A 1 395 ? -5.178 -2.910 -1.899 1.00 93.38 395 ASP A O 1
ATOM 3232 N N . GLY A 1 396 ? -7.025 -3.656 -0.877 1.00 94.25 396 GLY A N 1
ATOM 3233 C CA . GLY A 1 396 ? -7.561 -4.399 -2.010 1.00 94.25 396 GLY A CA 1
ATOM 3234 C C . GLY A 1 396 ? -7.003 -5.817 -2.141 1.00 94.25 396 GLY A C 1
ATOM 3235 O O . GLY A 1 396 ? -7.204 -6.438 -3.185 1.00 94.25 396 GLY A O 1
ATOM 3236 N N . ASN A 1 397 ? -6.321 -6.341 -1.120 1.00 94.12 397 ASN A N 1
ATOM 3237 C CA . ASN A 1 397 ? -5.812 -7.706 -1.104 1.00 94.12 397 ASN A CA 1
ATOM 3238 C C . ASN A 1 397 ? -6.935 -8.706 -0.820 1.00 94.12 397 ASN A C 1
ATOM 3240 O O . ASN A 1 397 ? -7.713 -8.567 0.132 1.00 94.12 397 ASN A O 1
ATOM 3244 N N . ASN A 1 398 ? -6.980 -9.776 -1.609 1.00 94.12 398 ASN A N 1
ATOM 3245 C CA . ASN A 1 398 ? -7.805 -10.927 -1.263 1.00 94.12 398 ASN A CA 1
ATOM 3246 C C . ASN A 1 398 ? -7.163 -11.755 -0.135 1.00 94.12 398 ASN A C 1
ATOM 3248 O O . ASN A 1 398 ? -6.007 -11.574 0.256 1.00 94.12 398 ASN A O 1
ATOM 3252 N N . ILE A 1 399 ? -7.929 -12.712 0.370 1.00 92.88 399 ILE A N 1
ATOM 3253 C CA . ILE A 1 399 ? -7.531 -13.575 1.477 1.00 92.88 399 ILE A CA 1
ATOM 3254 C C . ILE A 1 399 ? -6.241 -14.384 1.219 1.00 92.88 399 ILE A C 1
ATOM 3256 O O . ILE A 1 399 ? -5.436 -14.581 2.131 1.00 92.88 399 ILE A O 1
ATOM 3260 N N . VAL A 1 400 ? -5.994 -14.810 -0.026 1.00 94.75 400 VAL A N 1
ATOM 3261 C CA . VAL A 1 400 ? -4.771 -15.541 -0.399 1.00 94.75 400 VAL A CA 1
ATOM 3262 C C . VAL A 1 400 ? -3.569 -14.603 -0.378 1.00 94.75 400 VAL A C 1
ATOM 3264 O O . VAL A 1 400 ? -2.521 -14.976 0.139 1.00 94.75 400 VAL A O 1
ATOM 3267 N N . GLN A 1 401 ? -3.707 -13.376 -0.890 1.00 93.88 401 GLN A N 1
ATOM 3268 C CA . GLN A 1 401 ? -2.652 -12.362 -0.823 1.00 93.88 401 GLN A CA 1
ATOM 3269 C C . GLN A 1 401 ? -2.275 -12.045 0.622 1.00 93.88 401 GLN A C 1
ATOM 3271 O O . GLN A 1 401 ? -1.088 -12.034 0.942 1.00 93.88 401 GLN A O 1
ATOM 3276 N N . VAL A 1 402 ? -3.254 -11.873 1.512 1.00 91.88 402 VAL A N 1
ATOM 3277 C CA . VAL A 1 402 ? -2.975 -11.647 2.937 1.00 91.88 402 VAL A CA 1
ATOM 3278 C C . VAL A 1 402 ? -2.238 -12.837 3.558 1.00 91.88 402 VAL A C 1
ATOM 3280 O O . VAL A 1 402 ? -1.225 -12.640 4.231 1.00 91.88 402 VAL A O 1
ATOM 3283 N N . ALA A 1 403 ? -2.657 -14.071 3.259 1.00 92.25 403 ALA A N 1
ATOM 3284 C CA . ALA A 1 403 ? -1.958 -15.272 3.718 1.00 92.25 403 ALA A CA 1
ATOM 3285 C C . ALA A 1 403 ? -0.512 -15.354 3.201 1.00 92.25 403 ALA A C 1
ATOM 3287 O O . ALA A 1 403 ? 0.393 -15.722 3.950 1.00 92.25 403 ALA A O 1
ATOM 3288 N N . LEU A 1 404 ? -0.264 -14.962 1.948 1.00 92.31 404 LEU A N 1
ATOM 3289 C CA . LEU A 1 404 ? 1.087 -14.885 1.391 1.00 92.31 404 LEU A CA 1
ATOM 3290 C C . LEU A 1 404 ? 1.937 -13.826 2.099 1.00 92.31 404 LEU A C 1
ATOM 3292 O O . LEU A 1 404 ? 3.104 -14.078 2.369 1.00 92.31 404 LEU A O 1
ATOM 3296 N N . LEU A 1 405 ? 1.375 -12.657 2.415 1.00 88.00 405 LEU A N 1
ATOM 3297 C CA . LEU A 1 405 ? 2.105 -11.557 3.053 1.00 88.00 405 LEU A CA 1
ATOM 3298 C C . LEU A 1 405 ? 2.425 -11.831 4.531 1.00 88.00 405 LEU A C 1
ATOM 3300 O O . LEU A 1 405 ? 3.477 -11.414 5.013 1.00 88.00 405 LEU A O 1
ATOM 3304 N N . GLN A 1 406 ? 1.541 -12.533 5.245 1.00 82.19 406 GLN A N 1
ATOM 3305 C CA . GLN A 1 406 ? 1.645 -12.745 6.694 1.00 82.19 406 GLN A CA 1
ATOM 3306 C C . GLN A 1 406 ? 2.225 -14.114 7.075 1.00 82.19 406 GLN A C 1
ATOM 3308 O O . GLN A 1 406 ? 2.867 -14.246 8.115 1.00 82.19 406 GLN A O 1
ATOM 3313 N N . SER A 1 407 ? 2.028 -15.141 6.245 1.00 71.00 407 SER A N 1
ATOM 3314 C CA . SER A 1 407 ? 2.321 -16.541 6.583 1.00 71.00 407 SER A CA 1
ATOM 3315 C C . SER A 1 407 ? 3.116 -17.244 5.478 1.00 71.00 407 SER A C 1
ATOM 3317 O O . SER A 1 407 ? 2.777 -18.350 5.056 1.00 71.00 407 SER A O 1
ATOM 3319 N N . LEU A 1 408 ? 4.228 -16.623 5.061 1.00 62.31 408 LEU A N 1
ATOM 3320 C CA . LEU A 1 408 ? 5.124 -17.028 3.956 1.00 62.31 408 LEU A CA 1
ATOM 3321 C C . LEU A 1 408 ? 5.586 -18.505 3.947 1.00 62.31 408 LEU A C 1
ATOM 3323 O O . LEU A 1 408 ? 6.070 -18.988 2.922 1.00 62.31 408 LEU A O 1
ATOM 3327 N N . ASN A 1 409 ? 5.442 -19.229 5.061 1.00 69.12 409 ASN A N 1
ATOM 3328 C CA . ASN A 1 409 ? 5.888 -20.617 5.217 1.00 69.12 409 ASN A CA 1
ATOM 3329 C C . ASN A 1 409 ? 4.747 -21.639 5.372 1.00 69.12 409 ASN A C 1
ATOM 3331 O O . ASN A 1 409 ? 5.022 -22.835 5.442 1.00 69.12 409 ASN A O 1
ATOM 3335 N N . ASN A 1 410 ? 3.477 -21.221 5.425 1.00 84.19 410 ASN A N 1
ATOM 3336 C CA . ASN A 1 410 ? 2.357 -22.150 5.607 1.00 84.19 410 ASN A CA 1
ATOM 3337 C C . ASN A 1 410 ? 1.787 -22.617 4.257 1.00 84.19 410 ASN A C 1
ATOM 3339 O O . ASN A 1 410 ? 0.688 -22.241 3.849 1.00 84.19 410 ASN A O 1
ATOM 3343 N N . THR A 1 411 ? 2.547 -23.449 3.543 1.00 87.25 411 THR A N 1
ATOM 3344 C CA . THR A 1 411 ? 2.159 -23.968 2.217 1.00 87.25 411 THR A CA 1
ATOM 3345 C C . THR A 1 411 ? 0.867 -24.785 2.248 1.00 87.25 411 THR A C 1
ATOM 3347 O O . THR A 1 411 ? 0.108 -24.762 1.279 1.00 87.25 411 THR A O 1
ATOM 3350 N N . ALA A 1 412 ? 0.576 -25.464 3.363 1.00 88.44 412 ALA A N 1
ATOM 3351 C CA . ALA A 1 412 ? -0.666 -26.208 3.556 1.00 88.44 412 ALA A CA 1
ATOM 3352 C C . ALA A 1 412 ? -1.893 -25.283 3.563 1.00 88.44 412 ALA A C 1
ATOM 3354 O O . ALA A 1 412 ? -2.851 -25.552 2.839 1.00 88.44 412 ALA A O 1
ATOM 3355 N N . LEU A 1 413 ? -1.828 -24.172 4.307 1.00 89.50 413 LEU A N 1
ATOM 3356 C CA . LEU A 1 413 ? -2.877 -23.150 4.333 1.00 89.50 413 LEU A CA 1
ATOM 3357 C C . LEU A 1 413 ? -3.086 -22.524 2.951 1.00 89.50 413 LEU A C 1
ATOM 3359 O O . LEU A 1 413 ? -4.211 -22.459 2.468 1.00 89.50 413 LEU A O 1
ATOM 3363 N N . ILE A 1 414 ? -2.003 -22.118 2.280 1.00 92.62 414 ILE A N 1
ATOM 3364 C CA . ILE A 1 414 ? -2.086 -21.549 0.926 1.00 92.62 414 ILE A CA 1
ATOM 3365 C C . ILE A 1 414 ? -2.745 -22.536 -0.041 1.00 92.62 414 ILE A C 1
ATOM 3367 O O . ILE A 1 414 ? -3.629 -22.157 -0.804 1.00 92.62 414 ILE A O 1
ATOM 3371 N N . LYS A 1 415 ? -2.363 -23.817 0.013 1.00 91.31 415 LYS A N 1
ATOM 3372 C CA . LYS A 1 415 ? -2.964 -24.861 -0.823 1.00 91.31 415 LYS A CA 1
ATOM 3373 C C . LYS A 1 415 ? -4.461 -25.028 -0.555 1.00 91.31 415 LYS A C 1
ATOM 3375 O O . LYS A 1 415 ? -5.214 -25.246 -1.501 1.00 91.31 415 LYS A O 1
ATOM 3380 N N . GLU A 1 416 ? -4.881 -24.952 0.703 1.00 89.50 416 GLU A N 1
ATOM 3381 C CA . GLU A 1 416 ? -6.292 -25.021 1.079 1.00 89.50 416 GLU A CA 1
ATOM 3382 C C . GLU A 1 416 ? -7.075 -23.819 0.539 1.00 89.50 416 GLU A C 1
ATOM 3384 O O . GLU A 1 416 ? -8.079 -24.011 -0.145 1.00 89.50 416 GLU A O 1
ATOM 3389 N N . LEU A 1 417 ? -6.566 -22.598 0.731 1.00 92.06 417 LEU A N 1
ATOM 3390 C CA . LEU A 1 417 ? -7.198 -21.380 0.217 1.00 92.06 417 LEU A CA 1
ATOM 3391 C C . LEU A 1 417 ? -7.275 -21.367 -1.320 1.00 92.06 417 LEU A C 1
ATOM 3393 O O . LEU A 1 417 ? -8.281 -20.947 -1.876 1.00 92.06 417 LEU A O 1
ATOM 3397 N N . LEU A 1 418 ? -6.272 -21.899 -2.025 1.00 93.12 418 LEU A N 1
ATOM 3398 C CA . LEU A 1 418 ? -6.283 -22.038 -3.492 1.00 93.12 418 LEU A CA 1
ATOM 3399 C C . LEU A 1 418 ? -7.297 -23.066 -4.026 1.00 93.12 418 LEU A C 1
ATOM 3401 O O . LEU A 1 418 ? -7.469 -23.193 -5.243 1.00 93.12 418 LEU A O 1
ATOM 3405 N N . ASN A 1 419 ? -7.928 -23.862 -3.160 1.00 91.75 419 ASN A N 1
ATOM 3406 C CA . ASN A 1 419 ? -9.056 -24.712 -3.550 1.00 91.75 419 ASN A CA 1
ATOM 3407 C C . ASN A 1 419 ? -10.397 -23.979 -3.479 1.00 91.75 419 ASN A C 1
ATOM 3409 O O . ASN A 1 419 ? -11.388 -24.506 -3.983 1.00 91.75 419 ASN A O 1
ATOM 3413 N N . LEU A 1 420 ? -10.426 -22.784 -2.890 1.00 91.31 420 LEU A N 1
ATOM 3414 C CA . LEU A 1 420 ? -11.582 -21.903 -2.921 1.00 91.31 420 LEU A CA 1
ATOM 3415 C C . LEU A 1 420 ? -11.624 -21.159 -4.261 1.00 91.31 420 LEU A C 1
ATOM 3417 O O . LEU A 1 420 ? -10.591 -20.892 -4.878 1.00 91.31 420 LEU A O 1
ATOM 3421 N N . ASP A 1 421 ? -12.829 -20.813 -4.704 1.00 92.56 421 ASP A N 1
ATOM 3422 C CA . ASP A 1 421 ? -13.067 -20.080 -5.952 1.00 92.56 421 ASP A CA 1
ATOM 3423 C C . ASP A 1 421 ? -12.767 -18.581 -5.776 1.00 92.56 421 ASP A C 1
ATOM 3425 O O . ASP A 1 421 ? -13.675 -17.760 -5.718 1.00 92.56 421 ASP A O 1
ATOM 3429 N N . ILE A 1 422 ? -11.497 -18.227 -5.577 1.00 92.88 422 ILE A N 1
ATOM 3430 C CA . ILE A 1 422 ? -11.046 -16.850 -5.320 1.00 92.88 422 ILE A CA 1
ATOM 3431 C C . ILE A 1 422 ? -10.506 -16.239 -6.612 1.00 92.88 422 ILE A C 1
ATOM 3433 O O . ILE A 1 422 ? -9.701 -16.857 -7.311 1.00 92.88 422 ILE A O 1
ATOM 3437 N N . ASP A 1 423 ? -10.883 -14.992 -6.904 1.00 92.00 423 ASP A N 1
ATOM 3438 C CA . ASP A 1 423 ? -10.301 -14.250 -8.025 1.00 92.00 423 ASP A CA 1
ATOM 3439 C C . ASP A 1 423 ? -8.835 -13.874 -7.739 1.00 92.00 423 ASP A C 1
ATOM 3441 O O . ASP A 1 423 ? -8.527 -12.904 -7.041 1.00 92.00 423 ASP A O 1
ATOM 3445 N N . LEU A 1 424 ? -7.919 -14.663 -8.307 1.00 93.38 424 LEU A N 1
ATOM 3446 C CA . LEU A 1 424 ? -6.470 -14.477 -8.186 1.00 93.38 424 LEU A CA 1
ATOM 3447 C C . LEU A 1 424 ? -5.916 -13.372 -9.103 1.00 93.38 424 LEU A C 1
ATOM 3449 O O . LEU A 1 424 ? -4.761 -12.968 -8.935 1.00 93.38 424 LEU A O 1
ATOM 3453 N N . LYS A 1 425 ? -6.703 -12.905 -10.084 1.00 91.38 425 LYS A N 1
ATOM 3454 C CA . LYS A 1 425 ? -6.279 -11.934 -11.108 1.00 91.38 425 LYS A CA 1
ATOM 3455 C C . LYS A 1 425 ? -6.587 -10.496 -10.725 1.00 91.38 425 LYS A C 1
ATOM 3457 O O . LYS A 1 425 ? -5.928 -9.599 -11.245 1.00 91.38 425 LYS A O 1
ATOM 3462 N N . LYS A 1 426 ? -7.551 -10.280 -9.829 1.00 91.38 426 LYS A N 1
ATOM 3463 C CA . LYS A 1 426 ? -7.873 -8.954 -9.302 1.00 91.38 426 LYS A CA 1
ATOM 3464 C C . LYS A 1 426 ? -6.625 -8.284 -8.722 1.00 91.38 426 LYS A C 1
ATOM 3466 O O . LYS A 1 426 ? -5.895 -8.893 -7.942 1.00 91.38 426 LYS A O 1
ATOM 3471 N N . VAL A 1 427 ? -6.391 -7.036 -9.122 1.00 92.56 427 VAL A N 1
ATOM 3472 C CA . VAL A 1 427 ? -5.276 -6.217 -8.637 1.00 92.56 427 VAL A CA 1
ATOM 3473 C C . VAL A 1 427 ? -5.681 -5.415 -7.401 1.00 92.56 427 VAL A C 1
ATOM 3475 O O . VAL A 1 427 ? -6.795 -4.894 -7.319 1.00 92.56 427 VAL A O 1
ATOM 3478 N N . ASN A 1 428 ? -4.764 -5.325 -6.442 1.00 92.56 428 ASN A N 1
ATOM 3479 C CA . ASN A 1 428 ? -4.888 -4.478 -5.259 1.00 92.56 428 ASN A CA 1
ATOM 3480 C C . ASN A 1 428 ? -4.574 -2.999 -5.594 1.00 92.56 428 ASN A C 1
ATOM 3482 O O . ASN A 1 428 ? -4.249 -2.666 -6.737 1.00 92.56 428 ASN A O 1
ATOM 3486 N N . ILE A 1 429 ? -4.633 -2.095 -4.608 1.00 92.81 429 ILE A N 1
ATOM 3487 C CA . ILE A 1 429 ? -4.343 -0.655 -4.800 1.00 92.81 429 ILE A CA 1
ATOM 3488 C C . ILE A 1 429 ? -2.909 -0.420 -5.313 1.00 92.81 429 ILE A C 1
ATOM 3490 O O . ILE A 1 429 ? -2.653 0.532 -6.050 1.00 92.81 429 ILE A O 1
ATOM 3494 N N . GLY A 1 430 ? -1.975 -1.312 -4.972 1.00 87.38 430 GLY A N 1
ATOM 3495 C CA . GLY A 1 430 ? -0.597 -1.305 -5.463 1.00 87.38 430 GLY A CA 1
ATOM 3496 C C . GLY A 1 430 ? -0.409 -1.872 -6.877 1.00 87.38 430 GLY A C 1
ATOM 3497 O O . GLY A 1 430 ? 0.729 -1.968 -7.332 1.00 87.38 430 GLY A O 1
ATOM 3498 N N . GLY A 1 431 ? -1.483 -2.270 -7.568 1.00 89.31 431 GLY A N 1
ATOM 3499 C CA . GLY A 1 431 ? -1.427 -2.868 -8.906 1.00 89.31 431 GLY A CA 1
ATOM 3500 C C . GLY A 1 431 ? -0.955 -4.326 -8.927 1.00 89.31 431 GLY A C 1
ATOM 3501 O O . GLY A 1 431 ? -0.588 -4.840 -9.981 1.00 89.31 431 GLY A O 1
ATOM 3502 N N . GLN A 1 432 ? -0.933 -5.008 -7.779 1.00 90.94 432 GLN A N 1
ATOM 3503 C CA . GLN A 1 432 ? -0.485 -6.394 -7.663 1.00 90.94 432 GLN A CA 1
ATOM 3504 C C . GLN A 1 432 ? -1.680 -7.341 -7.596 1.00 90.94 432 GLN A C 1
ATOM 3506 O O . GLN A 1 432 ? -2.556 -7.191 -6.744 1.00 90.94 432 GLN A O 1
ATOM 3511 N N . ASN A 1 433 ? -1.690 -8.354 -8.459 1.00 93.44 433 ASN A N 1
ATOM 3512 C CA . ASN A 1 433 ? -2.597 -9.491 -8.328 1.00 93.44 433 ASN A CA 1
ATOM 3513 C C . ASN A 1 433 ? -1.973 -10.596 -7.452 1.00 93.44 433 ASN A C 1
ATOM 3515 O O . ASN A 1 433 ? -0.828 -10.490 -6.998 1.00 93.44 433 ASN A O 1
ATOM 3519 N N . THR A 1 434 ? -2.711 -11.682 -7.210 1.00 95.06 434 THR A N 1
ATOM 3520 C CA . THR A 1 434 ? -2.245 -12.747 -6.301 1.00 95.06 434 THR A CA 1
ATOM 3521 C C . THR A 1 434 ? -1.051 -13.508 -6.861 1.00 95.06 434 THR A C 1
ATOM 3523 O O . THR A 1 434 ? -0.149 -13.890 -6.117 1.00 95.06 434 THR A O 1
ATOM 3526 N N . TYR A 1 435 ? -1.018 -13.689 -8.179 1.00 94.94 435 TYR A N 1
ATOM 3527 C CA . TYR A 1 435 ? 0.092 -14.313 -8.889 1.00 94.94 435 TYR A CA 1
ATOM 3528 C C . TYR A 1 435 ? 1.401 -13.537 -8.700 1.00 94.94 435 TYR A C 1
ATOM 3530 O O . TYR A 1 435 ? 2.429 -14.123 -8.354 1.00 94.94 435 TYR A O 1
ATOM 3538 N N . THR A 1 436 ? 1.347 -12.212 -8.834 1.00 93.62 436 THR A N 1
ATOM 3539 C CA . THR A 1 436 ? 2.455 -11.300 -8.540 1.00 93.62 436 THR A CA 1
ATOM 3540 C C . THR A 1 436 ? 2.919 -11.450 -7.094 1.00 93.62 436 THR A C 1
ATOM 3542 O O . THR A 1 436 ? 4.108 -11.663 -6.851 1.00 93.62 436 THR A O 1
ATOM 3545 N N . THR A 1 437 ? 1.999 -11.417 -6.123 1.00 93.44 437 THR A N 1
ATOM 3546 C CA . THR A 1 437 ? 2.333 -11.598 -4.701 1.00 93.44 437 THR A CA 1
ATOM 3547 C C . THR A 1 437 ? 3.016 -12.948 -4.446 1.00 93.44 437 THR A C 1
ATOM 3549 O O . THR A 1 437 ? 4.025 -12.992 -3.742 1.00 93.44 437 THR A O 1
ATOM 3552 N N . ALA A 1 438 ? 2.538 -14.034 -5.067 1.00 93.69 438 ALA A N 1
ATOM 3553 C CA . ALA A 1 438 ? 3.125 -15.369 -4.947 1.00 93.69 438 ALA A CA 1
ATOM 3554 C C . ALA A 1 438 ? 4.578 -15.409 -5.443 1.00 93.69 438 ALA A C 1
ATOM 3556 O O . ALA A 1 438 ? 5.453 -15.910 -4.736 1.00 93.69 438 ALA A O 1
ATOM 3557 N N . ILE A 1 439 ? 4.867 -14.814 -6.605 1.00 92.56 439 ILE A N 1
ATOM 3558 C CA . ILE A 1 439 ? 6.232 -14.720 -7.152 1.00 92.56 439 ILE A CA 1
ATOM 3559 C C . ILE A 1 439 ? 7.145 -13.930 -6.212 1.00 92.56 439 ILE A C 1
ATOM 3561 O O . ILE A 1 439 ? 8.294 -14.320 -5.988 1.00 92.56 439 ILE A O 1
ATOM 3565 N N . LEU A 1 440 ? 6.627 -12.849 -5.625 1.00 91.25 440 LEU A N 1
ATOM 3566 C CA . LEU A 1 440 ? 7.374 -11.996 -4.708 1.00 91.25 440 LEU A CA 1
ATOM 3567 C C . LEU A 1 440 ? 7.656 -12.655 -3.355 1.00 91.25 440 LEU A C 1
ATOM 3569 O O . LEU A 1 440 ? 8.557 -12.183 -2.660 1.00 91.25 440 LEU A O 1
ATOM 3573 N N . THR A 1 441 ? 6.982 -13.747 -2.985 1.00 88.94 441 THR A N 1
ATOM 3574 C CA . THR A 1 441 ? 7.373 -14.533 -1.799 1.00 88.94 441 THR A CA 1
ATOM 3575 C C . THR A 1 441 ? 8.742 -15.193 -1.960 1.00 88.94 441 THR A C 1
ATOM 3577 O O . THR A 1 441 ? 9.403 -15.462 -0.963 1.00 88.94 441 THR A O 1
ATOM 3580 N N . GLN A 1 442 ? 9.175 -15.447 -3.205 1.00 89.88 442 GLN A N 1
ATOM 3581 C CA . GLN A 1 442 ? 10.368 -16.233 -3.548 1.00 89.88 442 GLN A CA 1
ATOM 3582 C C . GLN A 1 442 ? 10.399 -17.645 -2.957 1.00 89.88 442 GLN A C 1
ATOM 3584 O O . GLN A 1 442 ? 11.448 -18.288 -2.894 1.00 89.88 442 GLN A O 1
ATOM 3589 N N . ASN A 1 443 ? 9.246 -18.143 -2.519 1.00 89.00 443 ASN A N 1
ATOM 3590 C CA . ASN A 1 443 ? 9.119 -19.491 -2.018 1.00 89.00 443 ASN A CA 1
ATOM 3591 C C . ASN A 1 443 ? 8.779 -20.417 -3.190 1.00 89.00 443 ASN A C 1
ATOM 3593 O O . ASN A 1 443 ? 7.669 -20.395 -3.724 1.00 89.00 443 ASN A O 1
ATOM 3597 N N . LYS A 1 444 ? 9.746 -21.254 -3.575 1.00 89.25 444 LYS A N 1
ATOM 3598 C CA . LYS A 1 444 ? 9.611 -22.213 -4.677 1.00 89.25 444 LYS A CA 1
ATOM 3599 C C . LYS A 1 444 ? 8.397 -23.131 -4.564 1.00 89.25 444 LYS A C 1
ATOM 3601 O O . LYS A 1 444 ? 7.797 -23.473 -5.580 1.00 89.25 444 LYS A O 1
ATOM 3606 N N . GLU A 1 445 ? 8.036 -23.530 -3.345 1.00 91.50 445 GLU A N 1
ATOM 3607 C CA . GLU A 1 445 ? 6.910 -24.429 -3.104 1.00 91.50 445 GLU A CA 1
ATOM 3608 C C . GLU A 1 445 ? 5.593 -23.697 -3.340 1.00 91.50 445 GLU A C 1
ATOM 3610 O O . GLU A 1 445 ? 4.719 -24.216 -4.027 1.00 91.50 445 GLU A O 1
ATOM 3615 N N . ILE A 1 446 ? 5.484 -22.456 -2.855 1.00 92.56 446 ILE A N 1
ATOM 3616 C CA . ILE A 1 446 ? 4.327 -21.594 -3.117 1.00 92.56 446 ILE A CA 1
ATOM 3617 C C . ILE A 1 446 ? 4.186 -21.357 -4.619 1.00 92.56 446 ILE A C 1
ATOM 3619 O O . ILE A 1 446 ? 3.120 -21.573 -5.182 1.00 92.56 446 ILE A O 1
ATOM 3623 N N . VAL A 1 447 ? 5.261 -20.973 -5.298 1.00 92.75 447 VAL A N 1
ATOM 3624 C CA . VAL A 1 447 ? 5.220 -20.686 -6.738 1.00 92.75 447 VAL A CA 1
ATOM 3625 C C . VAL A 1 447 ? 4.831 -21.928 -7.530 1.00 92.75 447 VAL A C 1
ATOM 3627 O O . VAL A 1 447 ? 4.028 -21.828 -8.454 1.00 92.75 447 VAL A O 1
ATOM 3630 N N . GLN A 1 448 ? 5.314 -23.108 -7.130 1.00 93.38 448 GLN A N 1
ATOM 3631 C CA . GLN A 1 448 ? 4.880 -24.365 -7.729 1.00 93.38 448 GLN A CA 1
ATOM 3632 C C . GLN A 1 448 ? 3.379 -24.613 -7.528 1.00 93.38 448 GLN A C 1
ATOM 3634 O O . GLN A 1 448 ? 2.704 -24.943 -8.497 1.00 93.38 448 GLN A O 1
ATOM 3639 N N . LEU A 1 449 ? 2.834 -24.383 -6.327 1.00 94.56 449 LEU A N 1
ATOM 3640 C CA . LEU A 1 449 ? 1.390 -24.509 -6.079 1.00 94.56 449 LEU A CA 1
ATOM 3641 C C . LEU A 1 449 ? 0.564 -23.599 -6.998 1.00 94.56 449 LEU A C 1
ATOM 3643 O O . LEU A 1 449 ? -0.490 -24.004 -7.486 1.00 94.56 449 LEU A O 1
ATOM 3647 N N . PHE A 1 450 ? 1.037 -22.378 -7.250 1.00 94.56 450 PHE A N 1
ATOM 3648 C CA . PHE A 1 450 ? 0.362 -21.451 -8.156 1.00 94.56 450 PHE A CA 1
ATOM 3649 C C . PHE A 1 450 ? 0.486 -21.870 -9.626 1.00 94.56 450 PHE A C 1
ATOM 3651 O O . PHE A 1 450 ? -0.491 -21.740 -10.362 1.00 94.56 450 PHE A O 1
ATOM 3658 N N . ILE A 1 451 ? 1.634 -22.411 -10.055 1.00 94.56 451 ILE A N 1
ATOM 3659 C CA . ILE A 1 451 ? 1.813 -22.990 -11.403 1.00 94.56 451 ILE A CA 1
ATOM 3660 C C . ILE A 1 451 ? 0.834 -24.144 -11.614 1.00 94.56 451 ILE A C 1
ATOM 3662 O O . ILE A 1 451 ? 0.132 -24.174 -12.623 1.00 94.56 451 ILE A O 1
ATOM 3666 N N . ASP A 1 452 ? 0.702 -25.030 -10.627 1.00 92.81 452 ASP A N 1
ATOM 3667 C CA . ASP A 1 452 ? -0.245 -26.148 -10.668 1.00 92.81 452 ASP A CA 1
ATOM 3668 C C . ASP A 1 452 ? -1.712 -25.665 -10.740 1.00 92.81 452 ASP A C 1
ATOM 3670 O O . ASP A 1 452 ? -2.587 -26.381 -11.227 1.00 92.81 452 ASP A O 1
ATOM 3674 N N . LYS A 1 453 ? -1.985 -24.431 -10.292 1.00 89.88 453 LYS A N 1
ATOM 3675 C CA . LYS A 1 453 ? -3.281 -23.735 -10.390 1.00 89.88 453 LYS A CA 1
ATOM 3676 C C . LYS A 1 453 ? -3.421 -22.839 -11.629 1.00 89.88 453 LYS A C 1
ATOM 3678 O O . LYS A 1 453 ? -4.409 -22.116 -11.742 1.00 89.88 453 LYS A O 1
ATOM 3683 N N . GLY A 1 454 ? -2.476 -22.896 -12.567 1.00 89.25 454 GLY A N 1
ATOM 3684 C CA . GLY A 1 454 ? -2.547 -22.187 -13.847 1.00 89.25 454 GLY A CA 1
ATOM 3685 C C . GLY A 1 454 ? -1.874 -20.812 -13.880 1.00 89.25 454 GLY A C 1
ATOM 3686 O O . GLY A 1 454 ? -2.192 -20.017 -14.762 1.00 89.25 454 GLY A O 1
ATOM 3687 N N . LEU A 1 455 ? -0.958 -20.512 -12.952 1.00 93.44 455 LEU A N 1
ATOM 3688 C CA . LEU A 1 455 ? -0.053 -19.363 -13.078 1.00 93.44 455 LEU A CA 1
ATOM 3689 C C . LEU A 1 455 ? 0.802 -19.502 -14.347 1.00 93.44 455 LEU A C 1
ATOM 3691 O O . LEU A 1 455 ? 1.655 -20.385 -14.433 1.00 93.44 455 LEU A O 1
ATOM 3695 N N . ASP A 1 456 ? 0.617 -18.586 -15.297 1.00 93.06 456 ASP A N 1
ATOM 3696 C CA . ASP A 1 456 ? 1.474 -18.459 -16.476 1.00 93.06 456 ASP A CA 1
ATOM 3697 C C . ASP A 1 456 ? 2.623 -17.490 -16.195 1.00 93.06 456 ASP A C 1
ATOM 3699 O O . ASP A 1 456 ? 2.440 -16.274 -16.236 1.00 93.06 456 ASP A O 1
ATOM 3703 N N . LEU A 1 457 ? 3.823 -18.029 -15.961 1.00 95.38 457 LEU A N 1
ATOM 3704 C CA . LEU A 1 457 ? 5.028 -17.246 -15.674 1.00 95.38 457 LEU A CA 1
ATOM 3705 C C . LEU A 1 457 ? 5.393 -16.242 -16.778 1.00 95.38 457 LEU A C 1
ATOM 3707 O O . LEU A 1 457 ? 6.153 -15.318 -16.499 1.00 95.38 457 LEU A O 1
ATOM 3711 N N . ASN A 1 458 ? 4.878 -16.390 -18.002 1.00 93.62 458 ASN A N 1
ATOM 3712 C CA . ASN A 1 458 ? 5.191 -15.514 -19.131 1.00 93.62 458 ASN A CA 1
ATOM 3713 C C . ASN A 1 458 ? 4.279 -14.289 -19.248 1.00 93.62 458 ASN A C 1
ATOM 3715 O O . ASN A 1 458 ? 4.628 -13.362 -19.978 1.00 93.62 458 ASN A O 1
ATOM 3719 N N . LYS A 1 459 ? 3.153 -14.250 -18.524 1.00 87.00 459 LYS A N 1
ATOM 3720 C CA . LYS A 1 459 ? 2.216 -13.119 -18.536 1.00 87.00 459 LYS A CA 1
ATOM 3721 C C . LYS A 1 459 ? 1.465 -13.024 -17.208 1.00 87.00 459 LYS A C 1
ATOM 3723 O O . LYS A 1 459 ? 0.314 -13.442 -17.091 1.00 87.00 459 LYS A O 1
ATOM 3728 N N . VAL A 1 460 ? 2.147 -12.487 -16.201 1.00 84.38 460 VAL A N 1
ATOM 3729 C CA . VAL A 1 460 ? 1.697 -12.543 -14.801 1.00 84.38 460 VAL A CA 1
ATOM 3730 C C . VAL A 1 460 ? 0.995 -11.270 -14.324 1.00 84.38 460 VAL A C 1
ATOM 3732 O O . VAL A 1 460 ? 0.241 -11.346 -13.356 1.00 84.38 460 VAL A O 1
ATOM 3735 N N . ASP A 1 461 ? 1.162 -10.131 -15.005 1.00 87.50 461 ASP A N 1
ATOM 3736 C CA . ASP A 1 461 ? 0.445 -8.883 -14.699 1.00 87.50 461 ASP A CA 1
ATOM 3737 C C . ASP A 1 461 ? -0.145 -8.180 -15.938 1.00 87.50 461 ASP A C 1
ATOM 3739 O O . ASP A 1 461 ? 0.020 -8.614 -17.083 1.00 87.50 461 ASP A O 1
ATOM 3743 N N . GLU A 1 462 ? -0.873 -7.087 -15.689 1.00 87.12 462 GLU A N 1
ATOM 3744 C CA . GLU A 1 462 ? -1.531 -6.279 -16.724 1.00 87.12 462 GLU A CA 1
ATOM 3745 C C . GLU A 1 462 ? -0.549 -5.495 -17.602 1.00 87.12 462 GLU A C 1
ATOM 3747 O O . GLU A 1 462 ? -0.907 -5.125 -18.711 1.00 87.12 462 GLU A O 1
ATOM 3752 N N . LEU A 1 463 ? 0.691 -5.281 -17.152 1.00 87.69 463 LEU A N 1
ATOM 3753 C CA . LEU A 1 463 ? 1.734 -4.582 -17.912 1.00 87.69 463 LEU A CA 1
ATOM 3754 C C . LEU A 1 463 ? 2.505 -5.529 -18.842 1.00 87.69 463 LEU A C 1
ATOM 3756 O O . LEU A 1 463 ? 3.527 -5.148 -19.421 1.00 87.69 463 LEU A O 1
ATOM 3760 N N . GLY A 1 464 ? 2.054 -6.780 -18.962 1.00 88.56 464 GLY A N 1
ATOM 3761 C CA . GLY A 1 464 ? 2.733 -7.812 -19.736 1.00 88.56 464 GLY A CA 1
ATOM 3762 C C . GLY A 1 464 ? 4.076 -8.223 -19.134 1.00 88.56 464 GLY A C 1
ATOM 3763 O O . GLY A 1 464 ? 4.886 -8.838 -19.825 1.00 88.56 464 GLY A O 1
ATOM 3764 N N . ASN A 1 465 ? 4.344 -7.896 -17.869 1.00 92.75 465 ASN A N 1
ATOM 3765 C CA . ASN A 1 465 ? 5.541 -8.372 -17.200 1.00 92.75 465 ASN A CA 1
ATOM 3766 C C . ASN A 1 465 ? 5.416 -9.885 -16.996 1.00 92.75 465 ASN A C 1
ATOM 3768 O O . ASN A 1 465 ? 4.394 -10.402 -16.539 1.00 92.75 465 ASN A O 1
ATOM 3772 N N . ASN A 1 466 ? 6.483 -10.605 -17.329 1.00 94.56 466 ASN A N 1
ATOM 3773 C CA . ASN A 1 466 ? 6.654 -11.995 -16.918 1.00 94.56 466 ASN A CA 1
ATOM 3774 C C . ASN A 1 466 ? 7.211 -12.067 -15.479 1.00 94.56 466 ASN A C 1
ATOM 3776 O O . ASN A 1 466 ? 7.577 -11.049 -14.886 1.00 94.56 466 ASN A O 1
ATOM 3780 N N . ALA A 1 467 ? 7.317 -13.269 -14.915 1.00 94.75 467 ALA A N 1
ATOM 3781 C CA . ALA A 1 467 ? 7.750 -13.457 -13.530 1.00 94.75 467 ALA A CA 1
ATOM 3782 C C . ALA A 1 467 ? 9.140 -12.864 -13.232 1.00 94.75 467 ALA A C 1
ATOM 3784 O O . ALA A 1 467 ? 9.373 -12.375 -12.125 1.00 94.75 467 ALA A O 1
ATOM 3785 N N . ILE A 1 468 ? 10.048 -12.847 -14.217 1.00 94.06 468 ILE A N 1
ATOM 3786 C CA . ILE A 1 468 ? 11.377 -12.246 -14.060 1.00 94.06 468 ILE A CA 1
ATOM 3787 C C . ILE A 1 468 ? 11.271 -10.716 -14.006 1.00 94.06 468 ILE A C 1
ATOM 3789 O O . ILE A 1 468 ? 11.884 -10.103 -13.136 1.00 94.06 468 ILE A O 1
ATOM 3793 N N . HIS A 1 469 ? 10.470 -10.088 -14.873 1.00 93.12 469 HIS A N 1
ATOM 3794 C CA . HIS A 1 469 ? 10.249 -8.637 -14.809 1.00 93.12 469 HIS A CA 1
ATOM 3795 C C . HIS A 1 469 ? 9.695 -8.213 -13.445 1.00 93.12 469 HIS A C 1
ATOM 3797 O O . HIS A 1 469 ? 10.191 -7.257 -12.850 1.00 93.12 469 HIS A O 1
ATOM 3803 N N . ILE A 1 470 ? 8.712 -8.954 -12.920 1.00 92.25 470 ILE A N 1
ATOM 3804 C CA . ILE A 1 470 ? 8.142 -8.703 -11.591 1.00 92.25 470 ILE A CA 1
ATOM 3805 C C . ILE A 1 470 ? 9.217 -8.793 -10.507 1.00 92.25 470 ILE A C 1
ATOM 3807 O O . ILE A 1 470 ? 9.336 -7.887 -9.680 1.00 92.25 470 ILE A O 1
ATOM 3811 N N . LEU A 1 471 ? 10.024 -9.857 -10.519 1.00 91.00 471 LEU A N 1
ATOM 3812 C CA . LEU A 1 471 ? 11.105 -10.038 -9.550 1.00 91.00 471 LEU A CA 1
ATOM 3813 C C . LEU A 1 471 ? 12.083 -8.848 -9.560 1.00 91.00 471 LEU A C 1
ATOM 3815 O O . LEU A 1 471 ? 12.453 -8.346 -8.497 1.00 91.00 471 LEU A O 1
ATOM 3819 N N . LEU A 1 472 ? 12.457 -8.371 -10.752 1.00 89.81 472 LEU A N 1
ATOM 3820 C CA . LEU A 1 472 ? 13.410 -7.274 -10.936 1.00 89.81 472 LEU A CA 1
ATOM 3821 C C . LEU A 1 472 ? 12.831 -5.904 -10.553 1.00 89.81 472 LEU A C 1
ATOM 3823 O O . LEU A 1 472 ? 13.528 -5.114 -9.918 1.00 89.81 472 LEU A O 1
ATOM 3827 N N . ASN A 1 473 ? 11.562 -5.623 -10.859 1.00 88.19 473 ASN A N 1
ATOM 3828 C CA . ASN A 1 473 ? 10.909 -4.358 -10.488 1.00 88.19 473 ASN A CA 1
ATOM 3829 C C . ASN A 1 473 ? 10.857 -4.141 -8.969 1.00 88.19 473 ASN A C 1
ATOM 3831 O O . ASN A 1 473 ? 10.918 -3.008 -8.494 1.00 88.19 473 ASN A O 1
ATOM 3835 N N . HIS A 1 474 ? 10.796 -5.227 -8.198 1.00 81.62 474 HIS A N 1
ATOM 3836 C CA . HIS A 1 474 ? 10.758 -5.183 -6.738 1.00 81.62 474 HIS A CA 1
ATOM 3837 C C . HIS A 1 474 ? 12.142 -5.255 -6.068 1.00 81.62 474 HIS A C 1
ATOM 3839 O O . HIS A 1 474 ? 12.201 -5.379 -4.845 1.00 81.62 474 HIS A O 1
ATOM 3845 N N . LYS A 1 475 ? 13.239 -5.150 -6.841 1.00 70.19 475 LYS A N 1
ATOM 3846 C CA . LYS A 1 475 ? 14.636 -5.104 -6.358 1.00 70.19 475 LYS A CA 1
ATOM 3847 C C . LYS A 1 475 ? 14.972 -6.191 -5.331 1.00 70.19 475 LYS A C 1
ATOM 3849 O O . LYS A 1 475 ? 15.580 -5.914 -4.299 1.00 70.19 475 LYS A O 1
ATOM 3854 N N . LYS A 1 476 ? 14.513 -7.422 -5.569 1.00 62.84 476 LYS A N 1
ATOM 3855 C CA . LYS A 1 476 ? 14.825 -8.530 -4.668 1.00 62.84 476 LYS A CA 1
ATOM 3856 C C . LYS A 1 476 ? 16.001 -9.357 -5.198 1.00 62.84 476 LYS A C 1
ATOM 3858 O O . LYS A 1 476 ? 15.878 -10.037 -6.214 1.00 62.84 476 LYS A O 1
ATOM 3863 N N . ASP A 1 477 ? 17.099 -9.360 -4.448 1.00 60.44 477 ASP A N 1
ATOM 3864 C CA . ASP A 1 477 ? 18.404 -9.902 -4.855 1.00 60.44 477 ASP A CA 1
ATOM 3865 C C . ASP A 1 477 ? 18.539 -11.419 -4.614 1.00 60.44 477 ASP A C 1
ATOM 3867 O O . ASP A 1 477 ? 19.334 -11.871 -3.788 1.00 60.44 477 ASP A O 1
ATOM 3871 N N . ASN A 1 478 ? 17.760 -12.243 -5.322 1.00 74.81 478 ASN A N 1
ATOM 3872 C CA . ASN A 1 478 ? 17.870 -13.704 -5.217 1.00 74.81 478 ASN A CA 1
ATOM 3873 C C . ASN A 1 478 ? 18.150 -14.365 -6.572 1.00 74.81 478 ASN A C 1
ATOM 3875 O O . ASN A 1 478 ? 17.243 -14.821 -7.269 1.00 74.81 478 ASN A O 1
ATOM 3879 N N . LEU A 1 479 ? 19.438 -14.452 -6.916 1.00 79.44 479 LEU A N 1
ATOM 3880 C CA . LEU A 1 479 ? 19.924 -15.088 -8.148 1.00 79.44 479 LEU A CA 1
ATOM 3881 C C . LEU A 1 479 ? 19.546 -16.569 -8.248 1.00 79.44 479 LEU A C 1
ATOM 3883 O O . LEU A 1 479 ? 19.298 -17.068 -9.343 1.00 79.44 479 LEU A O 1
ATOM 3887 N N . THR A 1 480 ? 19.490 -17.274 -7.116 1.00 84.44 480 THR A N 1
ATOM 3888 C CA . THR A 1 480 ? 19.106 -18.690 -7.078 1.00 84.44 480 THR A CA 1
ATOM 3889 C C . THR A 1 480 ? 17.652 -18.857 -7.502 1.00 84.44 480 THR A C 1
ATOM 3891 O O . THR A 1 480 ? 17.340 -19.704 -8.336 1.00 84.44 480 THR A O 1
ATOM 3894 N N . TYR A 1 481 ? 16.769 -18.010 -6.973 1.00 89.25 481 TYR A N 1
ATOM 3895 C CA . TYR A 1 481 ? 15.355 -18.017 -7.331 1.00 89.25 481 TYR A CA 1
ATOM 3896 C C . TYR A 1 481 ? 15.111 -17.505 -8.761 1.00 89.25 481 TYR A C 1
ATOM 3898 O O . TYR A 1 481 ? 14.274 -18.049 -9.478 1.00 89.25 481 TYR A O 1
ATOM 3906 N N . LEU A 1 482 ? 15.893 -16.525 -9.226 1.00 89.06 482 LEU A N 1
ATOM 3907 C CA . LEU A 1 482 ? 15.892 -16.105 -10.630 1.00 89.06 482 LEU A CA 1
ATOM 3908 C C . LEU A 1 482 ? 16.199 -17.282 -11.570 1.00 89.06 482 LEU A C 1
ATOM 3910 O O . LEU A 1 482 ? 15.439 -17.538 -12.503 1.00 89.06 482 LEU A O 1
ATOM 3914 N N . ALA A 1 483 ? 17.284 -18.019 -11.310 1.00 87.25 483 ALA A N 1
ATOM 3915 C CA . ALA A 1 483 ? 17.647 -19.197 -12.096 1.00 87.25 483 ALA A CA 1
ATOM 3916 C C . ALA A 1 483 ? 16.544 -20.269 -12.055 1.00 87.25 483 ALA A C 1
ATOM 3918 O O . ALA A 1 483 ? 16.280 -20.934 -13.054 1.00 87.25 483 ALA A O 1
ATOM 3919 N N . GLU A 1 484 ? 15.856 -20.412 -10.922 1.00 89.25 484 GLU A N 1
ATOM 3920 C CA . GLU A 1 484 ? 14.711 -21.308 -10.801 1.00 89.25 484 GLU A CA 1
ATOM 3921 C C . GLU A 1 484 ? 13.527 -20.889 -11.687 1.00 89.25 484 GLU A C 1
ATOM 3923 O O . GLU A 1 484 ? 12.992 -21.737 -12.401 1.00 89.25 484 GLU A O 1
ATOM 3928 N N . LEU A 1 485 ? 13.142 -19.607 -11.707 1.00 91.62 485 LEU A N 1
ATOM 3929 C CA . LEU A 1 485 ? 12.085 -19.109 -12.601 1.00 91.62 485 LEU A CA 1
ATOM 3930 C C . LEU A 1 485 ? 12.419 -19.367 -14.078 1.00 91.62 485 LEU A C 1
ATOM 3932 O O . LEU A 1 485 ? 11.539 -19.748 -14.854 1.00 91.62 485 LEU A O 1
ATOM 3936 N N . ILE A 1 486 ? 13.689 -19.205 -14.460 1.00 91.00 486 ILE A N 1
ATOM 3937 C CA . ILE A 1 486 ? 14.179 -19.509 -15.812 1.00 91.00 486 ILE A CA 1
ATOM 3938 C C . ILE A 1 486 ? 14.051 -21.008 -16.102 1.00 91.00 486 ILE A C 1
ATOM 3940 O O . ILE A 1 486 ? 13.490 -21.396 -17.125 1.00 91.00 486 ILE A O 1
ATOM 3944 N N . ASN A 1 487 ? 14.502 -21.862 -15.179 1.00 90.06 487 ASN A N 1
ATOM 3945 C CA . ASN A 1 487 ? 14.412 -23.318 -15.318 1.00 90.06 487 ASN A CA 1
ATOM 3946 C C . ASN A 1 487 ? 12.960 -23.825 -15.361 1.00 90.06 487 ASN A C 1
ATOM 3948 O O . ASN A 1 487 ? 12.692 -24.851 -15.981 1.00 90.06 487 ASN A O 1
ATOM 3952 N N . LYS A 1 488 ? 12.016 -23.101 -14.745 1.00 89.56 488 LYS A N 1
ATOM 3953 C CA . LYS A 1 488 ? 10.569 -23.359 -14.833 1.00 89.56 488 LYS A CA 1
ATOM 3954 C C . LYS A 1 488 ? 9.926 -22.842 -16.131 1.00 89.56 488 LYS A C 1
ATOM 3956 O O . LYS A 1 488 ? 8.713 -22.945 -16.280 1.00 89.56 488 LYS A O 1
ATOM 3961 N N . GLY A 1 489 ? 10.714 -22.326 -17.078 1.00 88.94 489 GLY A N 1
ATOM 3962 C CA . GLY A 1 489 ? 10.251 -21.959 -18.418 1.00 88.94 489 GLY A CA 1
ATOM 3963 C C . GLY A 1 489 ? 9.825 -20.500 -18.582 1.00 88.94 489 GLY A C 1
ATOM 3964 O O . GLY A 1 489 ? 9.123 -20.184 -19.544 1.00 88.94 489 GLY A O 1
ATOM 3965 N N . THR A 1 490 ? 10.233 -19.600 -17.680 1.00 94.44 490 THR A N 1
ATOM 3966 C CA . THR A 1 490 ? 9.996 -18.163 -17.883 1.00 94.44 490 THR A CA 1
ATOM 3967 C C . THR A 1 490 ? 10.853 -17.639 -19.037 1.00 94.44 490 THR A C 1
ATOM 3969 O O . THR A 1 490 ? 12.068 -17.839 -19.066 1.00 94.44 490 THR A O 1
ATOM 3972 N N . ALA A 1 491 ? 10.237 -16.931 -19.978 1.00 91.06 491 ALA A N 1
ATOM 3973 C CA . ALA A 1 491 ? 10.888 -16.378 -21.154 1.00 91.06 491 ALA A CA 1
ATOM 3974 C C . ALA A 1 491 ? 11.873 -15.264 -20.770 1.00 91.06 491 ALA A C 1
ATOM 3976 O O . ALA A 1 491 ? 11.489 -14.126 -20.499 1.00 91.06 491 ALA A O 1
ATOM 3977 N N . VAL A 1 492 ? 13.168 -15.572 -20.811 1.00 90.31 492 VAL A N 1
ATOM 3978 C CA . VAL A 1 492 ? 14.254 -14.621 -20.502 1.00 90.31 492 VAL A CA 1
ATOM 3979 C C . VAL A 1 492 ? 14.327 -13.426 -21.457 1.00 90.31 492 VAL A C 1
ATOM 3981 O O . VAL A 1 492 ? 14.860 -12.389 -21.082 1.00 90.31 492 VAL A O 1
ATOM 3984 N N . ASN A 1 493 ? 13.755 -13.564 -22.656 1.00 89.50 493 ASN A N 1
ATOM 3985 C CA . ASN A 1 493 ? 13.669 -12.530 -23.692 1.00 89.50 493 ASN A CA 1
ATOM 3986 C C . ASN A 1 493 ? 12.233 -12.004 -23.877 1.00 89.50 493 ASN A C 1
ATOM 3988 O O . ASN A 1 493 ? 11.942 -11.354 -24.878 1.00 89.50 493 ASN A O 1
ATOM 3992 N N . GLY A 1 494 ? 11.312 -12.334 -22.961 1.00 88.00 494 GLY A N 1
ATOM 3993 C CA . GLY A 1 494 ? 9.936 -11.843 -23.030 1.00 88.00 494 GLY A CA 1
ATOM 3994 C C . GLY A 1 494 ? 9.900 -10.316 -23.011 1.00 88.00 494 GLY A C 1
ATOM 3995 O O . GLY A 1 494 ? 10.716 -9.696 -22.335 1.00 88.00 494 GLY A O 1
ATOM 3996 N N . LEU A 1 495 ? 8.966 -9.725 -23.751 1.00 91.31 495 LEU A N 1
ATOM 3997 C CA . LEU A 1 495 ? 8.776 -8.280 -23.802 1.00 91.31 495 LEU A CA 1
ATOM 3998 C C . LEU A 1 495 ? 7.551 -7.899 -22.980 1.00 91.31 495 LEU A C 1
ATOM 4000 O O . LEU A 1 495 ? 6.474 -8.453 -23.205 1.00 91.31 495 LEU A O 1
ATOM 4004 N N . ASN A 1 496 ? 7.705 -6.942 -22.069 1.00 89.94 496 ASN A N 1
ATOM 4005 C CA . ASN A 1 496 ? 6.553 -6.296 -21.444 1.00 89.94 496 ASN A CA 1
ATOM 4006 C C . ASN A 1 496 ? 5.871 -5.304 -22.410 1.00 89.94 496 ASN A C 1
ATOM 4008 O O . ASN A 1 496 ? 6.330 -5.087 -23.534 1.00 89.94 496 ASN A O 1
ATOM 4012 N N . GLU A 1 497 ? 4.788 -4.651 -21.983 1.00 89.12 497 GLU A N 1
ATOM 4013 C CA . GLU A 1 497 ? 4.056 -3.681 -22.816 1.00 89.12 497 GLU A CA 1
ATOM 4014 C C . GLU A 1 497 ? 4.880 -2.449 -23.232 1.00 89.12 497 GLU A C 1
ATOM 4016 O O . GLU A 1 497 ? 4.482 -1.701 -24.124 1.00 89.12 497 GLU A O 1
ATOM 4021 N N . GLN A 1 498 ? 6.034 -2.210 -22.605 1.00 84.94 498 GLN A N 1
ATOM 4022 C CA . GLN A 1 498 ? 6.977 -1.161 -22.997 1.00 84.94 498 GLN A CA 1
ATOM 4023 C C . GLN A 1 498 ? 8.080 -1.682 -23.934 1.00 84.94 498 GLN A C 1
ATOM 4025 O O . GLN A 1 498 ? 9.010 -0.940 -24.271 1.00 84.94 498 GLN A O 1
ATOM 4030 N N . GLY A 1 499 ? 7.989 -2.935 -24.384 1.00 88.31 499 GLY A N 1
ATOM 4031 C CA . GLY A 1 499 ? 9.001 -3.589 -25.207 1.00 88.31 499 GLY A CA 1
ATOM 4032 C C . GLY A 1 499 ? 10.300 -3.850 -24.448 1.00 88.31 499 GLY A C 1
ATOM 4033 O O . GLY A 1 499 ? 11.349 -3.960 -25.062 1.00 88.31 499 GLY A O 1
ATOM 4034 N N . GLN A 1 500 ? 10.280 -3.873 -23.117 1.00 90.31 500 GLN A N 1
ATOM 4035 C CA . GLN A 1 500 ? 11.483 -4.076 -22.313 1.00 90.31 500 GLN A CA 1
ATOM 4036 C C . GLN A 1 500 ? 11.668 -5.563 -22.035 1.00 90.31 500 GLN A C 1
ATOM 4038 O O . GLN A 1 500 ? 10.688 -6.265 -21.806 1.00 90.31 500 GLN A O 1
ATOM 4043 N N . THR A 1 501 ? 12.921 -6.020 -22.045 1.00 91.31 501 THR A N 1
ATOM 4044 C CA . THR A 1 501 ? 13.304 -7.370 -21.615 1.00 91.31 501 THR A CA 1
ATOM 4045 C C . THR A 1 501 ? 13.611 -7.401 -20.112 1.00 91.31 501 THR A C 1
ATOM 4047 O O . THR A 1 501 ? 13.904 -6.365 -19.506 1.00 91.31 501 THR A O 1
ATOM 4050 N N . PRO A 1 502 ? 13.676 -8.585 -19.481 1.00 92.12 502 PRO A N 1
ATOM 4051 C CA . PRO A 1 502 ? 14.216 -8.709 -18.133 1.00 92.12 502 PRO A CA 1
ATOM 4052 C C . PRO A 1 502 ? 15.641 -8.156 -18.001 1.00 92.12 502 PRO A C 1
ATOM 4054 O O . PRO A 1 502 ? 15.965 -7.493 -17.017 1.00 92.12 502 PRO A O 1
ATOM 4057 N N . LEU A 1 503 ? 16.489 -8.369 -19.015 1.00 91.38 503 LEU A N 1
ATOM 4058 C CA . LEU A 1 503 ? 17.852 -7.833 -19.042 1.00 91.38 503 LEU A CA 1
ATOM 4059 C C . LEU A 1 503 ? 17.864 -6.303 -19.000 1.00 91.38 503 LEU A C 1
ATOM 4061 O O . LEU A 1 503 ? 18.661 -5.725 -18.266 1.00 91.38 503 LEU A O 1
ATOM 4065 N N . TYR A 1 504 ? 16.945 -5.653 -19.717 1.00 90.50 504 TYR A N 1
ATOM 4066 C CA . TYR A 1 504 ? 16.776 -4.203 -19.659 1.00 90.50 504 TYR A CA 1
ATOM 4067 C C . TYR A 1 504 ? 16.552 -3.716 -18.215 1.00 90.50 504 TYR A C 1
ATOM 4069 O O . TYR A 1 504 ? 17.234 -2.797 -17.758 1.00 90.50 504 TYR A O 1
ATOM 4077 N N . LEU A 1 505 ? 15.644 -4.355 -17.465 1.00 89.81 505 LEU A N 1
ATOM 4078 C CA . LEU A 1 505 ? 15.364 -3.980 -16.072 1.00 89.81 505 LEU A CA 1
ATOM 4079 C C . LEU A 1 505 ? 16.549 -4.262 -15.138 1.00 89.81 505 LEU A C 1
ATOM 4081 O O . LEU A 1 505 ? 16.854 -3.447 -14.267 1.00 89.81 505 LEU A O 1
ATOM 4085 N N . ALA A 1 506 ? 17.251 -5.380 -15.335 1.00 89.69 506 ALA A N 1
ATOM 4086 C CA . ALA A 1 506 ? 18.435 -5.718 -14.548 1.00 89.69 506 ALA A CA 1
ATOM 4087 C C . ALA A 1 506 ? 19.549 -4.665 -14.694 1.00 89.69 506 ALA A C 1
ATOM 4089 O O . ALA A 1 506 ? 20.170 -4.286 -13.700 1.00 89.69 506 ALA A O 1
ATOM 4090 N N . ILE A 1 507 ? 19.754 -4.138 -15.907 1.00 89.50 507 ILE A N 1
ATOM 4091 C CA . ILE A 1 507 ? 20.734 -3.075 -16.174 1.00 89.50 507 ILE A CA 1
ATOM 4092 C C . ILE A 1 507 ? 20.339 -1.770 -15.473 1.00 89.50 507 ILE A C 1
ATOM 4094 O O . ILE A 1 507 ? 21.197 -1.129 -14.863 1.00 89.50 507 ILE A O 1
ATOM 4098 N N . LEU A 1 508 ? 19.053 -1.395 -15.501 1.00 87.94 508 LEU A N 1
ATOM 4099 C CA . LEU A 1 508 ? 18.560 -0.191 -14.818 1.00 87.94 508 LEU A CA 1
ATOM 4100 C C . LEU A 1 508 ? 18.700 -0.261 -13.295 1.00 87.94 508 LEU A C 1
ATOM 4102 O O . LEU A 1 508 ? 19.000 0.750 -12.662 1.00 87.94 508 LEU A O 1
ATOM 4106 N N . ASN A 1 509 ? 18.501 -1.439 -12.704 1.00 84.94 509 ASN A N 1
ATOM 4107 C CA . ASN A 1 509 ? 18.719 -1.641 -11.271 1.00 84.94 509 ASN A CA 1
ATOM 4108 C C . ASN A 1 509 ? 20.201 -1.545 -10.884 1.00 84.94 509 ASN A C 1
ATOM 4110 O O . ASN A 1 509 ? 20.515 -1.240 -9.736 1.00 84.94 509 ASN A O 1
ATOM 4114 N N . GLY A 1 510 ? 21.099 -1.788 -11.840 1.00 76.44 510 GLY A N 1
ATOM 4115 C CA . GLY A 1 510 ? 22.539 -1.658 -11.681 1.00 76.44 510 GLY A CA 1
ATOM 4116 C C . GLY A 1 510 ? 23.223 -2.784 -10.911 1.00 76.44 510 GLY A C 1
ATOM 4117 O O . GLY A 1 510 ? 24.394 -2.648 -10.558 1.00 76.44 510 GLY A O 1
ATOM 4118 N N . ASP A 1 511 ? 22.531 -3.901 -10.683 1.00 79.62 511 ASP A N 1
ATOM 4119 C CA . ASP A 1 511 ? 23.124 -5.083 -10.064 1.00 79.62 511 ASP A CA 1
ATOM 4120 C C . ASP A 1 511 ? 23.877 -5.927 -11.102 1.00 79.62 511 ASP A C 1
ATOM 4122 O O . ASP A 1 511 ? 23.299 -6.734 -11.840 1.00 79.62 511 ASP A O 1
ATOM 4126 N N . LYS A 1 512 ? 25.204 -5.765 -11.107 1.00 85.00 512 LYS A N 1
ATOM 4127 C CA . LYS A 1 512 ? 26.131 -6.516 -11.960 1.00 85.00 512 LYS A CA 1
ATOM 4128 C C . LYS A 1 512 ? 25.916 -8.030 -11.871 1.00 85.00 512 LYS A C 1
ATOM 4130 O O . LYS A 1 512 ? 25.950 -8.698 -12.901 1.00 85.00 512 LYS A O 1
ATOM 4135 N N . LYS A 1 513 ? 25.648 -8.579 -10.680 1.00 85.31 513 LYS A N 1
ATOM 4136 C CA . LYS A 1 513 ? 25.509 -10.034 -10.504 1.00 85.31 513 LYS A CA 1
ATOM 4137 C C . LYS A 1 513 ? 24.226 -10.567 -11.133 1.00 85.31 513 LYS A C 1
ATOM 4139 O O . LYS A 1 513 ? 24.236 -11.660 -11.694 1.00 85.31 513 LYS A O 1
ATOM 4144 N N . THR A 1 514 ? 23.136 -9.806 -11.061 1.00 86.69 514 THR A N 1
ATOM 4145 C CA . THR A 1 514 ? 21.875 -10.153 -11.730 1.00 86.69 514 THR A CA 1
ATOM 4146 C C . THR A 1 514 ? 22.010 -10.086 -13.246 1.00 86.69 514 THR A C 1
ATOM 4148 O O . THR A 1 514 ? 21.546 -10.995 -13.935 1.00 86.69 514 THR A O 1
ATOM 4151 N N . VAL A 1 515 ? 22.714 -9.079 -13.774 1.00 87.88 515 VAL A N 1
ATOM 4152 C CA . VAL A 1 515 ? 23.016 -8.986 -15.211 1.00 87.88 515 VAL A CA 1
ATOM 4153 C C . VAL A 1 515 ? 23.879 -10.166 -15.671 1.00 87.88 515 VAL A C 1
ATOM 4155 O O . VAL A 1 515 ? 23.507 -10.854 -16.617 1.00 87.88 515 VAL A O 1
ATOM 4158 N N . GLU A 1 516 ? 24.969 -10.480 -14.967 1.00 84.25 516 GLU A N 1
ATOM 4159 C CA . GLU A 1 516 ? 25.797 -11.666 -15.243 1.00 84.25 516 GLU A CA 1
ATOM 4160 C C . GLU A 1 516 ? 25.001 -12.975 -15.132 1.00 84.25 516 GLU A C 1
ATOM 4162 O O . GLU A 1 516 ? 25.194 -13.896 -15.927 1.00 84.25 516 GLU A O 1
ATOM 4167 N N . GLY A 1 517 ? 24.105 -13.069 -14.146 1.00 83.25 517 GLY A N 1
ATOM 4168 C CA . GLY A 1 517 ? 23.205 -14.202 -13.959 1.00 83.25 517 GLY A CA 1
ATOM 4169 C C . GLY A 1 517 ? 22.305 -14.416 -15.172 1.00 83.25 517 GLY A C 1
ATOM 4170 O O . GLY A 1 517 ? 22.262 -15.520 -15.704 1.00 83.25 517 GLY A O 1
ATOM 4171 N N . LEU A 1 518 ? 21.650 -13.358 -15.658 1.00 85.75 518 LEU A N 1
ATOM 4172 C CA . LEU A 1 518 ? 20.812 -13.406 -16.859 1.00 85.75 518 LEU A CA 1
ATOM 4173 C C . LEU A 1 518 ? 21.618 -13.747 -18.119 1.00 85.75 518 LEU A C 1
ATOM 4175 O O . LEU A 1 518 ? 21.191 -14.596 -18.900 1.00 85.75 518 LEU A O 1
ATOM 4179 N N . LEU A 1 519 ? 22.803 -13.155 -18.302 1.00 82.25 519 LEU A N 1
ATOM 4180 C CA . LEU A 1 519 ? 23.655 -13.399 -19.475 1.00 82.25 519 LEU A CA 1
ATOM 4181 C C . LEU A 1 519 ? 24.079 -14.872 -19.616 1.00 82.25 519 LEU A C 1
ATOM 4183 O O . LEU A 1 519 ? 24.252 -15.359 -20.732 1.00 82.25 519 LEU A O 1
ATOM 4187 N N . LYS A 1 520 ? 24.154 -15.627 -18.513 1.00 82.50 520 LYS A N 1
ATOM 4188 C CA . LYS A 1 520 ? 24.421 -17.078 -18.540 1.00 82.50 520 LYS A CA 1
ATOM 4189 C C . LYS A 1 520 ? 23.275 -17.912 -19.134 1.00 82.50 520 LYS A C 1
ATOM 4191 O O . LYS A 1 520 ? 23.488 -19.081 -19.448 1.00 82.50 520 LYS A O 1
ATOM 4196 N N . HIS A 1 521 ? 22.081 -17.343 -19.315 1.00 76.38 521 HIS A N 1
ATOM 4197 C CA . HIS A 1 521 ? 20.863 -18.058 -19.715 1.00 76.38 521 HIS A CA 1
ATOM 4198 C C . HIS A 1 521 ? 20.383 -17.756 -21.153 1.00 76.38 521 HIS A C 1
ATOM 4200 O O . HIS A 1 521 ? 19.182 -17.719 -21.403 1.00 76.38 521 HIS A O 1
ATOM 4206 N N . LYS A 1 522 ? 21.301 -17.608 -22.125 1.00 71.31 522 LYS A N 1
ATOM 4207 C CA . LYS A 1 522 ? 20.992 -17.379 -23.564 1.00 71.31 522 LYS A CA 1
ATOM 4208 C C . LYS A 1 522 ? 20.088 -16.160 -23.825 1.00 71.31 522 LYS A C 1
ATOM 4210 O O . LYS A 1 522 ? 19.196 -16.201 -24.675 1.00 71.31 522 LYS A O 1
ATOM 4215 N N . VAL A 1 523 ? 20.308 -15.080 -23.085 1.00 81.06 523 VAL A N 1
ATOM 4216 C CA . VAL A 1 523 ? 19.608 -13.814 -23.321 1.00 81.06 523 VAL A CA 1
ATOM 4217 C C . VAL A 1 523 ? 20.080 -13.189 -24.631 1.00 81.06 523 VAL A C 1
ATOM 4219 O O . VAL A 1 523 ? 21.277 -13.166 -24.915 1.00 81.06 523 VAL A O 1
ATOM 4222 N N . ASP A 1 524 ? 19.143 -12.664 -25.417 1.00 75.94 524 ASP A N 1
ATOM 4223 C CA . ASP A 1 524 ? 19.465 -11.915 -26.628 1.00 75.94 524 ASP A CA 1
ATOM 4224 C C . ASP A 1 524 ? 19.738 -10.446 -26.278 1.00 75.94 524 ASP A C 1
ATOM 4226 O O . ASP A 1 524 ? 18.839 -9.674 -25.937 1.00 75.94 524 ASP A O 1
ATOM 4230 N N . LYS A 1 525 ? 21.017 -10.071 -26.347 1.00 78.69 525 LYS A N 1
ATOM 4231 C CA . LYS A 1 525 ? 21.506 -8.718 -26.050 1.00 78.69 525 LYS A CA 1
ATOM 4232 C C . LYS A 1 525 ? 21.148 -7.682 -27.124 1.00 78.69 525 LYS A C 1
ATOM 4234 O O . LYS A 1 525 ? 21.283 -6.488 -26.859 1.00 78.69 525 LYS A O 1
ATOM 4239 N N . ASN A 1 526 ? 20.708 -8.125 -28.303 1.00 76.62 526 ASN A N 1
ATOM 4240 C CA . ASN A 1 526 ? 20.404 -7.263 -29.445 1.00 76.62 526 ASN A CA 1
ATOM 4241 C C . ASN A 1 526 ? 18.934 -6.834 -29.488 1.00 76.62 526 ASN A C 1
ATOM 4243 O O . ASN A 1 526 ? 18.572 -5.991 -30.307 1.00 76.62 526 ASN A O 1
ATOM 4247 N N . ILE A 1 527 ? 18.081 -7.396 -28.624 1.00 77.62 527 ILE A N 1
ATOM 4248 C CA . ILE A 1 527 ? 16.687 -6.969 -28.528 1.00 77.62 527 ILE A CA 1
ATOM 4249 C C . ILE A 1 527 ? 16.649 -5.508 -28.090 1.00 77.62 527 ILE A C 1
ATOM 4251 O O . ILE A 1 527 ? 17.185 -5.135 -27.043 1.00 77.62 527 ILE A O 1
ATOM 4255 N N . VAL A 1 528 ? 15.976 -4.701 -28.903 1.00 79.81 528 VAL A N 1
ATOM 4256 C CA . VAL A 1 528 ? 15.767 -3.284 -28.642 1.00 79.81 528 VAL A CA 1
ATOM 4257 C C . VAL A 1 528 ? 14.415 -3.046 -27.991 1.00 79.81 528 VAL A C 1
ATOM 4259 O O . VAL A 1 528 ? 13.429 -3.720 -28.297 1.00 79.81 528 VAL A O 1
ATOM 4262 N N . ASN A 1 529 ? 14.365 -2.068 -27.092 1.00 79.06 529 ASN A N 1
ATOM 4263 C CA . ASN A 1 529 ? 13.105 -1.630 -26.505 1.00 79.06 529 ASN A CA 1
ATOM 4264 C C . ASN A 1 529 ? 12.263 -0.799 -27.492 1.00 79.06 529 ASN A C 1
ATOM 4266 O O . ASN A 1 529 ? 12.671 -0.528 -28.621 1.00 79.06 529 ASN A O 1
ATOM 4270 N N . SER A 1 530 ? 11.104 -0.303 -27.046 1.00 83.25 530 SER A N 1
ATOM 4271 C CA . SER A 1 530 ? 10.243 0.564 -27.874 1.00 83.25 530 SER A CA 1
ATOM 4272 C C . SER A 1 530 ? 10.896 1.883 -28.330 1.00 83.25 530 SER A C 1
ATOM 4274 O O . SER A 1 530 ? 10.356 2.548 -29.209 1.00 83.25 530 SER A O 1
ATOM 4276 N N . ASN A 1 531 ? 12.027 2.287 -27.739 1.00 77.38 531 ASN A N 1
ATOM 4277 C CA . ASN A 1 531 ? 12.806 3.454 -28.160 1.00 77.38 531 ASN A CA 1
ATOM 4278 C C . ASN A 1 531 ? 13.942 3.094 -29.136 1.00 77.38 531 ASN A C 1
ATOM 4280 O O . ASN A 1 531 ? 14.646 3.997 -29.576 1.00 77.38 531 ASN A O 1
ATOM 4284 N N . GLY A 1 532 ? 14.135 1.812 -29.460 1.00 78.56 532 GLY A N 1
ATOM 4285 C CA . GLY A 1 532 ? 15.251 1.341 -30.277 1.00 78.56 532 GLY A CA 1
ATOM 4286 C C . GLY A 1 532 ? 16.560 1.132 -29.506 1.00 78.56 532 GLY A C 1
ATOM 4287 O O . GLY A 1 532 ? 17.572 0.855 -30.136 1.00 78.56 532 GLY A O 1
ATOM 4288 N N . ASP A 1 533 ? 16.556 1.237 -28.172 1.00 80.44 533 ASP A N 1
ATOM 4289 C CA . ASP A 1 533 ? 17.763 1.052 -27.357 1.00 80.44 533 ASP A CA 1
ATOM 4290 C C . ASP A 1 533 ? 18.001 -0.447 -27.074 1.00 80.44 533 ASP A C 1
ATOM 4292 O O . ASP A 1 533 ? 17.116 -1.117 -26.526 1.00 80.44 533 ASP A O 1
ATOM 4296 N N . SER A 1 534 ? 19.195 -0.960 -27.383 1.00 81.44 534 SER A N 1
ATOM 4297 C CA . SER A 1 534 ? 19.654 -2.304 -26.996 1.00 81.44 534 SER A CA 1
ATOM 4298 C C . SER A 1 534 ? 20.098 -2.363 -25.528 1.00 81.44 534 SER A C 1
ATOM 4300 O O . SER A 1 534 ? 20.250 -1.341 -24.854 1.00 81.44 534 SER A O 1
ATOM 4302 N N . ALA A 1 535 ? 20.379 -3.565 -25.011 1.00 82.56 535 ALA A N 1
ATOM 4303 C CA . ALA A 1 535 ? 20.925 -3.733 -23.660 1.00 82.56 535 ALA A CA 1
ATOM 4304 C C . ALA A 1 535 ? 22.216 -2.917 -23.440 1.00 82.56 535 ALA A C 1
ATOM 4306 O O . ALA A 1 535 ? 22.391 -2.292 -22.392 1.00 82.56 535 ALA A O 1
ATOM 4307 N N . LYS A 1 536 ? 23.092 -2.865 -24.451 1.00 81.94 536 LYS A N 1
ATOM 4308 C CA . LYS A 1 536 ? 24.342 -2.100 -24.397 1.00 81.94 536 LYS A CA 1
ATOM 4309 C C . LYS A 1 536 ? 24.087 -0.595 -24.341 1.00 81.94 536 LYS A C 1
ATOM 4311 O O . LYS A 1 536 ? 24.676 0.072 -23.496 1.00 81.94 536 LYS A O 1
ATOM 4316 N N . ASP A 1 537 ? 23.176 -0.078 -25.163 1.00 81.94 537 ASP A N 1
ATOM 4317 C CA . ASP A 1 537 ? 22.850 1.358 -25.195 1.00 81.94 537 ASP A CA 1
ATOM 4318 C C . ASP A 1 537 ? 22.287 1.825 -23.844 1.00 81.94 537 ASP A C 1
ATOM 4320 O O . ASP A 1 537 ? 22.608 2.900 -23.332 1.00 81.94 537 ASP A O 1
ATOM 4324 N N . ILE A 1 538 ? 21.485 0.970 -23.208 1.00 86.81 538 ILE A N 1
ATOM 4325 C CA . ILE A 1 538 ? 20.932 1.219 -21.876 1.00 86.81 538 ILE A CA 1
ATOM 4326 C C . ILE A 1 538 ? 22.012 1.164 -20.799 1.00 86.81 538 ILE A C 1
ATOM 4328 O O . ILE A 1 538 ? 22.017 2.022 -19.912 1.00 86.81 538 ILE A O 1
ATOM 4332 N N . ALA A 1 539 ? 22.955 0.223 -20.887 1.00 85.50 539 ALA A N 1
ATOM 4333 C CA . ALA A 1 539 ? 24.114 0.197 -20.001 1.00 85.50 539 ALA A CA 1
ATOM 4334 C C . ALA A 1 539 ? 24.957 1.473 -20.162 1.00 85.50 539 ALA A C 1
ATOM 4336 O O . ALA A 1 539 ? 25.253 2.133 -19.173 1.00 85.50 539 ALA A O 1
ATOM 4337 N N . GLU A 1 540 ? 25.262 1.910 -21.384 1.00 81.81 540 GLU A N 1
ATOM 4338 C CA . GLU A 1 540 ? 26.027 3.142 -21.630 1.00 81.81 540 GLU A CA 1
ATOM 4339 C C . GLU A 1 540 ? 25.339 4.394 -21.070 1.00 81.81 540 GLU A C 1
ATOM 4341 O O . GLU A 1 540 ? 25.995 5.290 -20.526 1.00 81.81 540 GLU A O 1
ATOM 4346 N N . LYS A 1 541 ? 24.008 4.440 -21.166 1.00 84.94 541 LYS A N 1
ATOM 4347 C CA . LYS A 1 541 ? 23.198 5.583 -20.746 1.00 84.94 541 LYS A CA 1
ATOM 4348 C C . LYS A 1 541 ? 22.974 5.659 -19.239 1.00 84.94 541 LYS A C 1
ATOM 4350 O O . LYS A 1 541 ? 22.988 6.758 -18.686 1.00 84.94 541 LYS A O 1
ATOM 4355 N N . TYR A 1 542 ? 22.741 4.524 -18.583 1.00 81.62 542 TYR A N 1
ATOM 4356 C CA . TYR A 1 542 ? 22.295 4.485 -17.187 1.00 81.62 542 TYR A CA 1
ATOM 4357 C C . TYR A 1 542 ? 23.294 3.828 -16.229 1.00 81.62 542 TYR A C 1
ATOM 4359 O O . TYR A 1 542 ? 23.284 4.158 -15.045 1.00 81.62 542 TYR A O 1
ATOM 4367 N N . ASN A 1 543 ? 24.174 2.938 -16.700 1.00 79.31 543 ASN A N 1
ATOM 4368 C CA . ASN A 1 543 ? 25.173 2.282 -15.858 1.00 79.31 543 ASN A CA 1
ATOM 4369 C C . ASN A 1 543 ? 26.424 1.847 -16.643 1.00 79.31 543 ASN A C 1
ATOM 4371 O O . ASN A 1 543 ? 26.603 0.673 -16.977 1.00 79.31 543 ASN A O 1
ATOM 4375 N N . LYS A 1 544 ? 27.322 2.811 -16.894 1.00 80.25 544 LYS A N 1
ATOM 4376 C CA . LYS A 1 544 ? 28.547 2.614 -17.691 1.00 80.25 544 LYS A CA 1
ATOM 4377 C C . LYS A 1 544 ? 29.434 1.471 -17.193 1.00 80.25 544 LYS A C 1
ATOM 4379 O O . LYS A 1 544 ? 30.126 0.855 -17.993 1.00 80.25 544 LYS A O 1
ATOM 4384 N N . SER A 1 545 ? 29.394 1.161 -15.894 1.00 81.56 545 SER A N 1
ATOM 4385 C CA . SER A 1 545 ? 30.176 0.056 -15.322 1.00 81.56 545 SER A CA 1
ATOM 4386 C C . SER A 1 545 ? 29.756 -1.322 -15.846 1.00 81.56 545 SER A C 1
ATOM 4388 O O . SER A 1 545 ? 30.550 -2.251 -15.803 1.00 81.56 545 SER A O 1
ATOM 4390 N N . LEU A 1 546 ? 28.532 -1.457 -16.369 1.00 82.12 546 LEU A N 1
ATOM 4391 C CA . LEU A 1 546 ? 28.019 -2.704 -16.937 1.00 82.12 546 LEU A CA 1
ATOM 4392 C C . LEU A 1 546 ? 28.323 -2.856 -18.431 1.00 82.12 546 LEU A C 1
ATOM 4394 O O . LEU A 1 546 ? 28.117 -3.938 -18.971 1.00 82.12 546 LEU A O 1
ATOM 4398 N N . VAL A 1 547 ? 28.817 -1.810 -19.101 1.00 77.75 547 VAL A N 1
ATOM 4399 C CA . VAL A 1 547 ? 29.129 -1.840 -20.542 1.00 77.75 547 VAL A CA 1
ATOM 4400 C C . VAL A 1 547 ? 30.176 -2.908 -20.846 1.00 77.75 547 VAL A C 1
ATOM 4402 O O . VAL A 1 547 ? 30.017 -3.647 -21.815 1.00 77.75 547 VAL A O 1
ATOM 4405 N N . GLU A 1 548 ? 31.158 -3.083 -19.955 1.00 71.69 548 GLU A N 1
ATOM 4406 C CA . GLU A 1 548 ? 32.201 -4.110 -20.077 1.00 71.69 548 GLU A CA 1
ATOM 4407 C C . GLU A 1 548 ? 31.630 -5.533 -20.218 1.00 71.69 548 GLU A C 1
ATOM 4409 O O . GLU A 1 548 ? 32.236 -6.374 -20.879 1.00 71.69 548 GLU A O 1
ATOM 4414 N N . LEU A 1 549 ? 30.443 -5.812 -19.655 1.00 71.00 549 LEU A N 1
ATOM 4415 C CA . LEU A 1 549 ? 29.788 -7.122 -19.754 1.00 71.00 549 LEU A CA 1
ATOM 4416 C C . LEU A 1 549 ? 29.264 -7.418 -21.163 1.00 71.00 549 LEU A C 1
ATOM 4418 O O . LEU A 1 549 ? 29.131 -8.580 -21.536 1.00 71.00 549 LEU A O 1
ATOM 4422 N N . PHE A 1 550 ? 28.980 -6.381 -21.951 1.00 70.06 550 PHE A N 1
ATOM 4423 C CA . PHE A 1 550 ? 28.509 -6.499 -23.333 1.00 70.06 550 PHE A CA 1
ATOM 4424 C C . PHE A 1 550 ? 29.653 -6.392 -24.351 1.00 70.06 550 PHE A C 1
ATOM 4426 O O . PHE A 1 550 ? 29.452 -6.643 -25.541 1.00 70.06 550 PHE A O 1
ATOM 4433 N N . GLU A 1 551 ? 30.854 -6.040 -23.887 1.00 59.38 551 GLU A N 1
ATOM 4434 C CA . GLU A 1 551 ? 32.078 -5.933 -24.684 1.00 59.38 551 GLU A CA 1
ATOM 4435 C C . GLU A 1 551 ? 32.918 -7.214 -24.692 1.00 59.38 551 GLU A C 1
ATOM 4437 O O . GLU A 1 551 ? 33.820 -7.326 -25.518 1.00 59.38 551 GLU A O 1
ATOM 4442 N N . GLN A 1 552 ? 32.590 -8.204 -23.850 1.00 48.41 552 GLN A N 1
ATOM 4443 C CA . GLN A 1 552 ? 33.320 -9.480 -23.760 1.00 48.41 552 GLN A CA 1
ATOM 4444 C C . GLN A 1 552 ? 33.350 -10.279 -25.075 1.00 48.41 552 GLN A C 1
ATOM 4446 O O . GLN A 1 552 ? 34.235 -11.111 -25.257 1.00 48.41 552 GLN A O 1
ATOM 4451 N N . ASP A 1 553 ? 32.450 -9.979 -26.016 1.00 39.97 553 ASP A N 1
ATOM 4452 C CA . ASP A 1 553 ? 32.399 -10.616 -27.338 1.00 39.97 553 ASP A CA 1
ATOM 4453 C C . ASP A 1 553 ? 33.194 -9.860 -28.427 1.00 39.97 553 ASP A C 1
ATOM 4455 O O . ASP A 1 553 ? 33.086 -10.191 -29.608 1.00 39.97 553 ASP A O 1
ATOM 4459 N N . ARG A 1 554 ? 33.991 -8.836 -28.074 1.00 39.28 554 ARG A N 1
ATOM 4460 C CA . ARG A 1 554 ? 34.919 -8.164 -29.002 1.00 39.28 554 ARG A CA 1
ATOM 4461 C C . ARG A 1 554 ? 36.364 -8.553 -28.685 1.00 39.28 554 ARG A C 1
ATOM 4463 O O . ARG A 1 554 ? 36.865 -8.314 -27.589 1.00 39.28 554 ARG A O 1
ATOM 4470 N N . PHE A 1 555 ? 37.040 -9.165 -29.660 1.00 40.41 555 PHE A N 1
ATOM 4471 C CA . PHE A 1 555 ? 38.447 -9.554 -29.557 1.00 40.41 555 PHE A CA 1
ATOM 4472 C C . PHE A 1 555 ? 39.321 -8.344 -29.219 1.00 40.41 555 PHE A C 1
ATOM 4474 O O . PHE A 1 555 ? 39.278 -7.329 -29.911 1.00 40.41 555 PHE A O 1
ATOM 4481 N N . THR A 1 556 ? 40.138 -8.463 -28.173 1.00 39.44 556 THR A N 1
ATOM 4482 C CA . THR A 1 556 ? 41.182 -7.482 -27.853 1.00 39.44 556 THR A CA 1
ATOM 4483 C C . THR A 1 556 ? 42.539 -8.098 -28.164 1.00 39.44 556 THR A C 1
ATOM 4485 O O . THR A 1 556 ? 42.895 -9.148 -27.618 1.00 39.44 556 THR A O 1
ATOM 4488 N N . ILE A 1 557 ? 43.274 -7.467 -29.082 1.00 45.22 557 ILE A N 1
ATOM 4489 C CA . ILE A 1 557 ? 44.649 -7.836 -29.424 1.00 45.22 557 ILE A CA 1
ATOM 4490 C C . ILE A 1 557 ? 45.569 -6.966 -28.576 1.00 45.22 557 ILE A C 1
ATOM 4492 O O . ILE A 1 557 ? 45.469 -5.748 -28.609 1.00 45.22 557 ILE A O 1
ATOM 4496 N N . LYS A 1 558 ? 46.451 -7.587 -27.794 1.00 47.03 558 LYS A N 1
ATOM 4497 C CA . LYS A 1 558 ? 47.451 -6.890 -26.980 1.00 47.03 558 LYS A CA 1
ATOM 4498 C C . LYS A 1 558 ? 48.844 -7.345 -27.382 1.00 47.03 558 LYS A C 1
ATOM 4500 O O . LYS A 1 558 ? 49.113 -8.548 -27.454 1.00 47.03 558 LYS A O 1
ATOM 4505 N N . HIS A 1 559 ? 49.739 -6.389 -27.617 1.00 46.97 559 HIS A N 1
ATOM 4506 C CA . HIS A 1 559 ? 51.164 -6.653 -27.814 1.00 46.97 559 HIS A CA 1
ATOM 4507 C C . HIS A 1 559 ? 51.897 -6.517 -26.480 1.00 46.97 559 HIS A C 1
ATOM 4509 O O . HIS A 1 559 ? 52.006 -5.428 -25.914 1.00 46.97 559 HIS A O 1
ATOM 4515 N N . ASP A 1 560 ? 52.403 -7.633 -25.953 1.00 52.28 560 ASP A N 1
ATOM 4516 C CA . ASP A 1 560 ? 53.285 -7.603 -24.787 1.00 52.28 560 ASP A CA 1
ATOM 4517 C C . ASP A 1 560 ? 54.682 -7.182 -25.259 1.00 52.28 560 ASP A C 1
ATOM 4519 O O . ASP A 1 560 ? 55.485 -8.005 -25.706 1.00 52.28 560 ASP A O 1
ATOM 4523 N N . LYS A 1 561 ? 54.961 -5.876 -25.167 1.00 48.47 561 LYS A N 1
ATOM 4524 C CA . LYS A 1 561 ? 56.226 -5.261 -25.601 1.00 48.47 561 LYS A CA 1
ATOM 4525 C C . LYS A 1 561 ? 57.456 -5.836 -24.889 1.00 48.47 561 LYS A C 1
ATOM 4527 O O . LYS A 1 561 ? 58.544 -5.796 -25.452 1.00 48.47 561 LYS A O 1
ATOM 4532 N N . GLN A 1 562 ? 57.309 -6.374 -23.674 1.00 51.06 562 GLN A N 1
ATOM 4533 C CA . GLN A 1 562 ? 58.433 -6.940 -22.917 1.00 51.06 562 GLN A CA 1
ATOM 4534 C C . GLN A 1 562 ? 58.795 -8.344 -23.399 1.00 51.06 562 GLN A C 1
ATOM 4536 O O . GLN A 1 562 ? 59.968 -8.711 -23.421 1.00 51.06 562 GLN A O 1
ATOM 4541 N N . LYS A 1 563 ? 57.789 -9.134 -23.784 1.00 49.62 563 LYS A N 1
ATOM 4542 C CA . LYS A 1 563 ? 57.969 -10.521 -24.243 1.00 49.62 563 LYS A CA 1
ATOM 4543 C C . LYS A 1 563 ? 57.963 -10.667 -25.764 1.00 49.62 563 LYS A C 1
ATOM 4545 O O . LYS A 1 563 ? 58.247 -11.752 -26.265 1.00 49.62 563 LYS A O 1
ATOM 4550 N N . ASN A 1 564 ? 57.649 -9.590 -26.480 1.00 54.50 564 ASN A N 1
ATOM 4551 C CA . ASN A 1 564 ? 57.480 -9.533 -27.927 1.00 54.50 564 ASN A CA 1
ATOM 4552 C C . ASN A 1 564 ? 56.509 -10.604 -28.462 1.00 54.50 564 ASN A C 1
ATOM 4554 O O . ASN A 1 564 ? 56.822 -11.335 -29.400 1.00 54.50 564 ASN A O 1
ATOM 4558 N N . ILE A 1 565 ? 55.340 -10.725 -27.823 1.00 52.06 565 ILE A N 1
ATOM 4559 C CA . ILE A 1 565 ? 54.282 -11.675 -28.201 1.00 52.06 565 ILE A CA 1
ATOM 4560 C C . ILE A 1 565 ? 52.956 -10.957 -28.432 1.00 52.06 565 ILE A C 1
ATOM 4562 O O . ILE A 1 565 ? 52.609 -10.020 -27.710 1.00 52.06 565 ILE A O 1
ATOM 4566 N N . PHE A 1 566 ? 52.196 -11.439 -29.414 1.00 51.12 566 PHE A N 1
ATOM 4567 C CA . PHE A 1 566 ? 50.826 -10.992 -29.666 1.00 51.12 566 PHE A CA 1
ATOM 4568 C C . PHE A 1 566 ? 49.835 -11.923 -28.970 1.00 51.12 566 PHE A C 1
ATOM 4570 O O . PHE A 1 566 ? 49.937 -13.151 -29.073 1.00 51.12 566 PHE A O 1
ATOM 4577 N N . ILE A 1 567 ? 48.887 -11.338 -28.242 1.00 53.31 567 ILE A N 1
ATOM 4578 C CA . ILE A 1 567 ? 47.889 -12.059 -27.453 1.00 53.31 567 ILE A CA 1
ATOM 4579 C C . ILE A 1 567 ? 46.502 -11.604 -27.896 1.00 53.31 567 ILE A C 1
ATOM 4581 O O . ILE A 1 567 ? 46.229 -10.409 -27.902 1.00 53.31 567 ILE A O 1
ATOM 4585 N N . VAL A 1 568 ? 45.621 -12.549 -28.224 1.00 49.44 568 VAL A N 1
ATOM 4586 C CA . VAL A 1 568 ? 44.215 -12.273 -28.557 1.00 49.44 568 VAL A CA 1
ATOM 4587 C C . VAL A 1 568 ? 43.330 -12.948 -27.532 1.00 49.44 568 VAL A C 1
ATOM 4589 O O . VAL A 1 568 ? 43.372 -14.170 -27.408 1.00 49.44 568 VAL A O 1
ATOM 4592 N N . SER A 1 569 ? 42.572 -12.163 -26.763 1.00 49.44 569 SER A N 1
ATOM 4593 C CA . SER A 1 569 ? 41.659 -12.677 -25.727 1.00 49.44 569 SER A CA 1
ATOM 4594 C C . SER A 1 569 ? 42.305 -13.736 -24.808 1.00 49.44 569 SER A C 1
ATOM 4596 O O . SER A 1 569 ? 41.677 -14.715 -24.418 1.00 49.44 569 SER A O 1
ATOM 4598 N N . GLY A 1 570 ? 43.595 -13.560 -24.487 1.00 45.75 570 GLY A N 1
ATOM 4599 C CA . GLY A 1 570 ? 44.379 -14.472 -23.642 1.00 45.75 570 GLY A CA 1
ATOM 4600 C C . GLY A 1 570 ? 45.116 -15.610 -24.367 1.00 45.75 570 GLY A C 1
ATOM 4601 O O . GLY A 1 570 ? 45.942 -16.274 -23.745 1.00 45.75 570 GLY A O 1
ATOM 4602 N N . VAL A 1 571 ? 44.900 -15.813 -25.670 1.00 46.47 571 VAL A N 1
ATOM 4603 C CA . VAL A 1 571 ? 45.597 -16.828 -26.480 1.00 46.47 571 VAL A CA 1
ATOM 4604 C C . VAL A 1 571 ? 46.866 -16.238 -27.099 1.00 46.47 571 VAL A C 1
ATOM 4606 O O . VAL A 1 571 ? 46.819 -15.232 -27.806 1.00 46.47 571 VAL A O 1
ATOM 4609 N N . THR A 1 572 ? 48.022 -16.861 -26.849 1.00 56.62 572 THR A N 1
ATOM 4610 C CA . THR A 1 572 ? 49.309 -16.427 -27.417 1.00 56.62 572 THR A CA 1
ATOM 4611 C C . THR A 1 572 ? 49.437 -16.860 -28.876 1.00 56.62 572 THR A C 1
ATOM 4613 O O . THR A 1 572 ? 49.624 -18.048 -29.169 1.00 56.62 572 THR A O 1
ATOM 4616 N N . LEU A 1 573 ? 49.417 -15.890 -29.790 1.00 50.81 573 LEU A N 1
ATOM 4617 C CA . LEU A 1 573 ? 49.593 -16.123 -31.224 1.00 50.81 573 LEU A CA 1
ATOM 4618 C C . LEU A 1 573 ? 51.048 -16.452 -31.590 1.00 50.81 573 LEU A C 1
ATOM 4620 O O . LEU A 1 573 ? 51.290 -17.136 -32.575 1.00 50.81 573 LEU A O 1
ATOM 4624 N N . GLY A 1 574 ? 52.014 -16.056 -30.758 1.00 56.12 574 GLY A N 1
ATOM 4625 C CA . GLY A 1 574 ? 53.440 -16.341 -30.943 1.00 56.12 574 GLY A CA 1
ATOM 4626 C C . GLY A 1 574 ? 54.293 -15.075 -30.936 1.00 56.12 574 GLY A C 1
ATOM 4627 O O . GLY A 1 574 ? 53.780 -13.972 -30.749 1.00 56.12 574 GLY A O 1
ATOM 4628 N N . ASN A 1 575 ? 55.602 -15.256 -31.106 1.00 51.03 575 ASN A N 1
ATOM 4629 C CA . ASN A 1 575 ? 56.610 -14.189 -31.171 1.00 51.03 575 ASN A CA 1
ATOM 4630 C C . ASN A 1 575 ? 57.208 -14.015 -32.579 1.00 51.03 575 ASN A C 1
ATOM 4632 O O . ASN A 1 575 ? 58.056 -13.148 -32.783 1.00 51.03 575 ASN A O 1
ATOM 4636 N N . SER A 1 576 ? 56.797 -14.843 -33.547 1.00 43.12 576 SER A N 1
ATOM 4637 C CA . SER A 1 576 ? 57.294 -14.815 -34.921 1.00 43.12 576 SER A CA 1
ATOM 4638 C C . SER A 1 576 ? 56.151 -14.826 -35.939 1.00 43.12 576 SER A C 1
ATOM 4640 O O . SER A 1 576 ? 55.093 -15.416 -35.707 1.00 43.12 576 SER A O 1
ATOM 4642 N N . ARG A 1 577 ? 56.383 -14.202 -37.103 1.00 40.56 577 ARG A N 1
ATOM 4643 C CA . ARG A 1 577 ? 55.441 -14.131 -38.239 1.00 40.56 577 ARG A CA 1
ATOM 4644 C C . ARG A 1 577 ? 54.869 -15.502 -38.615 1.00 40.56 577 ARG A C 1
ATOM 4646 O O . ARG A 1 577 ? 53.675 -15.627 -38.861 1.00 40.56 577 ARG A O 1
ATOM 4653 N N . LYS A 1 578 ? 55.711 -16.538 -38.617 1.00 41.56 578 LYS A N 1
ATOM 4654 C CA . LYS A 1 578 ? 55.327 -17.908 -38.978 1.00 41.56 578 LYS A CA 1
ATOM 4655 C C . LYS A 1 578 ? 54.403 -18.544 -37.937 1.00 41.56 578 LYS A C 1
ATOM 4657 O O . LYS A 1 578 ? 53.511 -19.293 -38.313 1.00 41.56 578 LYS A O 1
ATOM 4662 N N . ASP A 1 579 ? 54.573 -18.222 -36.658 1.00 50.22 579 ASP A N 1
ATOM 4663 C CA . ASP A 1 579 ? 53.743 -18.775 -35.582 1.00 50.22 579 ASP A CA 1
ATOM 4664 C C . ASP A 1 579 ? 52.352 -18.150 -35.559 1.00 50.22 579 ASP A C 1
ATOM 4666 O O . ASP A 1 579 ? 51.365 -18.871 -35.420 1.00 50.22 579 ASP A O 1
ATOM 4670 N N . VAL A 1 580 ? 52.280 -16.833 -35.778 1.00 49.66 580 VAL A N 1
ATOM 4671 C CA . VAL A 1 580 ? 51.015 -16.093 -35.865 1.00 49.66 580 VAL A CA 1
ATOM 4672 C C . VAL A 1 580 ? 50.203 -16.587 -37.064 1.00 49.66 580 VAL A C 1
ATOM 4674 O O . VAL A 1 580 ? 49.054 -16.983 -36.902 1.00 49.66 580 VAL A O 1
ATOM 4677 N N . VAL A 1 581 ? 50.816 -16.668 -38.250 1.00 46.53 581 VAL A N 1
ATOM 4678 C CA . VAL A 1 581 ? 50.147 -17.143 -39.475 1.00 46.53 581 VAL A CA 1
ATOM 4679 C C . VAL A 1 581 ? 49.750 -18.624 -39.378 1.00 46.53 581 VAL A C 1
ATOM 4681 O O . VAL A 1 581 ? 48.642 -18.987 -39.762 1.00 46.53 581 VAL A O 1
ATOM 4684 N N . ASN A 1 582 ? 50.594 -19.487 -38.801 1.00 48.81 582 ASN A N 1
ATOM 4685 C CA . ASN A 1 582 ? 50.266 -20.909 -38.638 1.00 48.81 582 ASN A CA 1
ATOM 4686 C C . ASN A 1 582 ? 49.147 -21.161 -37.613 1.00 48.81 582 ASN A C 1
ATOM 4688 O O . ASN A 1 582 ? 48.370 -22.097 -37.796 1.00 48.81 582 ASN A O 1
ATOM 4692 N N . LYS A 1 583 ? 49.056 -20.360 -36.540 1.00 52.28 583 LYS A N 1
ATOM 4693 C CA . LYS A 1 583 ? 48.010 -20.495 -35.507 1.00 52.28 583 LYS A CA 1
ATOM 4694 C C . LYS A 1 583 ? 46.670 -19.891 -35.910 1.00 52.28 583 LYS A C 1
ATOM 4696 O O . LYS A 1 583 ? 45.645 -20.411 -35.484 1.00 52.28 583 LYS A O 1
ATOM 4701 N N . LEU A 1 584 ? 46.674 -18.844 -36.736 1.00 46.84 584 LEU A N 1
ATOM 4702 C CA . LEU A 1 584 ? 45.459 -18.277 -37.333 1.00 46.84 584 LEU A CA 1
ATOM 4703 C C . LEU A 1 584 ? 44.847 -19.193 -38.417 1.00 46.84 584 LEU A C 1
ATOM 4705 O O . LEU A 1 584 ? 43.684 -19.032 -38.776 1.00 46.84 584 LEU A O 1
ATOM 4709 N N . GLY A 1 585 ? 45.590 -20.220 -38.848 1.00 41.94 585 GLY A N 1
ATOM 4710 C CA . GLY A 1 585 ? 45.093 -21.346 -39.636 1.00 41.94 585 GLY A CA 1
ATOM 4711 C C . GLY A 1 585 ? 45.145 -21.138 -41.154 1.00 41.94 585 GLY A C 1
ATOM 4712 O O . GLY A 1 585 ? 45.091 -20.025 -41.668 1.00 41.94 585 GLY A O 1
ATOM 4713 N N . ASN A 1 586 ? 45.248 -22.250 -41.891 1.00 38.66 586 ASN A N 1
ATOM 4714 C CA . ASN A 1 586 ? 45.208 -22.264 -43.355 1.00 38.66 586 ASN A CA 1
ATOM 4715 C C . ASN A 1 586 ? 43.743 -22.130 -43.849 1.00 38.66 586 ASN A C 1
ATOM 4717 O O . ASN A 1 586 ? 42.890 -22.891 -43.381 1.00 38.66 586 ASN A O 1
ATOM 4721 N N . PRO A 1 587 ? 43.436 -21.227 -44.803 1.00 37.97 587 PRO A N 1
ATOM 4722 C CA . PRO A 1 587 ? 42.086 -20.884 -45.284 1.00 37.97 587 PRO A CA 1
ATOM 4723 C C . PRO A 1 587 ? 41.208 -21.998 -45.900 1.00 37.97 587 PRO A C 1
ATOM 4725 O O . PRO A 1 587 ? 40.136 -21.702 -46.421 1.00 37.97 587 PRO A O 1
ATOM 4728 N N . ALA A 1 588 ? 41.592 -23.273 -45.844 1.00 34.22 588 ALA A N 1
ATOM 4729 C CA . ALA A 1 588 ? 40.909 -24.370 -46.538 1.00 34.22 588 ALA A CA 1
ATOM 4730 C C . ALA A 1 588 ? 39.569 -24.840 -45.915 1.00 34.22 588 ALA A C 1
ATOM 4732 O O . ALA A 1 588 ? 38.935 -25.741 -46.460 1.00 34.22 588 ALA A O 1
ATOM 4733 N N . LYS A 1 589 ? 39.113 -24.269 -44.787 1.00 38.25 589 LYS A N 1
ATOM 4734 C CA . LYS A 1 589 ? 37.837 -24.632 -44.124 1.00 38.25 589 LYS A CA 1
ATOM 4735 C C . LYS A 1 589 ? 36.903 -23.435 -43.884 1.00 38.25 589 LYS A C 1
ATOM 4737 O O . LYS A 1 589 ? 36.250 -23.358 -42.847 1.00 38.25 589 LYS A O 1
ATOM 4742 N N . ARG A 1 590 ? 36.837 -22.493 -44.827 1.00 42.16 590 ARG A N 1
ATOM 4743 C CA . ARG A 1 590 ? 35.887 -21.369 -44.768 1.00 42.16 590 ARG A CA 1
ATOM 4744 C C . ARG A 1 590 ? 34.447 -21.876 -44.900 1.00 42.16 590 ARG A C 1
ATOM 4746 O O . ARG A 1 590 ? 34.135 -22.615 -45.832 1.00 42.16 590 ARG A O 1
ATOM 4753 N N . LYS A 1 591 ? 33.562 -21.440 -44.003 1.00 36.72 591 LYS A N 1
ATOM 4754 C CA . LYS A 1 591 ? 32.131 -21.303 -44.302 1.00 36.72 591 LYS A CA 1
ATOM 4755 C C . LYS A 1 591 ? 31.877 -19.818 -44.525 1.00 36.72 591 LYS A C 1
ATOM 4757 O O . LYS A 1 591 ? 32.042 -19.040 -43.591 1.00 36.72 591 LYS A O 1
ATOM 4762 N N . GLN A 1 592 ? 31.541 -19.449 -45.756 1.00 37.31 592 GLN A N 1
ATOM 4763 C CA . GLN A 1 592 ? 31.089 -18.098 -46.077 1.00 37.31 592 GLN A CA 1
ATOM 4764 C C . GLN A 1 592 ? 29.694 -17.876 -45.497 1.00 37.31 592 GLN A C 1
ATOM 4766 O O . GLN A 1 592 ? 28.858 -18.784 -45.512 1.00 37.31 592 GLN A O 1
ATOM 4771 N N . PHE A 1 593 ? 29.472 -16.678 -44.971 1.00 34.09 593 PHE A N 1
ATOM 4772 C CA . PHE A 1 593 ? 28.174 -16.227 -44.499 1.00 34.09 593 PHE A CA 1
ATOM 4773 C C . PHE A 1 593 ? 27.738 -15.070 -45.397 1.00 34.09 593 PHE A C 1
ATOM 4775 O O . PHE A 1 593 ? 28.393 -14.034 -45.419 1.00 34.09 593 PHE A O 1
ATOM 4782 N N . GLU A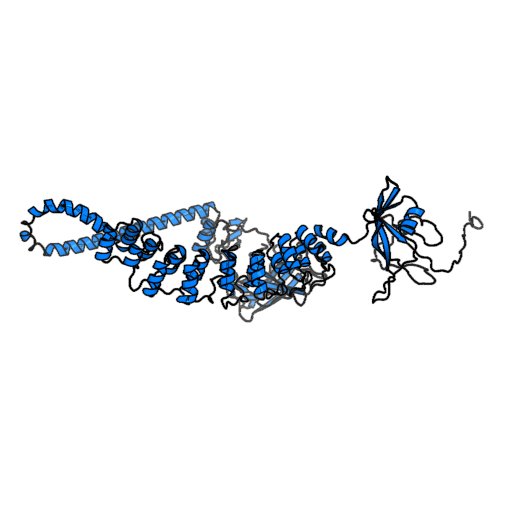 1 594 ? 26.653 -15.248 -46.145 1.00 32.06 594 GLU A N 1
ATOM 4783 C CA . GLU A 1 594 ? 26.024 -14.152 -46.885 1.00 32.06 594 GLU A CA 1
ATOM 4784 C C . GLU A 1 594 ? 25.071 -13.412 -45.937 1.00 32.06 594 GLU A C 1
ATOM 4786 O O . GLU A 1 594 ? 24.178 -14.018 -45.337 1.00 32.06 594 GLU A O 1
ATOM 4791 N N . SER A 1 595 ? 25.278 -12.105 -45.760 1.00 34.19 595 SER A N 1
ATOM 4792 C CA . SER A 1 595 ? 24.305 -11.237 -45.090 1.00 34.19 595 SER A CA 1
ATOM 4793 C C . SER A 1 595 ? 23.224 -10.796 -46.090 1.00 34.19 595 SER A C 1
ATOM 4795 O O . SER A 1 595 ? 23.458 -10.763 -47.297 1.00 34.19 595 SER A O 1
ATOM 4797 N N . ILE A 1 596 ? 22.033 -10.451 -45.587 1.00 33.09 596 ILE A N 1
ATOM 4798 C CA . ILE A 1 596 ? 20.862 -10.065 -46.402 1.00 33.09 596 ILE A CA 1
ATOM 4799 C C . ILE A 1 596 ? 21.109 -8.783 -47.227 1.00 33.09 596 ILE A C 1
ATOM 4801 O O . ILE A 1 596 ? 20.435 -8.584 -48.236 1.00 33.09 596 ILE A O 1
ATOM 4805 N N . ASP A 1 597 ? 22.110 -7.972 -46.864 1.00 30.05 597 ASP A N 1
ATOM 4806 C CA . ASP A 1 597 ? 22.411 -6.688 -47.514 1.00 30.05 597 ASP A CA 1
ATOM 4807 C C . ASP A 1 597 ? 23.672 -6.711 -48.401 1.00 30.05 597 ASP A C 1
ATOM 4809 O O . ASP A 1 597 ? 24.139 -5.666 -48.843 1.00 30.05 597 ASP A O 1
ATOM 4813 N N . GLY A 1 598 ? 24.212 -7.892 -48.715 1.00 34.19 598 GLY A N 1
ATOM 4814 C CA . GLY A 1 598 ? 25.123 -8.075 -49.852 1.00 34.19 598 GLY A CA 1
ATOM 4815 C C . GLY A 1 598 ? 26.562 -7.564 -49.716 1.00 34.19 598 GLY A C 1
ATOM 4816 O O . GLY A 1 598 ? 27.372 -7.954 -50.545 1.00 34.19 598 GLY A O 1
ATOM 4817 N N . ASP A 1 599 ? 26.929 -6.796 -48.687 1.00 39.44 599 ASP A N 1
ATOM 4818 C CA . ASP A 1 599 ? 28.310 -6.325 -48.514 1.00 39.44 599 ASP A CA 1
ATOM 4819 C C . ASP A 1 599 ? 28.852 -6.576 -47.095 1.00 39.44 599 ASP A C 1
ATOM 4821 O O . ASP A 1 599 ? 28.344 -6.044 -46.108 1.00 39.44 599 ASP A O 1
ATOM 4825 N N . ILE A 1 600 ? 29.911 -7.400 -47.051 1.00 36.72 600 ILE A N 1
ATOM 4826 C CA . ILE A 1 600 ? 30.960 -7.652 -46.035 1.00 36.72 600 ILE A CA 1
ATOM 4827 C C . ILE A 1 600 ? 31.151 -9.170 -45.856 1.00 36.72 600 ILE A C 1
ATOM 4829 O O . ILE A 1 600 ? 30.352 -9.861 -45.225 1.00 36.72 600 ILE A O 1
ATOM 4833 N N . ASP A 1 601 ? 32.269 -9.676 -46.383 1.00 35.16 601 ASP A N 1
ATOM 4834 C CA . ASP A 1 601 ? 32.673 -11.084 -46.317 1.00 35.16 601 ASP A CA 1
ATOM 4835 C C . ASP A 1 601 ? 33.387 -11.351 -44.968 1.00 35.16 601 ASP A C 1
ATOM 4837 O O . ASP A 1 601 ? 34.608 -11.196 -44.830 1.00 35.16 601 ASP A O 1
ATOM 4841 N N . CYS A 1 602 ? 32.621 -11.688 -43.922 1.00 39.47 602 CYS A N 1
ATOM 4842 C CA . CYS A 1 602 ? 33.173 -12.123 -42.633 1.00 39.47 602 CYS A CA 1
ATOM 4843 C C . CYS A 1 602 ? 33.389 -13.642 -42.627 1.00 39.47 602 CYS A C 1
ATOM 4845 O O . CYS A 1 602 ? 32.456 -14.429 -42.766 1.00 39.47 602 CYS A O 1
ATOM 4847 N N . ASN A 1 603 ? 34.636 -14.064 -42.426 1.00 41.03 603 ASN A N 1
ATOM 4848 C CA . ASN A 1 603 ? 35.030 -15.466 -42.358 1.00 41.03 603 ASN A CA 1
ATOM 4849 C C . ASN A 1 603 ? 35.081 -15.946 -40.895 1.00 41.03 603 ASN A C 1
ATOM 4851 O O . ASN A 1 603 ? 35.615 -15.260 -40.019 1.00 41.03 603 ASN A O 1
ATOM 4855 N N . ILE A 1 604 ? 34.568 -17.153 -40.637 1.00 39.25 604 ILE A N 1
ATOM 4856 C CA . ILE A 1 604 ? 34.694 -17.839 -39.341 1.00 39.25 604 ILE A CA 1
ATOM 4857 C C . ILE A 1 604 ? 35.994 -18.645 -39.331 1.00 39.25 604 ILE A C 1
ATOM 4859 O O . ILE A 1 604 ? 36.203 -19.519 -40.174 1.00 39.25 604 ILE A O 1
ATOM 4863 N N . TYR A 1 605 ? 36.854 -18.366 -38.359 1.00 44.56 605 TYR A N 1
ATOM 4864 C CA . TYR A 1 605 ? 38.082 -19.098 -38.078 1.00 44.56 605 TYR A CA 1
ATOM 4865 C C . TYR A 1 605 ? 37.938 -19.836 -36.747 1.00 44.56 605 TYR A C 1
ATOM 4867 O O . TYR A 1 605 ? 37.349 -19.326 -35.798 1.00 44.56 605 TYR A O 1
ATOM 4875 N N . TYR A 1 606 ? 38.497 -21.039 -36.661 1.00 39.75 606 TYR A N 1
ATOM 4876 C CA . TYR A 1 606 ? 38.525 -21.817 -35.425 1.00 39.75 606 TYR A CA 1
ATOM 4877 C C . TYR A 1 606 ? 39.953 -21.812 -34.885 1.00 39.75 606 TYR A C 1
ATOM 4879 O O . TYR A 1 606 ? 40.847 -22.420 -35.475 1.00 39.75 606 TYR A O 1
ATOM 4887 N N . LEU A 1 607 ? 40.173 -21.081 -33.794 1.00 41.91 607 LEU A N 1
ATOM 4888 C CA . LEU A 1 607 ? 41.453 -21.045 -33.090 1.00 41.91 607 LEU A CA 1
ATOM 4889 C C . LEU A 1 607 ? 41.476 -22.143 -32.038 1.00 41.91 607 LEU A C 1
ATOM 4891 O O . LEU A 1 607 ? 40.469 -22.390 -31.395 1.00 41.91 607 LEU A O 1
ATOM 4895 N N . LYS A 1 608 ? 42.622 -22.773 -31.802 1.00 41.62 608 LYS A N 1
ATOM 4896 C CA . LYS A 1 608 ? 42.761 -23.705 -30.680 1.00 41.62 608 LYS A CA 1
ATOM 4897 C C . LYS A 1 608 ? 43.268 -22.979 -29.448 1.00 41.62 608 LYS A C 1
ATOM 4899 O O . LYS A 1 608 ? 44.286 -22.287 -29.511 1.00 41.62 608 LYS A O 1
ATOM 4904 N N . ASP A 1 609 ? 42.568 -23.144 -28.333 1.00 41.72 609 ASP A N 1
ATOM 4905 C CA . ASP A 1 609 ? 43.048 -22.660 -27.044 1.00 41.72 609 ASP A CA 1
ATOM 4906 C C . ASP A 1 609 ? 44.228 -23.497 -26.519 1.00 41.72 609 ASP A C 1
ATOM 4908 O O . ASP A 1 609 ? 44.670 -24.470 -27.136 1.00 41.72 609 ASP A O 1
ATOM 4912 N N . SER A 1 610 ? 44.765 -23.118 -25.359 1.00 37.28 610 SER A N 1
ATOM 4913 C CA . SER A 1 610 ? 45.869 -23.838 -24.708 1.00 37.28 610 SER A CA 1
ATOM 4914 C C . SER A 1 610 ? 45.521 -25.272 -24.279 1.00 37.28 610 SER A C 1
ATOM 4916 O O . SER A 1 610 ? 46.422 -26.018 -23.900 1.00 37.28 610 SER A O 1
ATOM 4918 N N . SER A 1 611 ? 44.245 -25.662 -24.348 1.00 37.69 611 SER A N 1
ATOM 4919 C CA . SER A 1 611 ? 43.733 -27.016 -24.119 1.00 37.69 611 SER A CA 1
ATOM 4920 C C . SER A 1 611 ? 43.357 -27.754 -25.416 1.00 37.69 611 SER A C 1
ATOM 4922 O O . SER A 1 611 ? 42.732 -28.810 -25.364 1.00 37.69 611 SER A O 1
ATOM 4924 N N . GLU A 1 612 ? 43.759 -27.214 -26.573 1.00 42.09 612 GLU A N 1
ATOM 4925 C CA . GLU A 1 612 ? 43.441 -27.683 -27.929 1.00 42.09 612 GLU A CA 1
ATOM 4926 C C . GLU A 1 612 ? 41.954 -27.669 -28.312 1.00 42.09 612 GLU A C 1
ATOM 4928 O O . GLU A 1 612 ? 41.563 -28.274 -29.316 1.00 42.09 612 GLU A O 1
ATOM 4933 N N . LYS A 1 613 ? 41.117 -26.959 -27.553 1.00 39.00 613 LYS A N 1
ATOM 4934 C CA . LYS A 1 613 ? 39.696 -26.819 -27.858 1.00 39.00 613 LYS A CA 1
ATOM 4935 C C . LYS A 1 613 ? 39.487 -25.712 -28.887 1.00 39.00 613 LYS A C 1
ATOM 4937 O O . LYS A 1 613 ? 40.049 -24.625 -28.756 1.00 39.00 613 LYS A O 1
ATOM 4942 N N . ASP A 1 614 ? 38.658 -25.992 -29.889 1.00 40.38 614 ASP A N 1
ATOM 4943 C CA . ASP A 1 614 ? 38.312 -25.020 -30.924 1.00 40.38 614 ASP A CA 1
ATOM 4944 C C . ASP A 1 614 ? 37.458 -23.882 -30.323 1.00 40.38 614 ASP A C 1
ATOM 4946 O O . ASP A 1 614 ? 36.384 -24.107 -29.757 1.00 40.38 614 ASP A O 1
ATOM 4950 N N . ILE A 1 615 ? 37.956 -22.657 -30.454 1.00 40.88 615 ILE A N 1
ATOM 4951 C CA . ILE A 1 615 ? 37.297 -21.383 -30.185 1.00 40.88 615 ILE A CA 1
ATOM 4952 C C . ILE A 1 615 ? 36.853 -20.812 -31.530 1.00 40.88 615 ILE A C 1
ATOM 4954 O O . ILE A 1 615 ? 37.672 -20.485 -32.395 1.00 40.88 615 ILE A O 1
ATOM 4958 N N . GLU A 1 616 ? 35.545 -20.661 -31.693 1.00 40.56 616 GLU A N 1
ATOM 4959 C CA . GLU A 1 616 ? 34.968 -19.982 -32.846 1.00 40.56 616 GLU A CA 1
ATOM 4960 C C . GLU A 1 616 ? 35.294 -18.487 -32.800 1.00 40.56 616 GLU A C 1
ATOM 4962 O O . GLU A 1 616 ? 35.057 -17.810 -31.800 1.00 40.56 616 GLU A O 1
ATOM 4967 N N . THR A 1 617 ? 35.879 -17.982 -33.880 1.00 40.09 617 THR A N 1
ATOM 4968 C CA . THR A 1 617 ? 36.445 -16.637 -33.963 1.00 40.09 617 THR A CA 1
ATOM 4969 C C . THR A 1 617 ? 36.009 -16.000 -35.279 1.00 40.09 617 THR A C 1
ATOM 4971 O O . THR A 1 617 ? 36.192 -16.579 -36.346 1.00 40.09 617 THR A O 1
ATOM 4974 N N . HIS A 1 618 ? 35.430 -14.804 -35.233 1.00 39.28 618 HIS A N 1
ATOM 4975 C CA . HIS A 1 618 ? 34.930 -14.109 -36.421 1.00 39.28 618 HIS A CA 1
ATOM 4976 C C . HIS A 1 618 ? 35.963 -13.086 -36.898 1.00 39.28 618 HIS A C 1
ATOM 4978 O O . HIS A 1 618 ? 36.319 -12.182 -36.144 1.00 39.28 618 HIS A O 1
ATOM 4984 N N . TYR A 1 619 ? 36.429 -13.208 -38.141 1.00 41.94 619 TYR A N 1
ATOM 4985 C CA . TYR A 1 619 ? 37.306 -12.225 -38.778 1.00 41.94 619 TYR A CA 1
ATOM 4986 C C . TYR A 1 619 ? 36.602 -11.633 -39.992 1.00 41.94 619 TYR A C 1
ATOM 4988 O O . TYR A 1 619 ? 36.278 -12.344 -40.943 1.00 41.94 619 TYR A O 1
ATOM 4996 N N . CYS A 1 620 ? 36.414 -10.320 -39.994 1.00 36.81 620 CYS A N 1
ATOM 4997 C CA . CYS A 1 620 ? 35.909 -9.618 -41.164 1.00 36.81 620 CYS A CA 1
ATOM 4998 C C . CYS A 1 620 ? 37.089 -9.119 -41.997 1.00 36.81 620 CYS A C 1
ATOM 5000 O O . CYS A 1 620 ? 37.848 -8.257 -41.556 1.00 36.81 620 CYS A O 1
ATOM 5002 N N . SER A 1 621 ? 37.267 -9.692 -43.188 1.00 36.78 621 SER A N 1
ATOM 5003 C CA . SER A 1 621 ? 38.133 -9.110 -44.211 1.00 36.78 621 SER A CA 1
ATOM 5004 C C . SER A 1 621 ? 37.362 -7.987 -44.891 1.00 36.78 621 SER A C 1
ATOM 5006 O O . SER A 1 621 ? 36.292 -8.232 -45.442 1.00 36.78 621 SER A O 1
ATOM 5008 N N . TYR A 1 622 ? 37.885 -6.763 -44.873 1.00 35.28 622 TYR A N 1
ATOM 5009 C CA . TYR A 1 622 ? 37.356 -5.713 -45.737 1.00 35.28 622 TYR A CA 1
ATOM 5010 C C . TYR A 1 622 ? 37.817 -6.012 -47.171 1.00 35.28 622 TYR A C 1
ATOM 5012 O O . TYR A 1 622 ? 39.001 -5.890 -47.480 1.00 35.28 622 TYR A O 1
ATOM 5020 N N . ILE A 1 623 ? 36.903 -6.476 -48.025 1.00 32.50 623 ILE A N 1
ATOM 5021 C CA . ILE A 1 623 ? 37.148 -6.707 -49.453 1.00 32.50 623 ILE A CA 1
ATOM 5022 C C . ILE A 1 623 ? 36.448 -5.578 -50.210 1.00 32.50 623 ILE A C 1
ATOM 5024 O O . ILE A 1 623 ? 35.234 -5.601 -50.369 1.00 32.50 623 ILE A O 1
ATOM 5028 N N . GLY A 1 624 ? 37.205 -4.583 -50.670 1.00 31.50 624 GLY A N 1
ATOM 5029 C CA . GLY A 1 624 ? 36.729 -3.669 -51.706 1.00 31.50 624 GLY A CA 1
ATOM 5030 C C . GLY A 1 624 ? 37.042 -4.270 -53.073 1.00 31.50 624 GLY A C 1
ATOM 5031 O O . GLY A 1 624 ? 38.214 -4.422 -53.409 1.00 31.50 624 GLY A O 1
ATOM 5032 N N . ILE A 1 625 ? 36.023 -4.635 -53.853 1.00 27.61 625 ILE A N 1
ATOM 5033 C CA . ILE A 1 625 ? 36.203 -5.055 -55.249 1.00 27.61 625 ILE A CA 1
ATOM 5034 C C . ILE A 1 625 ? 36.195 -3.792 -56.122 1.00 27.61 625 ILE A C 1
ATOM 5036 O O . ILE A 1 625 ? 35.148 -3.191 -56.341 1.00 27.61 625 ILE A O 1
ATOM 5040 N N . SER A 1 626 ? 37.366 -3.375 -56.604 1.00 28.69 626 SER A N 1
ATOM 5041 C CA . SER A 1 626 ? 37.512 -2.469 -57.750 1.00 28.69 626 SER A CA 1
ATOM 5042 C C . SER A 1 626 ? 38.879 -2.691 -58.390 1.00 28.69 626 SER A C 1
ATOM 5044 O O . SER A 1 626 ? 39.898 -2.627 -57.703 1.00 28.69 626 SER A O 1
ATOM 5046 N N . ASP A 1 627 ? 38.905 -2.903 -59.706 1.00 29.61 627 ASP A N 1
ATOM 5047 C CA . ASP A 1 627 ? 40.108 -3.243 -60.487 1.00 29.61 627 ASP A CA 1
ATOM 5048 C C . ASP A 1 627 ? 41.117 -2.082 -60.574 1.00 29.61 627 ASP A C 1
ATOM 5050 O O . ASP A 1 627 ? 42.239 -2.233 -61.056 1.00 29.61 627 ASP A O 1
ATOM 5054 N N . LYS A 1 628 ? 40.737 -0.911 -60.058 1.00 34.09 628 LYS A N 1
ATOM 5055 C CA . LYS A 1 628 ? 41.637 0.177 -59.688 1.00 34.09 628 LYS A CA 1
ATOM 5056 C C . LYS A 1 628 ? 41.114 0.847 -58.426 1.00 34.09 628 LYS A C 1
ATOM 5058 O O . LYS A 1 628 ? 40.036 1.442 -58.426 1.00 34.09 628 LYS A O 1
ATOM 5063 N N . ILE A 1 629 ? 41.901 0.788 -57.360 1.00 34.56 629 ILE A N 1
ATOM 5064 C CA . ILE A 1 629 ? 41.750 1.687 -56.217 1.00 34.56 629 ILE A CA 1
ATOM 5065 C C . ILE A 1 629 ? 42.683 2.869 -56.488 1.00 34.56 629 ILE A C 1
ATOM 5067 O O . ILE A 1 629 ? 43.874 2.797 -56.203 1.00 34.56 629 ILE A O 1
ATOM 5071 N N . GLU A 1 630 ? 42.166 3.937 -57.101 1.00 34.31 630 GLU A N 1
ATOM 5072 C CA . GLU A 1 630 ? 42.936 5.182 -57.282 1.00 34.31 630 GLU A CA 1
ATOM 5073 C C . GLU A 1 630 ? 42.950 6.032 -55.997 1.00 34.31 630 GLU A C 1
ATOM 5075 O O . GLU A 1 630 ? 43.928 6.726 -55.735 1.00 34.31 630 GLU A O 1
ATOM 5080 N N . TYR A 1 631 ? 41.916 5.932 -55.152 1.00 31.20 631 TYR A N 1
ATOM 5081 C CA . TYR A 1 631 ? 41.921 6.397 -53.761 1.00 31.20 631 TYR A CA 1
ATOM 5082 C C . TYR A 1 631 ? 40.801 5.717 -52.955 1.00 31.20 631 TYR A C 1
ATOM 5084 O O . TYR A 1 631 ? 39.783 5.306 -53.512 1.00 31.20 631 TYR A O 1
ATOM 5092 N N . ILE A 1 632 ? 40.976 5.628 -51.634 1.00 32.47 632 ILE A N 1
ATOM 5093 C CA . ILE A 1 632 ? 39.926 5.245 -50.679 1.00 32.47 632 ILE A CA 1
ATOM 5094 C C . ILE A 1 632 ? 39.422 6.537 -50.026 1.00 32.47 632 ILE A C 1
ATOM 5096 O O . ILE A 1 632 ? 40.221 7.306 -49.494 1.00 32.47 632 ILE A O 1
ATOM 5100 N N . SER A 1 633 ? 38.114 6.799 -50.077 1.00 28.17 633 SER A N 1
ATOM 5101 C CA . SER A 1 633 ? 37.490 7.945 -49.404 1.00 28.17 633 SER A CA 1
ATOM 5102 C C . SER A 1 633 ? 36.669 7.491 -48.206 1.00 28.17 633 SER A C 1
ATOM 5104 O O . SER A 1 633 ? 35.869 6.564 -48.292 1.00 28.17 633 SER A O 1
ATOM 5106 N N . PHE A 1 634 ? 36.832 8.218 -47.103 1.00 31.86 634 PHE A N 1
ATOM 5107 C CA . PHE A 1 634 ? 35.929 8.197 -45.961 1.00 31.86 634 PHE A CA 1
ATOM 5108 C C . PHE A 1 634 ? 35.284 9.579 -45.845 1.00 31.86 634 PHE A C 1
ATOM 5110 O O . PHE A 1 634 ? 35.965 10.597 -45.981 1.00 31.86 634 PHE A O 1
ATOM 5117 N N . ASN A 1 635 ? 33.973 9.637 -45.606 1.00 24.98 635 ASN A N 1
ATOM 5118 C CA . ASN A 1 635 ? 33.308 10.899 -45.293 1.00 24.98 635 ASN A CA 1
ATOM 5119 C C . ASN A 1 635 ? 33.639 11.291 -43.849 1.00 24.98 635 ASN A C 1
ATOM 5121 O O . ASN A 1 635 ? 33.185 10.646 -42.906 1.00 24.98 635 ASN A O 1
ATOM 5125 N N . LEU A 1 636 ? 34.421 12.359 -43.693 1.00 27.98 636 LEU A N 1
ATOM 5126 C CA . LEU A 1 636 ? 34.786 12.949 -42.407 1.00 27.98 636 LEU A CA 1
ATOM 5127 C C . LEU A 1 636 ? 34.250 14.381 -42.295 1.00 27.98 636 LEU A C 1
ATOM 5129 O O . LEU A 1 636 ? 34.140 15.112 -43.281 1.00 27.98 636 LEU A O 1
ATOM 5133 N N . TYR A 1 637 ? 33.909 14.770 -41.065 1.00 27.75 637 TYR A N 1
ATOM 5134 C CA . TYR A 1 637 ? 33.419 16.103 -40.717 1.00 27.75 637 TYR A CA 1
ATOM 5135 C C . TYR A 1 637 ? 34.445 17.200 -41.087 1.00 27.75 637 TYR A C 1
ATOM 5137 O O . TYR A 1 637 ? 35.648 16.989 -40.940 1.00 27.75 637 TYR A O 1
ATOM 5145 N N . PRO A 1 638 ? 34.017 18.404 -41.521 1.00 30.45 638 PRO A N 1
ATOM 5146 C CA . PRO A 1 638 ? 34.800 19.254 -42.433 1.00 30.45 638 PRO A CA 1
ATOM 5147 C C . PRO A 1 638 ? 35.937 20.075 -41.796 1.00 30.45 638 PRO A C 1
ATOM 5149 O O . PRO A 1 638 ? 36.336 21.101 -42.344 1.00 30.45 638 PRO A O 1
ATOM 5152 N N . LYS A 1 639 ? 36.448 19.699 -40.622 1.00 34.16 639 LYS A N 1
ATOM 5153 C CA . LYS A 1 639 ? 37.480 20.470 -39.912 1.00 34.16 639 LYS A CA 1
ATOM 5154 C C . LYS A 1 639 ? 38.521 19.563 -39.270 1.00 34.16 639 LYS A C 1
ATOM 5156 O O . LYS A 1 639 ? 38.586 19.507 -38.053 1.00 34.16 639 LYS A O 1
ATOM 5161 N N . GLN A 1 640 ? 39.308 18.875 -40.091 1.00 36.41 640 GLN A N 1
ATOM 5162 C CA . GLN A 1 640 ? 40.651 18.368 -39.767 1.00 36.41 640 GLN A CA 1
ATOM 5163 C C . GLN A 1 640 ? 41.182 17.622 -40.997 1.00 36.41 640 GLN A C 1
ATOM 5165 O O . GLN A 1 640 ? 41.110 16.405 -41.098 1.00 36.41 640 GLN A O 1
ATOM 5170 N N . LEU A 1 641 ? 41.669 18.378 -41.980 1.00 35.34 641 LEU A N 1
ATOM 5171 C CA . LEU A 1 641 ? 42.581 17.837 -42.984 1.00 35.34 641 LEU A CA 1
ATOM 5172 C C . LEU A 1 641 ? 43.988 17.976 -42.401 1.00 35.34 641 LEU A C 1
ATOM 5174 O O . LEU A 1 641 ? 44.589 19.038 -42.524 1.00 35.34 641 LEU A O 1
ATOM 5178 N N . ASN A 1 642 ? 44.466 16.932 -41.725 1.00 37.16 642 ASN A N 1
ATOM 5179 C CA . ASN A 1 642 ? 45.887 16.757 -41.439 1.00 37.16 642 ASN A CA 1
ATOM 5180 C C . ASN A 1 642 ? 46.381 15.547 -42.237 1.00 37.16 642 ASN A C 1
ATOM 5182 O O . ASN A 1 642 ? 45.786 14.472 -42.192 1.00 37.16 642 ASN A O 1
ATOM 5186 N N . GLU A 1 643 ? 47.491 15.730 -42.946 1.00 34.31 643 GLU A N 1
ATOM 5187 C CA . GLU A 1 643 ? 48.238 14.696 -43.676 1.00 34.31 643 GLU A CA 1
ATOM 5188 C C . GLU A 1 643 ? 48.856 13.618 -42.749 1.00 34.31 643 GLU A C 1
ATOM 5190 O O . GLU A 1 643 ? 49.582 12.746 -43.215 1.00 34.31 643 GLU A O 1
ATOM 5195 N N . GLU A 1 644 ? 48.578 13.647 -41.440 1.00 36.44 644 GLU A N 1
ATOM 5196 C CA . GLU A 1 644 ? 49.244 12.819 -40.423 1.00 36.44 644 GLU A CA 1
ATOM 5197 C C . GLU A 1 644 ? 48.832 11.340 -40.434 1.00 36.44 644 GLU A C 1
ATOM 5199 O O . GLU A 1 644 ? 49.685 10.493 -40.198 1.00 36.44 644 GLU A O 1
ATOM 5204 N N . TRP A 1 645 ? 47.591 10.989 -40.786 1.00 36.41 645 TRP A N 1
ATOM 5205 C CA . TRP A 1 645 ? 47.092 9.612 -40.605 1.00 36.41 645 TRP A CA 1
ATOM 5206 C C . TRP A 1 645 ? 47.752 8.556 -41.510 1.00 36.41 645 TRP A C 1
ATOM 5208 O O . TRP A 1 645 ? 47.750 7.367 -41.193 1.00 36.41 645 TRP A O 1
ATOM 5218 N N . TYR A 1 646 ? 48.361 8.968 -42.629 1.00 35.53 646 TYR A N 1
ATOM 5219 C CA . TYR A 1 646 ? 49.174 8.064 -43.452 1.00 35.53 646 TYR A CA 1
ATOM 5220 C C . TYR A 1 646 ? 50.447 7.601 -42.723 1.00 35.53 646 TYR A C 1
ATOM 5222 O O . TYR A 1 646 ? 51.008 6.572 -43.091 1.00 35.53 646 TYR A O 1
ATOM 5230 N N . ASN A 1 647 ? 50.885 8.331 -41.691 1.00 40.00 647 ASN A N 1
ATOM 5231 C CA . ASN A 1 647 ? 51.985 7.929 -40.819 1.00 40.00 647 ASN A CA 1
ATOM 5232 C C . ASN A 1 647 ? 51.534 6.976 -39.691 1.00 40.00 647 ASN A C 1
ATOM 5234 O O . ASN A 1 647 ? 52.386 6.270 -39.159 1.00 40.00 647 ASN A O 1
ATOM 5238 N N . ASP A 1 648 ? 50.233 6.913 -39.365 1.00 38.34 648 ASP A N 1
ATOM 5239 C CA . ASP A 1 648 ? 49.673 6.050 -38.299 1.00 38.34 648 ASP A CA 1
ATOM 5240 C C . ASP A 1 648 ? 49.430 4.603 -38.762 1.00 38.34 648 ASP A C 1
ATOM 5242 O O . ASP A 1 648 ? 49.378 3.658 -37.962 1.00 38.34 648 ASP A O 1
ATOM 5246 N N . LEU A 1 649 ? 49.294 4.416 -40.080 1.00 37.50 649 LEU A N 1
ATOM 5247 C CA . LEU A 1 649 ? 49.485 3.129 -40.735 1.00 37.50 649 LEU A CA 1
ATOM 5248 C C . LEU A 1 649 ? 50.983 2.813 -40.646 1.00 37.50 649 LEU A C 1
ATOM 5250 O O . LEU A 1 649 ? 51.760 3.231 -41.503 1.00 37.50 649 LEU A O 1
ATOM 5254 N N . GLY A 1 650 ? 51.411 2.102 -39.600 1.00 45.38 650 GLY A N 1
ATOM 5255 C CA . GLY A 1 650 ? 52.809 1.686 -39.461 1.00 45.38 650 GLY A CA 1
ATOM 5256 C C . GLY A 1 650 ? 53.338 0.993 -40.731 1.00 45.38 650 GLY A C 1
ATOM 5257 O O . GLY A 1 650 ? 52.571 0.559 -41.597 1.00 45.38 650 GLY A O 1
ATOM 5258 N N . LYS A 1 651 ? 54.668 0.866 -40.870 1.00 43.28 651 LYS A N 1
ATOM 5259 C CA . LYS A 1 651 ? 55.271 0.277 -42.085 1.00 43.28 651 LYS A CA 1
ATOM 5260 C C . LYS A 1 651 ? 54.628 -1.083 -42.417 1.00 43.28 651 LYS A C 1
ATOM 5262 O O . LYS A 1 651 ? 54.569 -1.933 -41.525 1.00 43.28 651 LYS A O 1
ATOM 5267 N N . PRO A 1 652 ? 54.203 -1.321 -43.675 1.00 39.12 652 PRO A N 1
ATOM 5268 C CA . PRO A 1 652 ? 53.626 -2.600 -44.067 1.00 39.12 652 PRO A CA 1
ATOM 5269 C C . PRO A 1 652 ? 54.612 -3.726 -43.762 1.00 39.12 652 PRO A C 1
ATOM 5271 O O . PRO A 1 652 ? 55.803 -3.631 -44.079 1.00 39.12 652 PRO A O 1
ATOM 5274 N N . PHE A 1 653 ? 54.124 -4.810 -43.165 1.00 44.59 653 PHE A N 1
ATOM 5275 C CA . PHE A 1 653 ? 54.914 -6.028 -43.046 1.00 44.59 653 PHE A CA 1
ATOM 5276 C C . PHE A 1 653 ? 54.885 -6.732 -44.404 1.00 44.59 653 PHE A C 1
ATOM 5278 O O . PHE A 1 653 ? 53.921 -7.418 -44.727 1.00 44.59 653 PHE A O 1
ATOM 5285 N N . ILE A 1 654 ? 55.917 -6.499 -45.220 1.00 37.31 654 ILE A N 1
ATOM 5286 C CA . ILE A 1 654 ? 55.950 -6.940 -46.620 1.00 37.31 654 ILE A CA 1
ATOM 5287 C C . ILE A 1 654 ? 56.030 -8.477 -46.692 1.00 37.31 654 ILE A C 1
ATOM 5289 O O . ILE A 1 654 ? 57.039 -9.100 -46.339 1.00 37.31 654 ILE A O 1
ATOM 5293 N N . ASP A 1 655 ? 54.923 -9.067 -47.130 1.00 39.19 655 ASP A N 1
ATOM 5294 C CA . ASP A 1 655 ? 54.829 -10.328 -47.859 1.00 39.19 655 ASP A CA 1
ATOM 5295 C C . ASP A 1 655 ? 53.900 -10.058 -49.041 1.00 39.19 655 ASP A C 1
ATOM 5297 O O . ASP A 1 655 ? 52.824 -9.487 -48.842 1.00 39.19 655 ASP A O 1
ATOM 5301 N N . ASP A 1 656 ? 54.319 -10.422 -50.249 1.00 41.62 656 ASP A N 1
ATOM 5302 C CA . ASP A 1 656 ? 53.703 -9.950 -51.499 1.00 41.62 656 ASP A CA 1
ATOM 5303 C C . ASP A 1 656 ? 52.270 -10.485 -51.735 1.00 41.62 656 ASP A C 1
ATOM 5305 O O . ASP A 1 656 ? 51.581 -10.022 -52.641 1.00 41.62 656 ASP A O 1
ATOM 5309 N N . ASP A 1 657 ? 51.781 -11.387 -50.874 1.00 41.50 657 ASP A N 1
ATOM 5310 C CA . ASP A 1 657 ? 50.505 -12.092 -51.046 1.00 41.50 657 ASP A CA 1
ATOM 5311 C C . ASP A 1 657 ? 49.374 -11.661 -50.085 1.00 41.50 657 ASP A C 1
ATOM 5313 O O . ASP A 1 657 ? 48.247 -12.118 -50.264 1.00 41.50 657 ASP A O 1
ATOM 5317 N N . ALA A 1 658 ? 49.627 -10.818 -49.068 1.00 44.44 658 ALA A N 1
ATOM 5318 C CA . ALA A 1 658 ? 48.595 -10.171 -48.226 1.00 44.44 658 ALA A CA 1
ATOM 5319 C C . ALA A 1 658 ? 49.216 -9.226 -47.177 1.00 44.44 658 ALA A C 1
ATOM 5321 O O . ALA A 1 658 ? 49.605 -9.688 -46.096 1.00 44.44 658 ALA A O 1
ATOM 5322 N N . PRO A 1 659 ? 49.316 -7.908 -47.434 1.00 46.16 659 PRO A N 1
ATOM 5323 C CA . PRO A 1 659 ? 49.953 -7.013 -46.483 1.00 46.16 659 PRO A CA 1
ATOM 5324 C C . PRO A 1 659 ? 49.093 -6.846 -45.220 1.00 46.16 659 PRO A C 1
ATOM 5326 O O . PRO A 1 659 ? 47.906 -6.513 -45.271 1.00 46.16 659 PRO A O 1
ATOM 5329 N N . LEU A 1 660 ? 49.725 -7.101 -44.071 1.00 44.38 660 LEU A N 1
ATOM 5330 C CA . LEU A 1 660 ? 49.165 -6.914 -42.735 1.00 44.38 660 LEU A CA 1
ATOM 5331 C C . LEU A 1 660 ? 49.674 -5.585 -42.161 1.00 44.38 660 LEU A C 1
ATOM 5333 O O . LEU A 1 660 ? 50.885 -5.388 -42.035 1.00 44.38 660 LEU A O 1
ATOM 5337 N N . TYR A 1 661 ? 48.759 -4.695 -41.788 1.00 48.06 661 TYR A N 1
ATOM 5338 C CA . TYR A 1 661 ? 49.058 -3.389 -41.206 1.00 48.06 661 TYR A CA 1
ATOM 53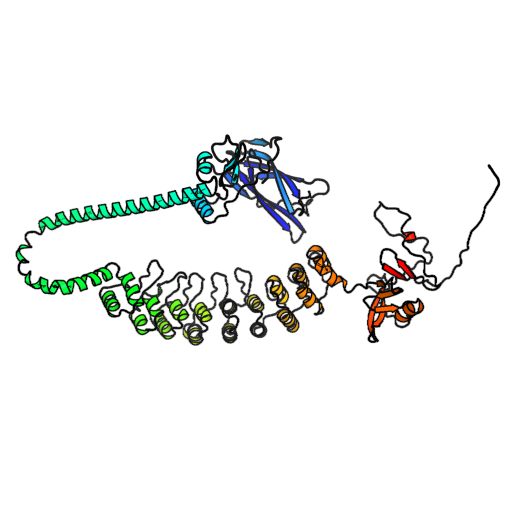39 C C . TYR A 1 661 ? 48.742 -3.387 -39.716 1.00 48.06 661 TYR A C 1
ATOM 5341 O O . TYR A 1 661 ? 47.698 -3.878 -39.290 1.00 48.06 661 TYR A O 1
ATOM 5349 N N . TYR A 1 662 ? 49.651 -2.818 -38.929 1.00 44.91 662 TYR A N 1
ATOM 5350 C CA . TYR A 1 662 ? 49.419 -2.513 -37.525 1.00 44.91 662 TYR A CA 1
ATOM 5351 C C . TYR A 1 662 ? 49.035 -1.041 -37.404 1.00 44.91 662 TYR A C 1
ATOM 5353 O O . TYR A 1 662 ? 49.760 -0.168 -37.877 1.00 44.91 662 TYR A O 1
ATOM 5361 N N . LEU A 1 663 ? 47.881 -0.787 -36.798 1.00 49.91 663 LEU A N 1
ATOM 5362 C CA . LEU A 1 663 ? 47.355 0.555 -36.598 1.00 49.91 663 LEU A CA 1
ATOM 5363 C C . LEU A 1 663 ? 47.882 1.080 -35.256 1.00 49.91 663 LEU A C 1
ATOM 5365 O O . LEU A 1 663 ? 47.369 0.686 -34.204 1.00 49.91 663 LEU A O 1
ATOM 5369 N N . GLU A 1 664 ? 48.919 1.928 -35.296 1.00 37.03 664 GLU A N 1
ATOM 5370 C CA . GLU A 1 664 ? 49.769 2.244 -34.133 1.00 37.03 664 GLU A CA 1
ATOM 5371 C C . GLU A 1 664 ? 49.015 2.869 -32.945 1.00 37.03 664 GLU A C 1
ATOM 5373 O O . GLU A 1 664 ? 49.439 2.690 -31.801 1.00 37.03 664 GLU A O 1
ATOM 5378 N N . GLU A 1 665 ? 47.851 3.478 -33.185 1.00 38.59 665 GLU A N 1
ATOM 5379 C CA . GLU A 1 665 ? 47.018 4.114 -32.154 1.00 38.59 665 GLU A CA 1
ATOM 5380 C C . GLU A 1 665 ? 45.783 3.308 -31.724 1.00 38.59 665 GLU A C 1
ATOM 5382 O O . GLU A 1 665 ? 45.135 3.642 -30.732 1.00 38.59 665 GLU A O 1
ATOM 5387 N N . THR A 1 666 ? 45.435 2.241 -32.448 1.00 42.38 666 THR A N 1
ATOM 5388 C CA . THR A 1 666 ? 44.201 1.471 -32.181 1.00 42.38 666 THR A CA 1
ATOM 5389 C C . THR A 1 666 ? 44.466 0.079 -31.615 1.00 42.38 666 THR A C 1
ATOM 5391 O O . THR A 1 666 ? 43.529 -0.600 -31.200 1.00 42.38 666 THR A O 1
ATOM 5394 N N . GLU A 1 667 ? 45.730 -0.357 -31.605 1.00 39.75 667 GLU A N 1
ATOM 5395 C CA . GLU A 1 667 ? 46.158 -1.719 -31.249 1.00 39.75 667 GLU A CA 1
ATOM 5396 C C . GLU A 1 667 ? 45.531 -2.823 -32.138 1.00 39.75 667 GLU A C 1
ATOM 5398 O O . GLU A 1 667 ? 45.540 -4.004 -31.783 1.00 39.75 667 GLU A O 1
ATOM 5403 N N . GLN A 1 668 ? 45.001 -2.469 -33.316 1.00 41.81 668 GLN A N 1
ATOM 5404 C CA . GLN A 1 668 ? 44.355 -3.397 -34.254 1.00 41.81 668 GLN A CA 1
ATOM 5405 C C . GLN A 1 668 ? 45.279 -3.819 -35.411 1.00 41.81 668 GLN A C 1
ATOM 5407 O O . GLN A 1 668 ? 46.228 -3.118 -35.773 1.00 41.81 668 GLN A O 1
ATOM 5412 N N . LEU A 1 669 ? 44.977 -4.981 -36.008 1.00 42.31 669 LEU A N 1
ATOM 5413 C CA . LEU A 1 669 ? 45.649 -5.525 -37.192 1.00 42.31 669 LEU A CA 1
ATOM 5414 C C . LEU A 1 669 ? 44.687 -5.544 -38.390 1.00 42.31 669 LEU A C 1
ATOM 5416 O O . LEU A 1 669 ? 43.585 -6.081 -38.288 1.00 42.31 669 LEU A O 1
ATOM 5420 N N . LEU A 1 670 ? 45.124 -5.008 -39.529 1.00 43.59 670 LEU A N 1
ATOM 5421 C CA . LEU A 1 670 ? 44.374 -4.941 -40.783 1.00 43.59 670 LEU A CA 1
ATOM 5422 C C . LEU A 1 670 ? 45.032 -5.848 -41.827 1.00 43.59 670 LEU A C 1
ATOM 5424 O O . LEU A 1 670 ? 46.164 -5.599 -42.225 1.00 43.59 670 LEU A O 1
ATOM 5428 N N . LEU A 1 671 ? 44.332 -6.890 -42.278 1.00 43.41 671 LEU A N 1
ATOM 5429 C CA . LEU A 1 671 ? 44.809 -7.797 -43.328 1.00 43.41 671 LEU A CA 1
ATOM 5430 C C . LEU A 1 671 ? 44.178 -7.408 -44.668 1.00 43.41 671 LEU A C 1
ATOM 5432 O O . LEU A 1 671 ? 42.961 -7.518 -44.822 1.00 43.41 671 LEU A O 1
ATOM 5436 N N . LEU A 1 672 ? 44.994 -6.991 -45.636 1.00 40.22 672 LEU A N 1
ATOM 5437 C CA . LEU A 1 672 ? 44.541 -6.746 -47.004 1.00 40.22 672 LEU A CA 1
ATOM 5438 C C . LEU A 1 672 ? 44.802 -7.987 -47.859 1.00 40.22 672 LEU A C 1
ATOM 5440 O O . LEU A 1 672 ? 45.900 -8.536 -47.849 1.00 40.22 672 LEU A O 1
ATOM 5444 N N . LYS A 1 673 ? 43.795 -8.431 -48.611 1.00 39.34 673 LYS A N 1
ATOM 5445 C CA . LYS A 1 673 ? 43.942 -9.512 -49.590 1.00 39.34 673 LYS A CA 1
ATOM 5446 C C . LYS A 1 673 ? 44.246 -8.891 -50.964 1.00 39.34 673 LYS A C 1
ATOM 5448 O O . LYS A 1 673 ? 43.476 -8.026 -51.381 1.00 39.34 673 LYS A O 1
ATOM 5453 N N . PRO A 1 674 ? 45.289 -9.316 -51.692 1.00 38.62 674 PRO A N 1
ATOM 5454 C CA . PRO A 1 674 ? 45.438 -8.950 -53.087 1.00 38.62 674 PRO A CA 1
ATOM 5455 C C . PRO A 1 674 ? 44.402 -9.733 -53.895 1.00 38.62 674 PRO A C 1
ATOM 5457 O O . PRO A 1 674 ? 44.264 -10.951 -53.743 1.00 38.62 674 PRO A O 1
ATOM 5460 N N . ASN A 1 675 ? 43.646 -9.036 -54.741 1.00 34.78 675 ASN A N 1
ATOM 5461 C CA . ASN A 1 675 ? 42.993 -9.699 -55.861 1.00 34.78 675 ASN A CA 1
ATOM 5462 C C . ASN A 1 675 ? 44.046 -9.927 -56.949 1.00 34.78 675 ASN A C 1
ATOM 5464 O O . ASN A 1 675 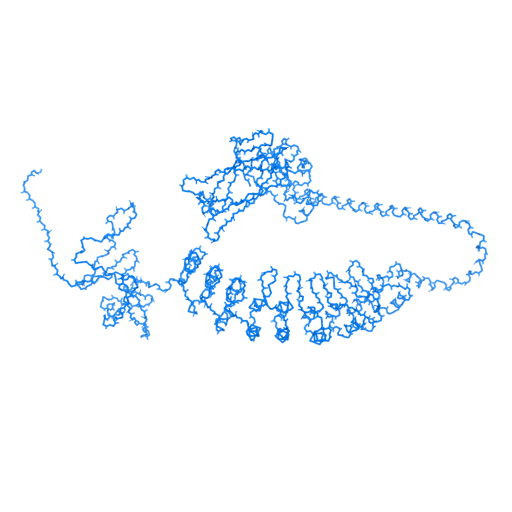? 44.932 -9.099 -57.157 1.00 34.78 675 ASN A O 1
ATOM 5468 N N . GLU A 1 676 ? 43.973 -11.091 -57.583 1.00 34.62 676 GLU A N 1
ATOM 5469 C CA . GLU A 1 676 ? 44.907 -11.543 -58.608 1.00 34.62 676 GLU A CA 1
ATOM 5470 C C . GLU A 1 676 ? 44.884 -10.596 -59.819 1.00 34.62 676 GLU A C 1
ATOM 5472 O O . GLU A 1 676 ? 43.987 -10.683 -60.643 1.00 34.62 676 GLU A O 1
ATOM 5477 N N . GLU A 1 677 ? 45.856 -9.685 -59.905 1.00 29.86 677 GLU A N 1
ATOM 5478 C CA . GLU A 1 677 ? 46.601 -9.325 -61.123 1.00 29.86 677 GLU A CA 1
ATOM 5479 C C . GLU A 1 677 ? 47.766 -8.386 -60.745 1.00 29.86 677 GLU A C 1
ATOM 5481 O O . GLU A 1 677 ? 47.597 -7.217 -60.404 1.00 29.86 677 GLU A O 1
ATOM 5486 N N . ILE A 1 678 ? 48.988 -8.928 -60.766 1.00 27.92 678 ILE A N 1
ATOM 5487 C CA . ILE A 1 678 ? 50.229 -8.208 -60.455 1.00 27.92 678 ILE A CA 1
ATOM 5488 C C . ILE A 1 678 ? 50.608 -7.333 -61.659 1.00 27.92 678 ILE A C 1
ATOM 5490 O O . ILE A 1 678 ? 51.116 -7.831 -62.664 1.00 27.92 678 ILE A O 1
ATOM 5494 N N . GLY A 1 679 ? 50.404 -6.020 -61.545 1.00 26.09 679 GLY A N 1
ATOM 5495 C CA . GLY A 1 679 ? 50.968 -5.012 -62.444 1.00 26.09 679 GLY A CA 1
ATOM 5496 C C . GLY A 1 679 ? 52.093 -4.236 -61.757 1.00 26.09 679 GLY A C 1
ATOM 5497 O O . GLY A 1 679 ? 51.835 -3.411 -60.886 1.00 26.09 679 GLY A O 1
ATOM 5498 N N . PHE A 1 680 ? 53.346 -4.483 -62.146 1.00 27.70 680 PHE A N 1
ATOM 5499 C CA . PHE A 1 680 ? 54.509 -3.715 -61.680 1.00 27.70 680 PHE A CA 1
ATOM 5500 C C . PHE A 1 680 ? 54.428 -2.250 -62.140 1.00 27.70 680 PHE A C 1
ATOM 5502 O O . PHE A 1 680 ? 54.256 -1.994 -63.333 1.00 27.70 680 PHE A O 1
ATOM 5509 N N . LEU A 1 681 ? 54.659 -1.290 -61.236 1.00 23.16 681 LEU A N 1
ATOM 5510 C CA . LEU A 1 681 ? 54.901 0.113 -61.591 1.00 23.16 681 LEU A CA 1
ATOM 5511 C C . LEU A 1 681 ? 56.193 0.643 -60.950 1.00 23.16 681 LEU A C 1
ATOM 5513 O O . LEU A 1 681 ? 56.500 0.400 -59.787 1.00 23.16 681 LEU A O 1
ATOM 5517 N N . TYR A 1 682 ? 56.970 1.304 -61.805 1.00 23.64 682 TYR A N 1
ATOM 5518 C CA . TYR A 1 682 ? 58.390 1.627 -61.695 1.00 23.64 682 TYR A CA 1
ATOM 5519 C C . TYR A 1 682 ? 58.732 2.716 -60.667 1.00 23.64 682 TYR A C 1
ATOM 5521 O O . TYR A 1 682 ? 58.017 3.700 -60.496 1.00 23.64 682 TYR A O 1
ATOM 5529 N N . TYR A 1 683 ? 59.926 2.572 -60.091 1.00 26.34 683 TYR A N 1
ATOM 5530 C CA . TYR A 1 683 ? 60.677 3.590 -59.356 1.00 26.34 683 TYR A CA 1
ATOM 5531 C C . TYR A 1 683 ? 61.077 4.739 -60.306 1.00 26.34 683 TYR A C 1
ATOM 5533 O O . TYR A 1 683 ? 61.750 4.487 -61.306 1.00 26.34 683 TYR A O 1
ATOM 5541 N N . ALA A 1 684 ? 60.737 5.990 -59.988 1.00 27.58 684 ALA A N 1
ATOM 5542 C CA . ALA A 1 684 ? 61.320 7.171 -60.632 1.00 27.58 684 ALA A CA 1
ATOM 5543 C C . ALA A 1 684 ? 62.019 8.031 -59.572 1.00 27.58 684 ALA A C 1
ATOM 5545 O O . ALA A 1 684 ? 61.420 8.893 -58.935 1.00 27.58 684 ALA A O 1
ATOM 5546 N N . GLY A 1 685 ? 63.303 7.743 -59.362 1.00 27.78 685 GLY A N 1
ATOM 5547 C CA . GLY A 1 685 ? 64.241 8.644 -58.709 1.00 27.78 685 GLY A CA 1
ATOM 5548 C C . GLY A 1 685 ? 65.154 9.288 -59.754 1.00 27.78 685 GLY A C 1
ATOM 5549 O O . GLY A 1 685 ? 65.495 8.639 -60.737 1.00 27.78 685 GLY A O 1
ATOM 5550 N N . TYR A 1 686 ? 65.586 10.515 -59.454 1.00 30.12 686 TYR A N 1
ATOM 5551 C CA . TYR A 1 686 ? 66.588 11.344 -60.141 1.00 30.12 686 TYR A CA 1
ATOM 5552 C C . TYR A 1 686 ? 66.166 12.085 -61.418 1.00 30.12 686 TYR A C 1
ATOM 5554 O O . TYR A 1 686 ? 66.185 11.527 -62.503 1.00 30.12 686 TYR A O 1
ATOM 5562 N N . GLU A 1 687 ? 66.029 13.409 -61.292 1.00 29.61 687 GLU A N 1
ATOM 5563 C CA . GLU A 1 687 ? 66.807 14.335 -62.124 1.00 29.61 687 GLU A CA 1
ATOM 5564 C C . GLU A 1 687 ? 67.223 15.560 -61.293 1.00 29.61 687 GLU A C 1
ATOM 5566 O O . GLU A 1 687 ? 66.407 16.343 -60.810 1.00 29.61 687 GLU A O 1
ATOM 5571 N N . LEU A 1 688 ? 68.536 15.676 -61.090 1.00 31.62 688 LEU A N 1
ATOM 5572 C CA . LEU A 1 688 ? 69.234 16.830 -60.538 1.00 31.62 688 LEU A CA 1
ATOM 5573 C C . LEU A 1 688 ? 70.047 17.441 -61.689 1.00 31.62 688 LEU A C 1
ATOM 5575 O O . LEU A 1 688 ? 70.856 16.749 -62.302 1.00 31.62 688 LEU A O 1
ATOM 5579 N N . TYR A 1 689 ? 69.861 18.750 -61.866 1.00 33.75 689 TYR A N 1
ATOM 5580 C CA . TYR A 1 689 ? 70.729 19.755 -62.493 1.00 33.75 689 TYR A CA 1
ATOM 5581 C C . TYR A 1 689 ? 70.622 20.144 -63.988 1.00 33.75 689 TYR A C 1
ATOM 5583 O O . TYR A 1 689 ? 71.083 19.458 -64.892 1.00 33.75 689 TYR A O 1
ATOM 5591 N N . ASN A 1 690 ? 70.258 21.433 -64.122 1.00 33.72 690 ASN A N 1
ATOM 5592 C CA . ASN A 1 690 ? 70.827 22.497 -64.966 1.00 33.72 690 ASN A CA 1
ATOM 5593 C C . ASN A 1 690 ? 70.447 22.598 -66.451 1.00 33.72 690 ASN A C 1
ATOM 5595 O O . ASN A 1 690 ? 71.057 21.982 -67.317 1.00 33.72 690 ASN A O 1
ATOM 5599 N N . ASN A 1 691 ? 69.641 23.619 -66.768 1.00 32.59 691 ASN A N 1
ATOM 5600 C CA . ASN A 1 691 ? 70.201 24.937 -67.114 1.00 32.59 691 ASN A CA 1
ATOM 5601 C C . ASN A 1 691 ? 69.094 26.002 -67.213 1.00 32.59 691 ASN A C 1
ATOM 5603 O O . ASN A 1 691 ? 68.392 26.040 -68.217 1.00 32.59 691 ASN A O 1
ATOM 5607 N N . LEU A 1 692 ? 68.971 26.872 -66.200 1.00 32.62 692 LEU A N 1
ATOM 5608 C CA . LEU A 1 692 ? 68.758 28.326 -66.330 1.00 32.62 692 LEU A CA 1
ATOM 5609 C C . LEU A 1 692 ? 68.534 28.960 -64.944 1.00 32.62 692 LEU A C 1
ATOM 5611 O O . LEU A 1 692 ? 67.591 28.618 -64.241 1.00 32.62 692 LEU A O 1
ATOM 5615 N N . TYR A 1 693 ? 69.403 29.931 -64.652 1.00 34.47 693 TYR A N 1
ATOM 5616 C CA . TYR A 1 693 ? 69.510 30.800 -63.474 1.00 34.47 693 TYR A CA 1
ATOM 5617 C C . TYR A 1 693 ? 70.055 30.163 -62.185 1.00 34.47 693 TYR A C 1
ATOM 5619 O O . TYR A 1 693 ? 69.385 29.401 -61.496 1.00 34.47 693 TYR A O 1
ATOM 5627 N N . GLN A 1 694 ? 71.329 30.511 -61.951 1.00 32.34 694 GLN A N 1
ATOM 5628 C CA . GLN A 1 694 ? 72.189 30.184 -60.810 1.00 32.34 694 GLN A CA 1
ATOM 5629 C C . GLN A 1 694 ? 71.672 30.732 -59.486 1.00 32.34 694 GLN A C 1
ATOM 5631 O O . GLN A 1 694 ? 71.156 31.875 -59.493 1.00 32.34 694 GLN A O 1
#

pLDDT: mean 75.88, std 21.64, range [23.16, 96.44]

Foldseek 3Di:
DQDDQPDQKAWPDKDWDADPVPLWIWMKTKIWRLDQFWFQKFKKKKFFAAPVRHQFADPDRIDIDIGGDPDTAHHLHIDIDPDTHIPRRGSRGPDMDMGTAWTATPVRDIDGDDPDDGDDDDFAFDPPPVLQVLCCVVLHDLQTTAWEDDPQWIAASSGRIHGVPDQAGSNSRHGNVVRCQQRNDDVSVVVVVVVVVVVVVVVVVVVVVVVVVVVVVVVVVVVVVVVVVVVPCVVCPVCVVCVVVVVVVVVVVVVLVVCVVQVQVSLLVCLLVVVPVSNVSSVVVPHQQLDADPQFTGNLLSNLLDPPLVSNLVSDDAPLLCRFGHPFRDRSLLSNLLSVPQVSNVSCVVSPRDQQDATNFRDGSLLSNLLVVNVVNNCCVCPVVVHDQAGATPQRDGSLLSSCVRPLPPLVVNLVVLVDPYDQQDAGNVQDGNLLSQLCSLPPSSNVSVVVVPQDQQQRGPQRDGSLSSCLVVPDPDLVSSVVSVVVPHDQCRQGNQRDGSLLSVLQSPPLVNNVSSVVRPYDQCRATPVRAGSLNSCVVRPVVNNVVVCLLPWDWDQPPVVCFIATSRATQDNDPCSVVVQQHDPPDWDWDADPVGDWTKTWTWGQGPVGDTDTDIHTAHDDDDPDCPDDDDDDDDPDPDPCQVVQQPDWPDDPAWTWTQRNPPRDIHIGGDDDDDDDDDDDDDDDDDDDDD

Sequence (694 aa):
MLVDINCPVELLKYQLYRSKKTGKVYCSLKFNNISEKRIKGLNATIYCFDQFGEPVGWESTSFNYKLHLSESIEPNQAFENNEKIALDSFSHTRSIDVVFEKVLFSDETIWTKPESELEKVELKQINDPGQLTFVLTHEGNDAKYYSQLINDKWTCVCGRLNLENMKICKRCKREKNYVLSIYMNEKTISENIKLYEEQIEEEKKQELLEKERQHEIFQKKVKKIVKYSAVLISFLFLIGIATYGFITKFTFSWDNYLLLKDKDNALIEAVKNQNSKDINFLIENGANANFVNRDGENSISKAIELPNKKLAISLMNKGMGSIRVGKEDDSLAHVAVKNEQYEILKELHKFGVDMNVKNEMGHNVLYSAIQTGNREILEYLIYELKVNFQEVDNDGNNIVQVALLQSLNNTALIKELLNLDIDLKKVNIGGQNTYTTAILTQNKEIVQLFIDKGLDLNKVDELGNNAIHILLNHKKDNLTYLAELINKGTAVNGLNEQGQTPLYLAILNGDKKTVEGLLKHKVDKNIVNSNGDSAKDIAEKYNKSLVELFEQDRFTIKHDKQKNIFIVSGVTLGNSRKDVVNKLGNPAKRKQFESIDGDIDCNIYYLKDSSEKDIETHYCSYIGISDKIEYISFNLYPKQLNEEWYNDLGKPFIDDDAPLYYLEETEQLLLLKPNEEIGFLYYAGYELYNNLYQ

Radius of gyration: 43.01 Å; chains: 1; bounding box: 114×76×136 Å

InterPro domains:
  IPR002110 Ankyrin repeat [PF12796] (334-425)
  IPR002110 Ankyrin repeat [PF12796] (439-527)
  IPR002110 Ankyrin repeat [PS50088] (328-360)
  IPR002110 Ankyrin repeat [PS50088] (498-530)
  IPR002110 Ankyrin repeat [SM00248] (262-291)
  IPR002110 Ankyrin repeat [SM00248] (328-357)
  IPR002110 Ankyrin repeat [SM00248] (361-391)
  IPR002110 Ankyrin repeat [SM00248] (395-426)
  IPR002110 Ankyrin repeat [SM00248] (430-459)
  IPR002110 Ankyrin repeat [SM00248] (463-494)
  IPR002110 Ankyrin repeat [SM00248] (498-527)
  IPR036770 Ankyrin repeat-containing domain superfamily [G3DSA:1.25.40.20] (254-567)
  IPR036770 Ankyrin repeat-containing domain superfamily [SSF48403] (266-543)
  IPR043939 Domain of unknown function DUF5780 [PF19092] (29-115)